Protein AF-0000000086675816 (afdb_homodimer)

Organism: NCBI:txid175570

Sequence (544 aa):
MRRILFYAVVVLLTAVFIVPLLWMVITSFKAYSSAQQSPPTWLPDPVSTYGYEQLFQPGSQNPVLRWFLNSMLAATLHAALVLVTASTAAYALARMRFRGRGMMFALIVATLFVPPATLIIPNFLVADTIGWLDTLTAVVVPGAASAFGVFFLRQFFLSLPRELEEAAVLDGANQWQIFLRVVLPLSKPALATLTVLSFLSNWNDFLWPVYVLFSADRLTLPAGLGLLQGAYIADYPVIMAGAVLASVPALLLFVLAQRYVIEGVSRSGLKGMRRILFYAVVVLLTAVFIVPLLWMVITSFKAYSSAQQSPPTWLPDPVSTYGYEQLFQPGSQNPVLRWFLNSMLAATLHAALVLVTASTAAYALARMRFRGRGMMFALIVATLFVPPATLIIPNFLVADTIGWLDTLTAVVVPGAASAFGVFFLRQFFLSLPRELEEAAVLDGANQWQIFLRVVLPLSKPALATLTVLSFLSNWNDFLWPVYVLFSADRLTLPAGLGLLQGAYIADYPVIMAGAVLASVPALLLFVLAQRYVIEGVSRSGLKG

Secondary structure (DSSP, 8-state):
-HHHHHHHHHHHHHHHHHHHHHHHHHHTTB-HHHHT-SSPPSS-SSB--HHHHHHT-TT-SS-HHHHHHHHHHHHHHHHHHHHHHHHHHHHHHHH---TTHHHHHHHHHHGGGS-GGGGHHHHHHHHHHTT-TTSTHHHHSGGGS-HHHHHHHHHHHHHS-HHHHHHHHHTT--HHHHIIIIIHHHTHHHHHHHHHHHHHHHHH--HHHHHH--SGGG--HHHHHHHHHTSSS--HHHHHHHHHHHHHHHHHHHHHHHHHHHHHHHHHHH--/-HHHHHHHHHHHHHHHHHHHHHHHHHHTTB-HHHHT-SSPPSS-SSB--HHHHHHT-TT-SS-HHHHHHHHHHHHHHHHHHHHHHHHHHHHHHHH---TTHHHHHHHHHHGGGS-GGGGHHHHHHHHHHTT-TTSTHHHHSGGGS-HHHHHHHHHHHHHS-HHHHHHHHHTT--HHHHIIIIIHHHTHHHHHHHHHHHHHHHHH--HHHHHH--SGGG--HHHHHHHHHTSSS--HHHHHHHHHHHHHHHHHHHHHHHHHHHHHHHHHHH--

Nearest PDB structures (foldseek):
  3puv-assembly1_G  TM=8.205E-01  e=2.053E-13  Escherichia coli K-12
  8ja7-assembly1_B  TM=7.996E-01  e=1.552E-13  Mycobacterium tuberculosis H37Rv
  2r6g-assembly1_G  TM=8.232E-01  e=1.325E-12  Escherichia coli K-12
  4jbw-assembly2_I  TM=8.807E-01  e=1.242E-11  Escherichia coli K-12
  7cad-assembly1_B  TM=8.138E-01  e=6.466E-12  Mycolicibacterium smegmatis MC2 155

pLDDT: mean 87.83, std 12.28, range [29.48, 97.94]

InterPro domains:
  IPR000515 ABC transporter type 1, transmembrane domain MetI-like [PF00528] (89-261)
  IPR000515 ABC transporter type 1, transmembrane domain MetI-like [PS50928] (68-257)
  IPR000515 ABC transporter type 1, transmembrane domain MetI-like [cd06261] (68-251)
  IPR035906 MetI-like superfamily [G3DSA:1.10.3720.10] (1-263)
  IPR035906 MetI-like superfamily [SSF161098] (2-272)

Radius of gyration: 24.57 Å; Cα contacts (8 Å, |Δi|>4): 725; chains: 2; bounding box: 67×64×58 Å

Structure (mmCIF, N/CA/C/O backbone):
data_AF-0000000086675816-model_v1
#
loop_
_entity.id
_entity.type
_entity.pdbx_description
1 polymer 'Sugar ABC transporter permease'
#
loop_
_atom_site.group_PDB
_atom_site.id
_atom_site.type_symbol
_atom_site.label_atom_id
_atom_site.label_alt_id
_atom_site.label_comp_id
_atom_site.label_asym_id
_atom_site.label_entity_id
_atom_site.label_seq_id
_atom_site.pdbx_PDB_ins_code
_atom_site.Cartn_x
_atom_site.Cartn_y
_atom_site.Cartn_z
_atom_site.occupancy
_atom_site.B_iso_or_equiv
_atom_site.auth_seq_id
_atom_site.auth_comp_id
_atom_site.auth_asym_id
_atom_site.auth_atom_id
_atom_site.pdbx_PDB_model_num
ATOM 1 N N . MET A 1 1 ? -34.656 14.594 -0.897 1 55.56 1 MET A N 1
ATOM 2 C CA . MET A 1 1 ? -34.188 13.719 -1.966 1 55.56 1 MET A CA 1
ATOM 3 C C . MET A 1 1 ? -32.656 13.766 -2.068 1 55.56 1 MET A C 1
ATOM 5 O O . MET A 1 1 ? -32 12.719 -2.084 1 55.56 1 MET A O 1
ATOM 9 N N . ARG A 1 2 ? -32.031 15 -1.908 1 73.25 2 ARG A N 1
ATOM 10 C CA . ARG A 1 2 ? -30.625 15.188 -2.215 1 73.25 2 ARG A CA 1
ATOM 11 C C . ARG A 1 2 ? -29.75 14.664 -1.084 1 73.25 2 ARG A C 1
ATOM 13 O O . ARG A 1 2 ? -28.688 14.062 -1.333 1 73.25 2 ARG A O 1
ATOM 20 N N . ARG A 1 3 ? -30.5 14.539 0.041 1 84.62 3 ARG A N 1
ATOM 21 C CA . ARG A 1 3 ? -29.766 14.023 1.188 1 84.62 3 ARG A CA 1
ATOM 22 C C . ARG A 1 3 ? -29.719 12.5 1.168 1 84.62 3 ARG A C 1
ATOM 24 O O . ARG A 1 3 ? -28.797 11.891 1.726 1 84.62 3 ARG A O 1
ATOM 31 N N . ILE A 1 4 ? -30.734 11.922 0.482 1 87.62 4 ILE A N 1
ATOM 32 C CA . ILE A 1 4 ? -30.875 10.469 0.427 1 87.62 4 ILE A CA 1
ATOM 33 C C . ILE A 1 4 ? -29.672 9.859 -0.288 1 87.62 4 ILE A C 1
ATOM 35 O O . ILE A 1 4 ? -29.234 8.766 0.054 1 87.62 4 ILE A O 1
ATOM 39 N N . LEU A 1 5 ? -29.156 10.586 -1.155 1 87.12 5 LEU A N 1
ATOM 40 C CA . LEU A 1 5 ? -28.016 10.086 -1.912 1 87.12 5 LEU A CA 1
ATOM 41 C C . LEU A 1 5 ? -26.797 9.938 -1.015 1 87.12 5 LEU A C 1
ATOM 43 O O . LEU A 1 5 ? -26.031 8.984 -1.152 1 87.12 5 LEU A O 1
ATOM 47 N N . PHE A 1 6 ? -26.688 10.812 -0.108 1 90 6 PHE A N 1
ATOM 48 C CA . PHE A 1 6 ? -25.562 10.75 0.817 1 90 6 PHE A CA 1
ATOM 49 C C . PHE A 1 6 ? -25.688 9.531 1.729 1 90 6 PHE A C 1
ATOM 51 O O . PHE A 1 6 ? -24.703 8.805 1.925 1 90 6 PHE A O 1
ATOM 58 N N . TYR A 1 7 ? -26.859 9.297 2.141 1 89.62 7 TYR A N 1
ATOM 59 C CA . TYR A 1 7 ? -27.078 8.156 3.016 1 89.62 7 TYR A CA 1
ATOM 60 C C . TYR A 1 7 ? -26.906 6.848 2.256 1 89.62 7 TYR A C 1
ATOM 62 O O . TYR A 1 7 ? -26.312 5.895 2.775 1 89.62 7 TYR A O 1
ATOM 70 N N . ALA A 1 8 ? -27.359 6.867 1.134 1 91.06 8 ALA A N 1
ATOM 71 C CA . ALA A 1 8 ? -27.25 5.668 0.305 1 91.06 8 ALA A CA 1
ATOM 72 C C . ALA A 1 8 ? -25.781 5.309 0.045 1 91.06 8 ALA A C 1
ATOM 74 O O . ALA A 1 8 ? -25.406 4.137 0.111 1 91.06 8 ALA A O 1
ATOM 75 N N . VAL A 1 9 ? -25 6.277 -0.167 1 90.12 9 VAL A N 1
ATOM 76 C CA . VAL A 1 9 ? -23.594 6.039 -0.471 1 90.12 9 VAL A CA 1
ATOM 77 C C . VAL A 1 9 ? -22.875 5.52 0.774 1 90.12 9 VAL A C 1
ATOM 79 O O . VAL A 1 9 ? -22.078 4.586 0.694 1 90.12 9 VAL A O 1
ATOM 82 N N . VAL A 1 10 ? -23.188 6.059 1.855 1 91.56 10 VAL A N 1
ATOM 83 C CA . VAL A 1 10 ? -22.562 5.641 3.098 1 91.56 10 VAL A CA 1
ATOM 84 C C . VAL A 1 10 ? -22.938 4.195 3.416 1 91.56 10 VAL A C 1
ATOM 86 O O . VAL A 1 10 ? -22.094 3.383 3.777 1 91.56 10 VAL A O 1
ATOM 89 N N . VAL A 1 11 ? -24.172 3.92 3.24 1 91.31 11 VAL A N 1
ATOM 90 C CA . VAL A 1 11 ? -24.672 2.576 3.527 1 91.31 11 VAL A CA 1
ATOM 91 C C . VAL A 1 11 ? -24.047 1.58 2.549 1 91.31 11 VAL A C 1
ATOM 93 O O . VAL A 1 11 ? -23.594 0.505 2.949 1 91.31 11 VAL A O 1
ATOM 96 N N . LEU A 1 12 ? -24.016 1.959 1.359 1 90.19 12 LEU A N 1
ATOM 97 C CA . LEU A 1 12 ? -23.453 1.093 0.331 1 90.19 12 LEU A CA 1
ATOM 98 C C . LEU A 1 12 ? -21.969 0.844 0.584 1 90.19 12 LEU A C 1
ATOM 100 O O . LEU A 1 12 ? -21.5 -0.295 0.505 1 90.19 12 LEU A O 1
ATOM 104 N N . LEU A 1 13 ? -21.312 1.848 0.913 1 88.94 13 LEU A N 1
ATOM 105 C CA . LEU A 1 13 ? -19.875 1.713 1.175 1 88.94 13 LEU A CA 1
ATOM 106 C C . LEU A 1 13 ? -19.641 0.855 2.412 1 88.94 13 LEU A C 1
ATOM 108 O O . LEU A 1 13 ? -18.75 -0.005 2.41 1 88.94 13 LEU A O 1
ATOM 112 N N . THR A 1 14 ? -20.406 1.101 3.375 1 88.69 14 THR A N 1
ATOM 113 C CA . THR A 1 14 ? -20.266 0.304 4.59 1 88.69 14 THR A CA 1
ATOM 114 C C . THR A 1 14 ? -20.531 -1.173 4.297 1 88.69 14 THR A C 1
ATOM 116 O O . THR A 1 14 ? -19.781 -2.039 4.766 1 88.69 14 THR A O 1
ATOM 119 N N . ALA A 1 15 ? -21.5 -1.402 3.488 1 88.19 15 ALA A N 1
A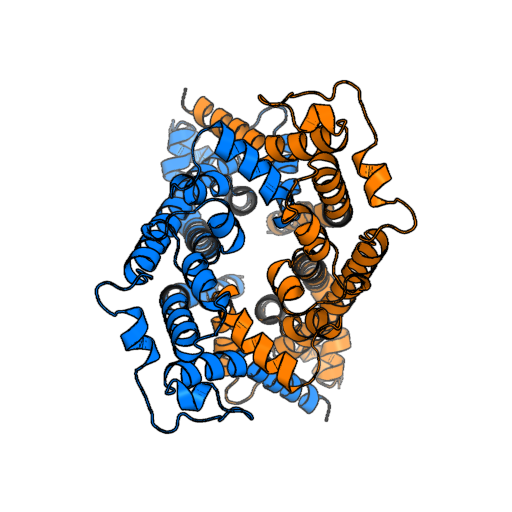TOM 120 C CA . ALA A 1 15 ? -21.828 -2.777 3.133 1 88.19 15 ALA A CA 1
ATOM 121 C C . ALA A 1 15 ? -20.719 -3.428 2.324 1 88.19 15 ALA A C 1
ATOM 123 O O . ALA A 1 15 ? -20.359 -4.586 2.561 1 88.19 15 ALA A O 1
ATOM 124 N N . VAL A 1 16 ? -20.156 -2.754 1.416 1 86.06 16 VAL A N 1
ATOM 125 C CA . VAL A 1 16 ? -19.109 -3.275 0.542 1 86.06 16 VAL A CA 1
ATOM 126 C C . VAL A 1 16 ? -17.906 -3.691 1.375 1 86.06 16 VAL A C 1
ATOM 128 O O . VAL A 1 16 ? -17.25 -4.684 1.064 1 86.06 16 VAL A O 1
ATOM 131 N N . PHE A 1 17 ? -17.656 -3.029 2.43 1 83.81 17 PHE A N 1
ATOM 132 C CA . PHE A 1 17 ? -16.5 -3.305 3.27 1 83.81 17 PHE A CA 1
ATOM 133 C C . PHE A 1 17 ? -16.812 -4.41 4.273 1 83.81 17 PHE A C 1
ATOM 135 O O . PHE A 1 17 ? -15.977 -5.289 4.512 1 83.81 17 PHE A O 1
ATOM 142 N N . ILE A 1 18 ? -18 -4.406 4.727 1 86.81 18 ILE A N 1
ATOM 143 C CA . ILE A 1 18 ? -18.328 -5.27 5.855 1 86.81 18 ILE A CA 1
ATOM 144 C C . ILE A 1 18 ? -18.75 -6.648 5.352 1 86.81 18 ILE A C 1
ATOM 146 O O . ILE A 1 18 ? -18.484 -7.66 6.004 1 86.81 18 ILE A O 1
ATOM 150 N N . VAL A 1 19 ? -19.281 -6.723 4.227 1 86.94 19 VAL A N 1
ATOM 151 C CA . VAL A 1 19 ? -19.859 -7.973 3.729 1 86.94 19 VAL A CA 1
ATOM 152 C C . VAL A 1 19 ? -18.75 -9.016 3.568 1 86.94 19 VAL A C 1
ATOM 154 O O . VAL A 1 19 ? -18.859 -10.133 4.066 1 86.94 19 VAL A O 1
ATOM 157 N N . PRO A 1 20 ? -17.641 -8.68 2.881 1 86.38 20 PRO A N 1
ATOM 158 C CA . PRO A 1 20 ? -16.594 -9.688 2.76 1 86.38 20 PRO A CA 1
ATOM 159 C C . PRO A 1 20 ? -16.016 -10.102 4.113 1 86.38 20 PRO A C 1
ATOM 161 O O . PRO A 1 20 ? -15.633 -11.258 4.297 1 86.38 20 PRO A O 1
ATOM 164 N N . LEU A 1 21 ? -15.977 -9.188 5.012 1 88.81 21 LEU A N 1
ATOM 165 C CA . LEU A 1 21 ? -15.469 -9.492 6.348 1 88.81 21 LEU A CA 1
ATOM 166 C C . LEU A 1 21 ? -16.406 -10.445 7.078 1 88.81 21 LEU A C 1
ATOM 168 O O . LEU A 1 21 ? -15.961 -11.391 7.734 1 88.81 21 LEU A O 1
ATOM 172 N N . LEU A 1 22 ? -17.656 -10.133 6.922 1 89.44 22 LEU A N 1
ATOM 173 C CA . LEU A 1 22 ? -18.641 -11.016 7.531 1 89.44 22 LEU A CA 1
ATOM 174 C C . LEU A 1 22 ? -18.594 -12.398 6.898 1 89.44 22 LEU A C 1
ATOM 176 O O . LEU A 1 22 ? -18.688 -13.406 7.602 1 89.44 22 LEU A O 1
ATOM 180 N N . TRP A 1 23 ? -18.438 -12.406 5.652 1 87.25 23 TRP A N 1
ATOM 181 C CA . TRP A 1 23 ? -18.328 -13.68 4.945 1 87.25 23 TRP A CA 1
ATOM 182 C C . TRP A 1 23 ? -17.109 -14.469 5.43 1 87.25 23 TRP A C 1
ATOM 184 O O . TRP A 1 23 ? -17.188 -15.688 5.598 1 87.25 23 TRP A O 1
ATOM 194 N N . MET A 1 24 ? -16.047 -13.773 5.559 1 90.44 24 MET A N 1
ATOM 195 C CA . MET A 1 24 ? -14.812 -14.375 6.047 1 90.44 24 MET A CA 1
ATOM 196 C C . MET A 1 24 ? -15.023 -15.016 7.414 1 90.44 24 MET A C 1
ATOM 198 O O . MET A 1 24 ? -14.703 -16.188 7.613 1 90.44 24 MET A O 1
ATOM 202 N N . VAL A 1 25 ? -15.68 -14.312 8.312 1 93 25 VAL A N 1
ATOM 203 C CA . VAL A 1 25 ? -15.883 -14.781 9.68 1 93 25 VAL A CA 1
ATOM 204 C C . VAL A 1 25 ? -16.891 -15.93 9.688 1 93 25 VAL A C 1
ATOM 206 O O . VAL A 1 25 ? -16.656 -16.969 10.305 1 93 25 VAL A O 1
ATOM 209 N N . ILE A 1 26 ? -17.938 -15.789 8.977 1 93.75 26 ILE A N 1
ATOM 210 C CA . ILE A 1 26 ? -19 -16.797 8.945 1 93.75 26 ILE A CA 1
ATOM 211 C C . ILE A 1 26 ? -18.469 -18.078 8.336 1 93.75 26 ILE A C 1
ATOM 213 O O . ILE A 1 26 ? -18.703 -19.172 8.875 1 93.75 26 ILE A O 1
ATOM 217 N N . THR A 1 27 ? -17.734 -17.984 7.27 1 92.06 27 THR A N 1
ATOM 218 C CA . THR A 1 27 ? -17.219 -19.172 6.586 1 92.06 27 THR A CA 1
ATOM 219 C C . THR A 1 27 ? -16.172 -19.875 7.445 1 92.06 27 THR A C 1
ATOM 221 O O . THR A 1 27 ? -16.016 -21.094 7.359 1 92.06 27 THR A O 1
ATOM 224 N N . SER A 1 28 ? -15.453 -19.125 8.266 1 94.06 28 SER A N 1
ATOM 225 C CA . SER A 1 28 ? -14.453 -19.719 9.141 1 94.06 28 SER A CA 1
ATOM 226 C C . SER A 1 28 ? -15.094 -20.656 10.164 1 94.06 28 SER A C 1
ATOM 228 O O . SER A 1 28 ? -14.406 -21.453 10.789 1 94.06 28 SER A O 1
ATOM 230 N N . PHE A 1 29 ? -16.469 -20.594 10.281 1 96.38 29 PHE A N 1
ATOM 231 C CA . PHE A 1 29 ? -17.172 -21.422 11.25 1 96.38 29 PHE A CA 1
ATOM 232 C C . PHE A 1 29 ? -18.062 -22.453 10.547 1 96.38 29 PHE A C 1
ATOM 234 O O . PHE A 1 29 ? -18.922 -23.062 11.18 1 96.38 29 PHE A O 1
ATOM 241 N N . LYS A 1 30 ? -17.828 -22.609 9.32 1 94.88 30 LYS A N 1
ATOM 242 C CA . LYS A 1 30 ? -18.562 -23.625 8.578 1 94.88 30 LYS A CA 1
ATOM 243 C C . LYS A 1 30 ? -17.812 -24.953 8.57 1 94.88 30 LYS A C 1
ATOM 245 O O . LYS A 1 30 ? -16.578 -24.969 8.664 1 94.88 30 LYS A O 1
ATOM 250 N N . ALA A 1 31 ? -18.609 -26.031 8.406 1 94.31 31 ALA A N 1
ATOM 251 C CA . ALA A 1 31 ? -18.016 -27.344 8.117 1 94.31 31 ALA A CA 1
ATOM 252 C C . ALA A 1 31 ? -17.531 -27.406 6.672 1 94.31 31 ALA A C 1
ATOM 254 O O . ALA A 1 31 ? -17.953 -26.609 5.828 1 94.31 31 ALA A O 1
ATOM 255 N N . TYR A 1 32 ? -16.609 -28.281 6.52 1 91.44 32 TYR A N 1
ATOM 256 C CA . TYR A 1 32 ? -16.016 -28.422 5.191 1 91.44 32 TYR A CA 1
ATOM 257 C C . TYR A 1 32 ? -17.094 -28.609 4.133 1 91.44 32 TYR A C 1
ATOM 259 O O . TYR A 1 32 ? -17.109 -27.906 3.125 1 91.44 32 TYR A O 1
ATOM 267 N N . SER A 1 33 ? -18.016 -29.516 4.348 1 89.69 33 SER A N 1
ATOM 268 C CA . SER A 1 33 ? -19.047 -29.859 3.377 1 89.69 33 SER A CA 1
ATOM 269 C C . SER A 1 33 ? -19.969 -28.672 3.113 1 89.69 33 SER A C 1
ATOM 271 O O . SER A 1 33 ? -20.328 -28.406 1.964 1 89.69 33 SER A O 1
ATOM 273 N N . SER A 1 34 ? -20.312 -27.938 4.188 1 90.06 34 SER A N 1
ATOM 274 C CA . SER A 1 34 ? -21.203 -26.797 4.07 1 90.06 34 SER A CA 1
ATOM 275 C C . SER A 1 34 ? -20.562 -25.672 3.277 1 90.06 34 SER A C 1
ATOM 277 O O . SER A 1 34 ? -21.234 -24.969 2.51 1 90.06 34 SER A O 1
ATOM 279 N N . ALA A 1 35 ? -19.312 -25.531 3.375 1 87.5 35 ALA A N 1
ATOM 280 C CA . ALA A 1 35 ? -18.578 -24.438 2.736 1 87.5 35 ALA A CA 1
ATOM 281 C C . ALA A 1 35 ? -18.391 -24.703 1.248 1 87.5 35 ALA A C 1
ATOM 283 O O . ALA A 1 35 ? -18.125 -23.781 0.473 1 87.5 35 ALA A O 1
ATOM 284 N N . GLN A 1 36 ? -18.531 -25.984 0.907 1 82.12 36 GLN A N 1
ATOM 285 C CA . GLN A 1 36 ? -18.312 -26.359 -0.484 1 82.12 36 GLN A CA 1
ATOM 286 C C . GLN A 1 36 ? -19.609 -26.391 -1.272 1 82.12 36 GLN A C 1
ATOM 288 O O . GLN A 1 36 ? -19.609 -26.656 -2.477 1 82.12 36 GLN A O 1
ATOM 293 N N . GLN A 1 37 ? -20.625 -26.094 -0.629 1 81.06 37 GLN A N 1
ATOM 294 C CA . GLN A 1 37 ? -21.938 -26.203 -1.273 1 81.06 37 GLN A CA 1
ATOM 295 C C . GLN A 1 37 ? -22.141 -25.094 -2.311 1 81.06 37 GLN A C 1
ATOM 297 O O . GLN A 1 37 ? -21.609 -24 -2.156 1 81.06 37 GLN A O 1
ATOM 302 N N . SER A 1 38 ? -22.797 -25.422 -3.438 1 76.62 38 SER A N 1
ATOM 303 C CA . SER A 1 38 ? -23.234 -24.469 -4.461 1 76.62 38 SER A CA 1
ATOM 304 C C . SER A 1 38 ? -24.734 -24.547 -4.672 1 76.62 38 SER A C 1
ATOM 306 O O . SER A 1 38 ? -25.281 -25.609 -5 1 76.62 38 SER A O 1
ATOM 308 N N . PRO A 1 39 ? -25.406 -23.484 -4.367 1 77.94 39 PRO A N 1
ATOM 309 C CA . PRO A 1 39 ? -24.922 -22.156 -4.012 1 77.94 39 PRO A CA 1
ATOM 310 C C . PRO A 1 39 ? -24.438 -22.062 -2.568 1 77.94 39 PRO A C 1
ATOM 312 O O . PRO A 1 39 ? -24.828 -22.891 -1.732 1 77.94 39 PRO A O 1
ATOM 315 N N . PRO A 1 40 ? -23.672 -21.031 -2.369 1 77.69 40 PRO A N 1
ATOM 316 C CA . PRO A 1 40 ? -23.141 -20.906 -1.011 1 77.69 40 PRO A CA 1
ATOM 317 C C . PRO A 1 40 ? -24.219 -20.594 0.022 1 77.69 40 PRO A C 1
ATOM 319 O O . PRO A 1 40 ? -25.203 -19.938 -0.294 1 77.69 40 PRO A O 1
ATOM 322 N N . THR A 1 41 ? -24.031 -21.172 1.22 1 81.88 41 THR A N 1
ATOM 323 C CA . THR A 1 41 ? -24.906 -20.875 2.338 1 81.88 41 THR A CA 1
ATOM 324 C C . THR A 1 41 ? -24.422 -19.641 3.098 1 81.88 41 THR A C 1
ATOM 326 O O . THR A 1 41 ? -23.219 -19.422 3.221 1 81.88 41 THR A O 1
ATOM 329 N N . TRP A 1 42 ? -25.328 -18.953 3.57 1 81.5 42 TRP A N 1
ATOM 330 C CA . TRP A 1 42 ? -25 -17.703 4.246 1 81.5 42 TRP A CA 1
ATOM 331 C C . TRP A 1 42 ? -24.594 -17.969 5.695 1 81.5 42 TRP A C 1
ATOM 333 O O . TRP A 1 42 ? -23.641 -17.375 6.191 1 81.5 42 TRP A O 1
ATOM 343 N N . LEU A 1 43 ? -25.281 -18.875 6.293 1 88.56 43 LEU A N 1
ATOM 344 C CA . LEU A 1 43 ? -25 -19.172 7.695 1 88.56 43 LEU A CA 1
ATOM 345 C C . LEU A 1 43 ? -24.422 -20.578 7.855 1 88.56 43 LEU A C 1
ATOM 347 O O . LEU A 1 43 ? -24.75 -21.469 7.07 1 88.56 43 LEU A O 1
ATOM 351 N N . PRO A 1 44 ? -23.547 -20.641 8.789 1 91.44 44 PRO A N 1
ATOM 352 C CA . PRO A 1 44 ? -23.031 -21.984 9.047 1 91.44 44 PRO A CA 1
ATOM 353 C C . PRO A 1 44 ? -24.094 -22.938 9.586 1 91.44 44 PRO A C 1
ATOM 355 O O . PRO A 1 44 ? -24.828 -22.594 10.516 1 91.44 44 PRO A O 1
ATOM 358 N N . ASP A 1 45 ? -24.25 -24 8.953 1 89.38 45 ASP A N 1
ATOM 359 C CA . ASP A 1 45 ? -25.125 -25.062 9.414 1 89.38 45 ASP A CA 1
ATOM 360 C C . ASP A 1 45 ? -24.531 -26.438 9.141 1 89.38 45 ASP A C 1
ATOM 362 O O . ASP A 1 45 ? -24.578 -26.922 8.008 1 89.38 45 ASP A O 1
ATOM 366 N N . PRO A 1 46 ? -24.062 -26.984 10.219 1 90.56 46 PRO A N 1
ATOM 367 C CA . PRO A 1 46 ? -23.891 -26.609 11.625 1 90.56 46 PRO A CA 1
ATOM 368 C C . PRO A 1 46 ? -22.703 -25.656 11.836 1 90.56 46 PRO A C 1
ATOM 370 O O . PRO A 1 46 ? -21.844 -25.531 10.953 1 90.56 46 PRO A O 1
ATOM 373 N N . VAL A 1 47 ? -22.797 -25.031 12.922 1 95.06 47 VAL A N 1
ATOM 374 C CA . VAL A 1 47 ? -21.609 -24.297 13.344 1 95.06 47 VAL A CA 1
ATOM 375 C C . VAL A 1 47 ? -20.469 -25.266 13.648 1 95.06 47 VAL A C 1
ATOM 377 O O . VAL A 1 47 ? -20.688 -26.297 14.289 1 95.06 47 VAL A O 1
ATOM 380 N N . SER A 1 48 ? -19.266 -25 13.062 1 95.81 48 SER A N 1
ATOM 381 C CA . SER A 1 48 ? -18.125 -25.891 13.211 1 95.81 48 SER A CA 1
ATOM 382 C C . SER A 1 48 ? -16.844 -25.125 13.469 1 95.81 48 SER A C 1
ATOM 384 O O . SER A 1 48 ? -16.719 -23.969 13.07 1 95.81 48 SER A O 1
ATOM 386 N N . THR A 1 49 ? -15.969 -25.766 14.203 1 94.94 49 THR A N 1
ATOM 387 C CA . THR A 1 49 ? -14.641 -25.203 14.414 1 94.94 49 THR A CA 1
ATOM 388 C C . THR A 1 49 ? -13.602 -25.938 13.562 1 94.94 49 THR A C 1
ATOM 390 O O . THR A 1 49 ? -12.406 -25.906 13.875 1 94.94 49 THR A O 1
ATOM 393 N N . TYR A 1 50 ? -14.062 -26.531 12.531 1 94.19 50 TYR A N 1
ATOM 394 C CA . TYR A 1 50 ? -13.242 -27.344 11.648 1 94.19 50 TYR A CA 1
ATOM 395 C C . TYR A 1 50 ? -12.031 -26.562 11.148 1 94.19 50 TYR A C 1
ATOM 397 O O . TYR A 1 50 ? -10.898 -27.047 11.227 1 94.19 50 TYR A O 1
ATOM 405 N N . GLY A 1 51 ? -12.281 -25.375 10.648 1 92.69 51 GLY A N 1
ATOM 406 C CA . GLY A 1 51 ? -11.203 -24.562 10.117 1 92.69 51 GLY A CA 1
ATOM 407 C C . GLY A 1 51 ? -10.102 -24.297 11.125 1 92.69 51 GLY A C 1
ATOM 408 O O . GLY A 1 51 ? -8.914 -24.406 10.805 1 92.69 51 GLY A O 1
ATOM 409 N N . TYR A 1 52 ? -10.484 -24.031 12.305 1 93.31 52 TYR A N 1
ATOM 410 C CA . TYR A 1 52 ? -9.531 -23.719 13.367 1 93.31 52 TYR A CA 1
ATOM 411 C C . TYR A 1 52 ? -8.82 -24.984 13.836 1 93.31 52 TYR A C 1
ATOM 413 O O . TYR A 1 52 ? -7.625 -24.953 14.156 1 93.31 52 TYR A O 1
ATOM 421 N N . GLU A 1 53 ? -9.508 -26.047 13.867 1 92.5 53 GLU A N 1
ATOM 422 C CA . GLU A 1 53 ? -8.906 -27.328 14.258 1 92.5 53 GLU A CA 1
ATOM 423 C C . GLU A 1 53 ? -7.844 -27.766 13.25 1 92.5 53 GLU A C 1
ATOM 425 O O . GLU A 1 53 ? -6.773 -28.234 13.641 1 92.5 53 GLU A O 1
ATOM 430 N N . GLN A 1 54 ? -8.148 -27.516 12.039 1 88.69 54 GLN A N 1
ATOM 431 C CA . GLN A 1 54 ? -7.203 -27.891 10.992 1 88.69 54 GLN A CA 1
ATOM 432 C C . GLN A 1 54 ? -5.969 -27 11.023 1 88.69 54 GLN A C 1
ATOM 434 O O . GLN A 1 54 ? -4.855 -27.453 10.766 1 88.69 54 GLN A O 1
ATOM 439 N N . LEU A 1 55 ? -6.137 -25.812 11.297 1 88.06 55 LEU A N 1
ATOM 440 C CA . LEU A 1 55 ? -5.039 -24.859 11.32 1 88.06 55 LEU A CA 1
ATOM 441 C C . LEU A 1 55 ? -4.066 -25.172 12.445 1 88.06 55 LEU A C 1
ATOM 443 O O . LEU A 1 55 ? -2.854 -25 12.289 1 88.06 55 LEU A O 1
ATOM 447 N N . PHE A 1 56 ? -4.598 -25.656 13.57 1 88.5 56 PHE A N 1
ATOM 448 C CA . PHE A 1 56 ? -3.758 -25.797 14.758 1 88.5 56 PHE A CA 1
ATOM 449 C C . PHE A 1 56 ? -3.451 -27.266 15.031 1 88.5 56 PHE A C 1
ATOM 451 O O . PHE A 1 56 ? -2.932 -27.609 16.094 1 88.5 56 PHE A O 1
ATOM 458 N N . GLN A 1 57 ? -3.83 -27.969 14.031 1 84.06 57 GLN A N 1
ATOM 459 C CA . GLN A 1 57 ? -3.564 -29.391 14.234 1 84.06 57 GLN A CA 1
ATOM 460 C C . GLN A 1 57 ? -2.07 -29.641 14.398 1 84.06 57 GLN A C 1
ATOM 462 O O . GLN A 1 57 ? -1.265 -29.203 13.578 1 84.06 57 GLN A O 1
ATOM 467 N N . PRO A 1 58 ? -1.775 -30.391 15.477 1 74.94 58 PRO A N 1
ATOM 468 C CA . PRO A 1 58 ? -0.366 -30.734 15.672 1 74.94 58 PRO A CA 1
ATOM 469 C C . PRO A 1 58 ? 0.2 -31.578 14.531 1 74.94 58 PRO A C 1
ATOM 471 O O . PRO A 1 58 ? -0.493 -32.438 13.992 1 74.94 58 PRO A O 1
ATOM 474 N N . GLY A 1 59 ? 1.366 -31.219 14.078 1 68.69 59 GLY A N 1
ATOM 475 C CA . GLY A 1 59 ? 2.016 -31.984 13.023 1 68.69 59 GLY A CA 1
ATOM 476 C C . GLY A 1 59 ? 1.559 -31.594 11.633 1 68.69 59 GLY A C 1
ATOM 477 O O . GLY A 1 59 ? 1.863 -32.281 10.656 1 68.69 59 GLY A O 1
ATOM 478 N N . SER A 1 60 ? 0.77 -30.578 11.641 1 71.62 60 SER A N 1
ATOM 479 C CA . SER A 1 60 ? 0.3 -30.141 10.328 1 71.62 60 SER A CA 1
ATOM 480 C C . SER A 1 60 ? 1.459 -29.656 9.461 1 71.62 60 SER A C 1
ATOM 482 O O . SER A 1 60 ? 2.49 -29.219 9.969 1 71.62 60 SER A O 1
ATOM 484 N N . GLN A 1 61 ? 1.322 -29.938 8.188 1 76 61 GLN A N 1
ATOM 485 C CA . GLN A 1 61 ? 2.287 -29.469 7.195 1 76 61 GLN A CA 1
ATOM 486 C C . GLN A 1 61 ? 2.24 -27.953 7.055 1 76 61 GLN A C 1
ATOM 488 O O . GLN A 1 61 ? 3.146 -27.344 6.48 1 76 61 GLN A O 1
ATOM 493 N N . ASN A 1 62 ? 1.286 -27.438 7.695 1 81.94 62 ASN A N 1
ATOM 494 C CA . ASN A 1 62 ? 1.122 -25.984 7.672 1 81.94 62 ASN A CA 1
ATOM 495 C C . ASN A 1 62 ? 1.24 -25.391 9.07 1 81.94 62 ASN A C 1
ATOM 497 O O . ASN A 1 62 ? 0.237 -25.234 9.773 1 81.94 62 ASN A O 1
ATOM 501 N N . PRO A 1 63 ? 2.504 -25.047 9.438 1 88.5 63 PRO A N 1
ATOM 502 C CA . PRO A 1 63 ? 2.691 -24.516 10.797 1 88.5 63 PRO A CA 1
ATOM 503 C C . PRO A 1 63 ? 2.232 -23.078 10.945 1 88.5 63 PRO A C 1
ATOM 505 O O . PRO A 1 63 ? 3.064 -22.172 11.023 1 88.5 63 PRO A O 1
ATOM 508 N N . VAL A 1 64 ? 1.029 -22.891 11.141 1 88.88 64 VAL A N 1
ATOM 509 C CA . VAL A 1 64 ? 0.396 -21.562 11.102 1 88.88 64 VAL A CA 1
ATOM 510 C C . VAL A 1 64 ? 0.9 -20.719 12.266 1 88.88 64 VAL A C 1
ATOM 512 O O . VAL A 1 64 ? 1.149 -19.531 12.109 1 88.88 64 VAL A O 1
ATOM 515 N N . LEU A 1 65 ? 1.056 -21.344 13.414 1 88.5 65 LEU A N 1
ATOM 516 C CA . LEU A 1 65 ? 1.555 -20.594 14.562 1 88.5 65 LEU A CA 1
ATOM 517 C C . LEU A 1 65 ? 2.975 -20.094 14.312 1 88.5 65 LEU A C 1
ATOM 519 O O . LEU A 1 65 ? 3.328 -18.984 14.711 1 88.5 65 LEU A O 1
ATOM 523 N N . ARG A 1 66 ? 3.746 -20.938 13.695 1 93 66 ARG A N 1
ATOM 524 C CA . ARG A 1 66 ? 5.094 -20.516 13.336 1 93 66 ARG A CA 1
ATOM 525 C C . ARG A 1 66 ? 5.059 -19.375 12.328 1 93 66 ARG A C 1
ATOM 527 O O . ARG A 1 66 ? 5.848 -18.438 12.422 1 93 66 ARG A O 1
ATOM 534 N N . TRP A 1 67 ? 4.191 -19.484 11.359 1 94.44 67 TRP A N 1
ATOM 535 C CA . TRP A 1 67 ? 4.027 -18.391 10.398 1 94.44 67 TRP A CA 1
ATOM 536 C C . TRP A 1 67 ? 3.656 -17.094 11.102 1 94.44 67 TRP A C 1
ATOM 538 O O . TRP A 1 67 ? 4.18 -16.031 10.758 1 94.44 67 TRP A O 1
ATOM 548 N N . PHE A 1 68 ? 2.791 -17.266 12.055 1 93.5 68 PHE A N 1
ATOM 549 C CA . PHE A 1 68 ? 2.357 -16.109 12.836 1 93.5 68 PHE A CA 1
ATOM 550 C C . PHE A 1 68 ? 3.533 -15.484 13.578 1 93.5 68 PHE A C 1
ATOM 552 O O . PHE A 1 68 ? 3.732 -14.273 13.523 1 93.5 68 PHE A O 1
ATOM 559 N N . LEU A 1 69 ? 4.312 -16.219 14.211 1 95.44 69 LEU A N 1
ATOM 560 C CA . LEU A 1 69 ? 5.461 -15.742 14.969 1 95.44 69 LEU A CA 1
ATOM 561 C C . LEU A 1 69 ? 6.512 -15.141 14.039 1 95.44 69 LEU A C 1
ATOM 563 O O . LEU A 1 69 ? 7.121 -14.117 14.367 1 95.44 69 LEU A O 1
ATOM 567 N N . ASN A 1 70 ? 6.719 -15.789 12.914 1 97.56 70 ASN A N 1
ATOM 568 C CA . ASN A 1 70 ? 7.629 -15.234 11.922 1 97.56 70 ASN A CA 1
ATOM 569 C C . ASN A 1 70 ? 7.184 -13.844 11.477 1 97.56 70 ASN A C 1
ATOM 571 O O . ASN A 1 70 ? 8.008 -12.93 11.367 1 97.56 70 ASN A O 1
ATOM 575 N N . SER A 1 71 ? 5.906 -13.734 11.234 1 97.06 71 SER A N 1
ATOM 576 C CA . SER A 1 71 ? 5.363 -12.453 10.812 1 97.06 71 SER A CA 1
ATOM 577 C C . SER A 1 71 ? 5.523 -11.398 11.898 1 97.06 71 SER A C 1
ATOM 579 O O . SER A 1 71 ? 5.906 -10.258 11.617 1 97.06 71 SER A O 1
ATOM 581 N N . MET A 1 72 ? 5.242 -11.781 13.117 1 96.56 72 MET A N 1
ATOM 582 C CA . MET A 1 72 ? 5.375 -10.852 14.234 1 96.56 72 MET A CA 1
ATOM 583 C C . MET A 1 72 ? 6.82 -10.391 14.391 1 96.56 72 MET A C 1
ATOM 585 O O . MET A 1 72 ? 7.082 -9.203 14.547 1 96.56 72 MET A O 1
ATOM 589 N N . LEU A 1 73 ? 7.676 -11.297 14.305 1 97.88 73 LEU A N 1
ATOM 590 C CA . LEU A 1 73 ? 9.094 -10.992 14.438 1 97.88 73 LEU A CA 1
ATOM 591 C C . LEU A 1 73 ? 9.578 -10.109 13.289 1 97.88 73 LEU A C 1
ATOM 593 O O . LEU A 1 73 ? 10.227 -9.094 13.523 1 97.88 73 LEU A O 1
ATOM 597 N N . ALA A 1 74 ? 9.219 -10.523 12.117 1 97.62 74 ALA A N 1
ATOM 598 C CA . ALA A 1 74 ? 9.648 -9.781 10.938 1 97.62 74 ALA A CA 1
ATOM 599 C C . ALA A 1 74 ? 9.094 -8.359 10.953 1 97.62 74 ALA A C 1
ATOM 601 O O . ALA A 1 74 ? 9.828 -7.395 10.719 1 97.62 74 ALA A O 1
ATOM 602 N N . ALA A 1 75 ? 7.848 -8.234 11.242 1 97.06 75 ALA A N 1
ATOM 603 C CA . ALA A 1 75 ? 7.207 -6.922 11.242 1 97.06 75 ALA A CA 1
ATOM 604 C C . ALA A 1 75 ? 7.805 -6.02 12.32 1 97.06 75 ALA A C 1
ATOM 606 O O . ALA A 1 75 ? 8.023 -4.832 12.086 1 97.06 75 ALA A O 1
ATOM 607 N N . THR A 1 76 ? 8.055 -6.555 13.492 1 97.06 76 THR A N 1
ATOM 608 C CA . THR A 1 76 ? 8.602 -5.781 14.602 1 97.06 76 THR A CA 1
ATOM 609 C C . THR A 1 76 ? 10.031 -5.34 14.297 1 97.06 76 THR A C 1
ATOM 611 O O . THR A 1 76 ? 10.367 -4.164 14.461 1 97.06 76 THR A O 1
ATOM 614 N N . LEU A 1 77 ? 10.82 -6.25 13.836 1 97.88 77 LEU A N 1
ATOM 615 C CA . LEU A 1 77 ? 12.203 -5.93 13.516 1 97.88 77 LEU A CA 1
ATOM 616 C C . LEU A 1 77 ? 12.281 -4.949 12.352 1 97.88 77 LEU A C 1
ATOM 618 O O . LEU A 1 77 ? 13.102 -4.035 12.359 1 97.88 77 LEU A O 1
ATOM 622 N N . HIS A 1 78 ? 11.422 -5.156 11.375 1 97.31 78 HIS A N 1
ATOM 623 C CA . HIS A 1 78 ? 11.359 -4.25 10.227 1 97.31 78 HIS A CA 1
ATOM 624 C C . HIS A 1 78 ? 10.992 -2.838 10.664 1 97.31 78 HIS A C 1
ATOM 626 O O . HIS A 1 78 ? 11.641 -1.87 10.266 1 97.31 78 HIS A O 1
ATOM 632 N N . ALA A 1 79 ? 9.977 -2.748 11.469 1 96.62 79 ALA A N 1
ATOM 633 C CA . ALA A 1 79 ? 9.555 -1.437 11.953 1 96.62 79 ALA A CA 1
ATOM 634 C C . ALA A 1 79 ? 10.68 -0.748 12.719 1 96.62 79 ALA A C 1
ATOM 636 O O . ALA A 1 79 ? 10.922 0.448 12.539 1 96.62 79 ALA A O 1
ATOM 637 N N . ALA A 1 80 ? 11.359 -1.443 13.547 1 97.56 80 ALA A N 1
ATOM 638 C CA . ALA A 1 80 ? 12.469 -0.893 14.32 1 97.56 80 ALA A CA 1
ATOM 639 C C . ALA A 1 80 ? 13.586 -0.402 13.398 1 97.56 80 ALA A C 1
ATOM 641 O O . ALA A 1 80 ? 14.125 0.689 13.594 1 97.56 80 ALA A O 1
ATOM 642 N N . LEU A 1 81 ? 13.867 -1.188 12.438 1 96.81 81 LEU A N 1
ATOM 643 C CA . LEU A 1 81 ? 14.938 -0.835 11.508 1 96.81 81 LEU A CA 1
ATOM 644 C C . LEU A 1 81 ? 14.555 0.386 10.68 1 96.81 81 LEU A C 1
ATOM 646 O O . LEU A 1 81 ? 15.391 1.252 10.422 1 96.81 81 LEU A O 1
ATOM 650 N N . VAL A 1 82 ? 13.328 0.417 10.258 1 96.75 82 VAL A N 1
ATOM 651 C CA . VAL A 1 82 ? 12.828 1.562 9.5 1 96.75 82 VAL A CA 1
ATOM 652 C C . VAL A 1 82 ? 12.969 2.832 10.336 1 96.75 82 VAL A C 1
ATOM 654 O O . VAL A 1 82 ? 13.383 3.877 9.828 1 96.75 82 VAL A O 1
ATOM 657 N N . LEU A 1 83 ? 12.602 2.77 11.602 1 97 83 LEU A N 1
ATOM 658 C CA . LEU A 1 83 ? 12.703 3.936 12.469 1 97 83 LEU A CA 1
ATOM 659 C C . LEU A 1 83 ? 14.141 4.441 12.539 1 97 83 LEU A C 1
ATOM 661 O O . LEU A 1 83 ? 14.383 5.648 12.477 1 97 83 LEU A O 1
ATOM 665 N N . VAL A 1 84 ? 15.031 3.568 12.641 1 95.81 84 VAL A N 1
ATOM 666 C CA . VAL A 1 84 ? 16.438 3.938 12.781 1 95.81 84 VAL A CA 1
ATOM 667 C C . VAL A 1 84 ? 16.938 4.535 11.477 1 95.81 84 VAL A C 1
ATOM 669 O O . VAL A 1 84 ? 17.5 5.633 11.469 1 95.81 84 VAL A O 1
ATOM 672 N N . THR A 1 85 ? 16.703 3.867 10.398 1 95 85 THR A N 1
ATOM 673 C CA . THR A 1 85 ? 17.25 4.309 9.117 1 95 85 THR A CA 1
ATOM 674 C C . THR A 1 85 ? 16.531 5.566 8.633 1 95 85 THR A C 1
ATOM 676 O O . THR A 1 85 ? 17.188 6.516 8.18 1 95 85 THR A O 1
ATOM 679 N N . ALA A 1 86 ? 15.234 5.559 8.758 1 96.44 86 ALA A N 1
ATOM 680 C CA . ALA A 1 86 ? 14.469 6.695 8.258 1 96.44 86 ALA A CA 1
ATOM 681 C C . ALA A 1 86 ? 14.742 7.945 9.094 1 96.44 86 ALA A C 1
ATOM 683 O O . ALA A 1 86 ? 14.891 9.039 8.547 1 96.44 86 ALA A O 1
ATOM 684 N N . SER A 1 87 ? 14.742 7.793 10.398 1 97.25 87 SER A N 1
ATOM 685 C CA . SER A 1 87 ? 14.953 8.969 11.234 1 97.25 87 SER A CA 1
ATOM 686 C C . SER A 1 87 ? 16.344 9.562 11.016 1 97.25 87 SER A C 1
ATOM 688 O O . SER A 1 87 ? 16.5 10.781 10.922 1 97.25 87 SER A O 1
ATOM 690 N N . THR A 1 88 ? 17.359 8.727 10.93 1 95.88 88 THR A N 1
ATOM 691 C CA . THR A 1 88 ? 18.719 9.211 10.727 1 95.88 88 THR A CA 1
ATOM 692 C C . THR A 1 88 ? 18.844 9.891 9.367 1 95.88 88 THR A C 1
ATOM 694 O O . THR A 1 88 ? 19.406 10.984 9.266 1 95.88 88 THR A O 1
ATOM 697 N N . ALA A 1 89 ? 18.328 9.258 8.352 1 95.81 89 ALA A N 1
ATOM 698 C CA . ALA A 1 89 ? 18.406 9.836 7.012 1 95.81 89 ALA A CA 1
ATOM 699 C C . ALA A 1 89 ? 17.578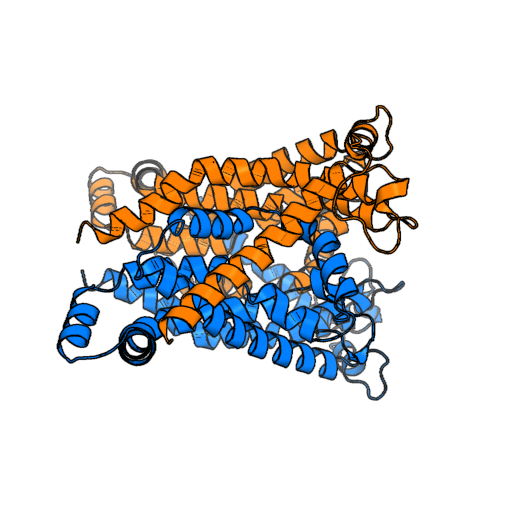 11.109 6.91 1 95.81 89 ALA A C 1
ATOM 701 O O . ALA A 1 89 ? 18.016 12.102 6.328 1 95.81 89 ALA A O 1
ATOM 702 N N . ALA A 1 90 ? 16.406 11.023 7.465 1 97.06 90 ALA A N 1
ATOM 703 C CA . ALA A 1 90 ? 15.5 12.172 7.422 1 97.06 90 ALA A CA 1
ATOM 704 C C . ALA A 1 90 ? 16.125 13.375 8.133 1 97.06 90 ALA A C 1
ATOM 706 O O . ALA A 1 90 ? 15.984 14.516 7.676 1 97.06 90 ALA A O 1
ATOM 707 N N . TYR A 1 91 ? 16.766 13.133 9.242 1 97 91 TYR A N 1
ATOM 708 C CA . TYR A 1 91 ? 17.406 14.211 9.969 1 97 91 TYR A CA 1
ATOM 709 C C . TYR A 1 91 ? 18.5 14.867 9.125 1 97 91 TYR A C 1
ATOM 711 O O . TYR A 1 91 ? 18.562 16.094 9.031 1 97 91 TYR A O 1
ATOM 719 N N . ALA A 1 92 ? 19.328 14.039 8.547 1 96.12 92 ALA A N 1
ATOM 720 C CA . ALA A 1 92 ? 20.391 14.555 7.688 1 96.12 92 ALA A CA 1
ATOM 721 C C . ALA A 1 92 ? 19.797 15.383 6.543 1 96.12 92 ALA A C 1
ATOM 723 O O . ALA A 1 92 ? 20.281 16.484 6.254 1 96.12 92 ALA A O 1
ATOM 724 N N . LEU A 1 93 ? 18.781 14.945 5.992 1 95.81 93 LEU A N 1
ATOM 725 C CA . LEU A 1 93 ? 18.203 15.562 4.805 1 95.81 93 LEU A CA 1
ATOM 726 C C . LEU A 1 93 ? 17.375 16.797 5.176 1 95.81 93 LEU A C 1
ATOM 728 O O . LEU A 1 93 ? 17.109 17.656 4.328 1 95.81 93 LEU A O 1
ATOM 732 N N . ALA A 1 94 ? 16.984 16.844 6.387 1 95.5 94 ALA A N 1
ATOM 733 C CA . ALA A 1 94 ? 16.172 17.953 6.84 1 95.5 94 ALA A CA 1
ATOM 734 C C . ALA A 1 94 ? 17.031 19.062 7.457 1 95.5 94 ALA A C 1
ATOM 736 O O . ALA A 1 94 ? 16.75 20.25 7.297 1 95.5 94 ALA A O 1
ATOM 737 N N . ARG A 1 95 ? 18.062 18.656 8.109 1 94.25 95 ARG A N 1
ATOM 738 C CA . ARG A 1 95 ? 18.688 19.625 9.016 1 94.25 95 ARG A CA 1
ATOM 739 C C . ARG A 1 95 ? 20.141 19.859 8.648 1 94.25 95 ARG A C 1
ATOM 741 O O . ARG A 1 95 ? 20.734 20.859 9.047 1 94.25 95 ARG A O 1
ATOM 748 N N . MET A 1 96 ? 20.734 19 7.969 1 92.31 96 MET A N 1
ATOM 749 C CA . MET A 1 96 ? 22.141 19.172 7.613 1 92.31 96 MET A CA 1
ATOM 750 C C . MET A 1 96 ? 22.281 19.766 6.211 1 92.31 96 MET A C 1
ATOM 752 O O . MET A 1 96 ? 21.359 19.656 5.398 1 92.31 96 MET A O 1
ATOM 756 N N . ARG A 1 97 ? 23.469 20.406 6.055 1 90.31 97 ARG A N 1
ATOM 757 C CA . ARG A 1 97 ? 23.734 21 4.746 1 90.31 97 ARG A CA 1
ATOM 758 C C . ARG A 1 97 ? 24.906 20.297 4.066 1 90.31 97 ARG A C 1
ATOM 760 O O . ARG A 1 97 ? 25.969 20.125 4.676 1 90.31 97 ARG A O 1
ATOM 767 N N . PHE A 1 98 ? 24.656 19.719 2.943 1 91.56 98 PHE A N 1
ATOM 768 C CA . PHE A 1 98 ? 25.719 19.109 2.162 1 91.56 98 PHE A CA 1
ATOM 769 C C . PHE A 1 98 ? 25.359 19.062 0.684 1 91.56 98 PHE A C 1
ATOM 771 O O . PHE A 1 98 ? 24.172 19.172 0.33 1 91.56 98 PHE A O 1
ATOM 778 N N . ARG A 1 99 ? 26.375 18.938 -0.127 1 90.38 99 ARG A N 1
ATOM 779 C CA . ARG A 1 99 ? 26.188 18.953 -1.574 1 90.38 99 ARG A CA 1
ATOM 780 C C . ARG A 1 99 ? 25.422 17.719 -2.039 1 90.38 99 ARG A C 1
ATOM 782 O O . ARG A 1 99 ? 25.719 16.609 -1.615 1 90.38 99 ARG A O 1
ATOM 789 N N . GLY A 1 100 ? 24.328 17.875 -2.875 1 91.75 100 GLY A N 1
ATOM 790 C CA . GLY A 1 100 ? 23.562 16.781 -3.443 1 91.75 100 GLY A CA 1
ATOM 791 C C . GLY A 1 100 ? 22.375 16.375 -2.592 1 91.75 100 GLY A C 1
ATOM 792 O O . GLY A 1 100 ? 21.688 15.414 -2.908 1 91.75 100 GLY A O 1
ATOM 793 N N . ARG A 1 101 ? 22.156 17.016 -1.51 1 92.56 101 ARG A N 1
ATOM 794 C CA . ARG A 1 101 ? 21.094 16.703 -0.565 1 92.56 101 ARG A CA 1
ATOM 795 C C . ARG A 1 101 ? 19.734 16.672 -1.267 1 92.56 101 ARG A C 1
ATOM 797 O O . ARG A 1 101 ? 18.969 15.719 -1.095 1 92.56 101 ARG A O 1
ATOM 804 N N . GLY A 1 102 ? 19.484 17.703 -2.059 1 91.38 102 GLY A N 1
ATOM 805 C CA . GLY A 1 102 ? 18.234 17.766 -2.785 1 91.38 102 GLY A CA 1
ATOM 806 C C . GLY A 1 102 ? 18.047 16.641 -3.775 1 91.38 102 GLY A C 1
ATOM 807 O O . GLY A 1 102 ? 16.969 16.047 -3.861 1 91.38 102 GLY A O 1
ATOM 808 N N . MET A 1 103 ? 19.094 16.328 -4.422 1 90.69 103 MET A N 1
ATOM 809 C CA . MET A 1 103 ? 19.047 15.25 -5.414 1 90.69 103 MET A CA 1
ATOM 810 C C . MET A 1 103 ? 18.859 13.898 -4.742 1 90.69 103 MET A C 1
ATOM 812 O O . MET A 1 103 ? 18.078 13.07 -5.223 1 90.69 103 MET A O 1
ATOM 816 N N . MET A 1 104 ? 19.562 13.695 -3.699 1 92.69 104 MET A N 1
ATOM 817 C CA . MET A 1 104 ? 19.422 12.43 -2.986 1 92.69 104 MET A CA 1
ATOM 818 C C . MET A 1 104 ? 18 12.258 -2.463 1 92.69 104 MET A C 1
ATOM 820 O O . MET A 1 104 ? 17.422 11.172 -2.568 1 92.69 104 MET A O 1
ATOM 824 N N . PHE A 1 105 ? 17.469 13.32 -1.954 1 92.12 105 PHE A N 1
ATOM 825 C CA . PHE A 1 105 ? 16.109 13.258 -1.463 1 92.12 105 PHE A CA 1
ATOM 826 C C . PHE A 1 105 ? 15.133 12.977 -2.602 1 92.12 105 PHE A C 1
ATOM 828 O O . PHE A 1 105 ? 14.25 12.125 -2.473 1 92.12 105 PHE A O 1
ATOM 835 N N . ALA A 1 106 ? 15.336 13.617 -3.711 1 87.62 106 ALA A N 1
ATOM 836 C CA . ALA A 1 106 ? 14.477 13.422 -4.871 1 87.62 106 ALA A CA 1
ATOM 837 C C . ALA A 1 106 ? 14.539 11.984 -5.379 1 87.62 106 ALA A C 1
ATOM 839 O O . ALA A 1 106 ? 13.523 11.406 -5.754 1 87.62 106 ALA A O 1
ATOM 840 N N . LEU A 1 107 ? 15.672 11.445 -5.363 1 88.31 107 LEU A N 1
ATOM 841 C CA . LEU A 1 107 ? 15.859 10.07 -5.824 1 88.31 107 LEU A CA 1
ATOM 842 C C . LEU A 1 107 ? 15.141 9.086 -4.906 1 88.31 107 LEU A C 1
ATOM 844 O O . LEU A 1 107 ? 14.484 8.156 -5.379 1 88.31 107 LEU A O 1
ATOM 848 N N . ILE A 1 108 ? 15.25 9.312 -3.666 1 89.69 108 ILE A N 1
ATOM 849 C CA . ILE A 1 108 ? 14.586 8.453 -2.693 1 89.69 108 ILE A CA 1
ATOM 850 C C . ILE A 1 108 ? 13.07 8.547 -2.865 1 89.69 108 ILE A C 1
ATOM 852 O O . ILE A 1 108 ? 12.391 7.52 -2.955 1 89.69 108 ILE A O 1
ATOM 856 N N . VAL A 1 109 ? 12.555 9.719 -3.035 1 87.88 109 VAL A N 1
ATOM 857 C CA . VAL A 1 109 ? 11.117 9.938 -3.125 1 87.88 109 VAL A CA 1
ATOM 858 C C . VAL A 1 109 ? 10.594 9.406 -4.453 1 87.88 109 VAL A C 1
ATOM 860 O O . VAL A 1 109 ? 9.484 8.875 -4.523 1 87.88 109 VAL A O 1
ATOM 863 N N . ALA A 1 110 ? 11.406 9.477 -5.48 1 86.5 110 ALA A N 1
ATOM 864 C CA . ALA A 1 110 ? 11.023 8.984 -6.801 1 86.5 110 ALA A CA 1
ATOM 865 C C . ALA A 1 110 ? 10.719 7.492 -6.766 1 86.5 110 ALA A C 1
ATOM 867 O O . ALA A 1 110 ? 9.852 7.012 -7.5 1 86.5 110 ALA A O 1
ATOM 868 N N . THR A 1 111 ? 11.375 6.781 -5.898 1 87.25 111 THR A N 1
ATOM 869 C CA . THR A 1 111 ? 11.195 5.332 -5.836 1 87.25 111 THR A CA 1
ATOM 870 C C . THR A 1 111 ? 9.805 4.984 -5.305 1 87.25 111 THR A C 1
ATOM 872 O O . THR A 1 111 ? 9.328 3.861 -5.48 1 87.25 111 THR A O 1
ATOM 875 N N . LEU A 1 112 ? 9.156 5.883 -4.605 1 86.44 112 LEU A N 1
ATOM 876 C CA . LEU A 1 112 ? 7.805 5.668 -4.105 1 86.44 112 LEU A CA 1
ATOM 877 C C . LEU A 1 112 ? 6.816 5.523 -5.258 1 86.44 112 LEU A C 1
ATOM 879 O O . LEU A 1 112 ? 5.711 5 -5.07 1 86.44 112 LEU A O 1
ATOM 883 N N . PHE A 1 113 ? 7.242 5.945 -6.438 1 84.88 113 PHE A N 1
ATOM 884 C CA . PHE A 1 113 ? 6.324 5.949 -7.57 1 84.88 113 PHE A CA 1
ATOM 885 C C . PHE A 1 113 ? 6.586 4.758 -8.484 1 84.88 113 PHE A C 1
ATOM 887 O O . PHE A 1 113 ? 5.828 4.508 -9.422 1 84.88 113 PHE A O 1
ATOM 894 N N . VAL A 1 114 ? 7.652 4.043 -8.203 1 86.88 114 VAL A N 1
ATOM 895 C CA . VAL A 1 114 ? 7.93 2.83 -8.961 1 86.88 114 VAL A CA 1
ATOM 896 C C . VAL A 1 114 ? 7 1.709 -8.508 1 86.88 114 VAL A C 1
ATOM 898 O O . VAL A 1 114 ? 6.883 1.443 -7.305 1 86.88 114 VAL A O 1
ATOM 901 N N . PRO A 1 115 ? 6.344 1.045 -9.43 1 89 115 PRO A N 1
ATOM 902 C CA . PRO A 1 115 ? 5.477 -0.062 -9.023 1 89 115 PRO A CA 1
ATOM 903 C C . PRO A 1 115 ? 6.227 -1.162 -8.281 1 89 115 PRO A C 1
ATOM 905 O O . PRO A 1 115 ? 7.227 -1.684 -8.781 1 89 115 PRO A O 1
ATOM 908 N N . PRO A 1 116 ? 5.762 -1.507 -7.18 1 88.12 116 PRO A N 1
ATOM 909 C CA . PRO A 1 116 ? 6.504 -2.467 -6.355 1 88.12 116 PRO A CA 1
ATOM 910 C C . PRO A 1 116 ? 6.684 -3.816 -7.047 1 88.12 116 PRO A C 1
ATOM 912 O O . PRO A 1 116 ? 7.73 -4.457 -6.895 1 88.12 116 PRO A O 1
ATOM 915 N N . ALA A 1 117 ? 5.742 -4.25 -7.773 1 87.62 117 ALA A N 1
ATOM 916 C CA . ALA A 1 117 ? 5.805 -5.559 -8.414 1 87.62 117 ALA A CA 1
ATOM 917 C C . ALA A 1 117 ? 6.969 -5.633 -9.398 1 87.62 117 ALA A C 1
ATOM 919 O O . ALA A 1 117 ? 7.527 -6.707 -9.625 1 87.62 117 ALA A O 1
ATOM 920 N N . THR A 1 118 ? 7.352 -4.508 -9.953 1 86.62 118 THR A N 1
ATOM 921 C CA . THR A 1 118 ? 8.414 -4.492 -10.945 1 86.62 118 THR A CA 1
ATOM 922 C C . THR A 1 118 ? 9.781 -4.66 -10.289 1 86.62 118 THR A C 1
ATOM 924 O O . THR A 1 118 ? 10.773 -4.949 -10.961 1 86.62 118 THR A O 1
ATOM 927 N N . LEU A 1 119 ? 9.781 -4.5 -9.008 1 88.5 119 LEU A N 1
ATOM 928 C CA . LEU A 1 119 ? 11.062 -4.543 -8.305 1 88.5 119 LEU A CA 1
ATOM 929 C C . LEU A 1 119 ? 11.305 -5.922 -7.703 1 88.5 119 LEU A C 1
ATOM 931 O O . LEU A 1 119 ? 12.367 -6.18 -7.133 1 88.5 119 LEU A O 1
ATOM 935 N N . ILE A 1 120 ? 10.367 -6.777 -7.898 1 87.94 120 ILE A N 1
ATOM 936 C CA . ILE A 1 120 ? 10.461 -8.102 -7.285 1 87.94 120 ILE A CA 1
ATOM 937 C C . ILE A 1 120 ? 11.672 -8.844 -7.852 1 87.94 120 ILE A C 1
ATOM 939 O O . ILE A 1 120 ? 12.523 -9.32 -7.098 1 87.94 120 ILE A O 1
ATOM 943 N N . ILE A 1 121 ? 11.781 -8.844 -9.125 1 85.88 121 ILE A N 1
ATOM 944 C CA . ILE A 1 121 ? 12.82 -9.656 -9.75 1 85.88 121 ILE A CA 1
ATOM 945 C C . ILE A 1 121 ? 14.188 -9.016 -9.508 1 85.88 121 ILE A C 1
ATOM 947 O O . ILE A 1 121 ? 15.125 -9.688 -9.07 1 85.88 121 ILE A O 1
ATOM 951 N N . PRO A 1 122 ? 14.297 -7.715 -9.734 1 85.38 122 PRO A N 1
ATOM 952 C CA . PRO A 1 122 ? 15.594 -7.117 -9.438 1 85.38 122 PRO A CA 1
ATOM 953 C C . PRO A 1 122 ? 16.016 -7.309 -7.98 1 85.38 122 PRO A C 1
ATOM 955 O O . PRO A 1 122 ? 17.188 -7.566 -7.695 1 85.38 122 PRO A O 1
ATOM 958 N N . ASN A 1 123 ? 15.141 -7.219 -7.074 1 87.75 123 ASN A N 1
ATOM 959 C CA . ASN A 1 123 ? 15.461 -7.402 -5.664 1 87.75 123 ASN A CA 1
ATOM 960 C C . ASN A 1 123 ? 15.773 -8.859 -5.348 1 87.75 123 ASN A C 1
ATOM 962 O O . ASN A 1 123 ? 16.609 -9.148 -4.484 1 87.75 123 ASN A O 1
ATOM 966 N N . PHE A 1 124 ? 15.07 -9.727 -6.008 1 87.56 124 PHE A N 1
ATOM 967 C CA . PHE A 1 124 ? 15.344 -11.156 -5.852 1 87.56 124 PHE A CA 1
ATOM 968 C C . PHE A 1 124 ? 16.781 -11.477 -6.242 1 87.56 124 PHE A C 1
ATOM 970 O O . PHE A 1 124 ? 17.469 -12.203 -5.527 1 87.56 124 PHE A O 1
ATOM 977 N N . LEU A 1 125 ? 17.156 -10.898 -7.383 1 81.56 125 LEU A N 1
ATOM 978 C CA . LEU A 1 125 ? 18.5 -11.156 -7.879 1 81.56 125 LEU A CA 1
ATOM 979 C C . LEU A 1 125 ? 19.547 -10.625 -6.91 1 81.56 125 LEU A C 1
ATOM 981 O O . LEU A 1 125 ? 20.578 -11.266 -6.68 1 81.56 125 LEU A O 1
ATOM 985 N N . VAL A 1 126 ? 19.266 -9.5 -6.32 1 83.56 126 VAL A N 1
ATOM 986 C CA . VAL A 1 126 ? 20.172 -8.938 -5.324 1 83.56 126 VAL A CA 1
ATOM 987 C C . VAL A 1 126 ? 20.203 -9.828 -4.09 1 83.56 126 VAL A C 1
ATOM 989 O O . VAL A 1 126 ? 21.281 -10.18 -3.594 1 83.56 126 VAL A O 1
ATOM 992 N N . ALA A 1 127 ? 19.078 -10.266 -3.59 1 88.31 127 ALA A N 1
ATOM 993 C CA . ALA A 1 127 ? 18.984 -11.125 -2.412 1 88.31 127 ALA A CA 1
ATOM 994 C C . ALA A 1 127 ? 19.672 -12.469 -2.656 1 88.31 127 ALA A C 1
ATOM 996 O O . ALA A 1 127 ? 20.297 -13.023 -1.751 1 88.31 127 ALA A O 1
ATOM 997 N N . ASP A 1 128 ? 19.469 -12.922 -3.854 1 86.81 128 ASP A N 1
ATOM 998 C CA . ASP A 1 128 ? 20.109 -14.172 -4.242 1 86.81 128 ASP A CA 1
ATOM 999 C C . ASP A 1 128 ? 21.625 -14.047 -4.215 1 86.81 128 ASP A C 1
ATOM 1001 O O . ASP A 1 128 ? 22.312 -14.906 -3.652 1 86.81 128 ASP A O 1
ATOM 1005 N N . THR A 1 129 ? 22.141 -12.961 -4.754 1 82.56 129 THR A N 1
ATOM 1006 C CA . THR A 1 129 ? 23.578 -12.742 -4.863 1 82.56 129 THR A CA 1
ATOM 1007 C C . THR A 1 129 ? 24.219 -12.648 -3.482 1 82.56 129 THR A C 1
ATOM 1009 O O . THR A 1 129 ? 25.328 -13.133 -3.275 1 82.56 129 THR A O 1
ATOM 1012 N N . ILE A 1 130 ? 23.484 -12.117 -2.488 1 87.69 130 ILE A N 1
ATOM 1013 C CA . ILE A 1 130 ? 24.109 -11.906 -1.184 1 87.69 130 ILE A CA 1
ATOM 1014 C C . ILE A 1 130 ? 23.719 -13.047 -0.245 1 87.69 130 ILE A C 1
ATOM 1016 O O . ILE A 1 130 ? 24.062 -13.031 0.939 1 87.69 130 ILE A O 1
ATOM 1020 N N . GLY A 1 131 ? 22.922 -14.031 -0.678 1 91.81 131 GLY A N 1
ATOM 1021 C CA . GLY A 1 131 ? 22.609 -15.242 0.057 1 91.81 131 GLY A CA 1
ATOM 1022 C C . GLY A 1 131 ? 21.531 -15.047 1.113 1 91.81 131 GLY A C 1
ATOM 1023 O O . GLY A 1 131 ? 21.594 -15.656 2.182 1 91.81 131 GLY A O 1
ATOM 1024 N N . TRP A 1 132 ? 20.609 -14.172 0.907 1 94.38 132 TRP A N 1
ATOM 1025 C CA . TRP A 1 132 ? 19.578 -13.875 1.903 1 94.38 132 TRP A CA 1
ATOM 1026 C C . TRP A 1 132 ? 18.297 -14.648 1.617 1 94.38 132 TRP A C 1
ATOM 1028 O O . TRP A 1 132 ? 17.359 -14.617 2.418 1 94.38 132 TRP A O 1
ATOM 1038 N N . LEU A 1 133 ? 18.234 -15.414 0.554 1 94.44 133 LEU A N 1
ATOM 1039 C CA . LEU A 1 133 ? 17.016 -16.125 0.203 1 94.44 133 LEU A CA 1
ATOM 1040 C C . LEU A 1 133 ? 16.656 -17.156 1.269 1 94.44 133 LEU A C 1
ATOM 1042 O O . LEU A 1 133 ? 17.547 -17.781 1.862 1 94.44 133 LEU A O 1
ATOM 1046 N N . ASP A 1 134 ? 15.352 -17.25 1.521 1 96.88 134 ASP A N 1
ATOM 1047 C CA . ASP A 1 134 ? 14.734 -18.203 2.434 1 96.88 134 ASP A CA 1
ATOM 1048 C C . ASP A 1 134 ? 15.102 -17.891 3.883 1 96.88 134 ASP A C 1
ATOM 1050 O O . ASP A 1 134 ? 15.312 -18.797 4.688 1 96.88 134 ASP A O 1
ATOM 1054 N N . THR A 1 135 ? 15.43 -16.641 4.121 1 96.44 135 THR A N 1
ATOM 1055 C CA . THR A 1 135 ? 15.617 -16.156 5.484 1 96.44 135 THR A CA 1
ATOM 1056 C C . THR A 1 135 ? 14.711 -14.961 5.773 1 96.44 135 THR A C 1
ATOM 1058 O O . THR A 1 135 ? 14.359 -14.219 4.863 1 96.44 135 THR A O 1
ATOM 1061 N N . LEU A 1 136 ? 14.414 -14.797 7.062 1 96.31 136 LEU A N 1
ATOM 1062 C CA . LEU A 1 136 ? 13.594 -13.656 7.457 1 96.31 136 LEU A CA 1
ATOM 1063 C C . LEU A 1 136 ? 14.328 -12.344 7.215 1 96.31 136 LEU A C 1
ATOM 1065 O O . LEU A 1 136 ? 13.703 -11.289 7.109 1 96.31 136 LEU A O 1
ATOM 1069 N N . THR A 1 137 ? 15.617 -12.406 7.086 1 96 137 THR A N 1
ATOM 1070 C CA . THR A 1 137 ? 16.422 -11.211 6.809 1 96 137 THR A CA 1
ATOM 1071 C C . THR A 1 137 ? 15.984 -10.57 5.496 1 96 137 THR A C 1
ATOM 1073 O O . THR A 1 137 ? 15.961 -9.336 5.375 1 96 137 THR A O 1
ATOM 1076 N N . ALA A 1 138 ? 15.594 -11.414 4.547 1 95.5 138 ALA A N 1
ATOM 1077 C CA . ALA A 1 138 ? 15.18 -10.922 3.234 1 95.5 138 ALA A CA 1
ATOM 1078 C C . ALA A 1 138 ? 13.875 -10.133 3.33 1 95.5 138 ALA A C 1
ATOM 1080 O O . ALA A 1 138 ? 13.594 -9.281 2.482 1 95.5 138 ALA A O 1
ATOM 1081 N N . VAL A 1 139 ? 13.117 -10.398 4.383 1 96 139 VAL A N 1
ATOM 1082 C CA . VAL A 1 139 ? 11.82 -9.758 4.547 1 96 139 VAL A CA 1
ATOM 1083 C C . VAL A 1 139 ? 11.953 -8.555 5.48 1 96 139 VAL A C 1
ATOM 1085 O O . VAL A 1 139 ? 11.219 -7.57 5.352 1 96 139 VAL A O 1
ATOM 1088 N N . VAL A 1 140 ? 12.953 -8.492 6.305 1 96.19 140 VAL A N 1
ATOM 1089 C CA . VAL A 1 140 ? 13.109 -7.488 7.352 1 96.19 140 VAL A CA 1
ATOM 1090 C C . VAL A 1 140 ? 13.93 -6.316 6.824 1 96.19 140 VAL A C 1
ATOM 1092 O O . VAL A 1 140 ? 13.547 -5.156 7.004 1 96.19 140 VAL A O 1
ATOM 1095 N N . VAL A 1 141 ? 14.93 -6.582 6.066 1 91 141 VAL A N 1
ATOM 1096 C CA . VAL A 1 141 ? 15.992 -5.598 5.914 1 91 141 VAL A CA 1
ATOM 1097 C C . VAL A 1 141 ? 15.75 -4.766 4.656 1 91 141 VAL A C 1
ATOM 1099 O O . VAL A 1 141 ? 15.82 -3.533 4.695 1 91 141 VAL A O 1
ATOM 1102 N N . PRO A 1 142 ? 15.445 -5.402 3.537 1 83.12 142 PRO A N 1
ATOM 1103 C CA . PRO A 1 142 ? 15.383 -4.59 2.322 1 83.12 142 PRO A CA 1
ATOM 1104 C C . PRO A 1 142 ? 14.328 -3.488 2.398 1 83.12 142 PRO A C 1
ATOM 1106 O O . PRO A 1 142 ? 14.586 -2.35 2 1 83.12 142 PRO A O 1
ATOM 1109 N N . GLY A 1 143 ? 13.258 -3.752 3.01 1 78.12 143 GLY A N 1
ATOM 1110 C CA . GLY A 1 143 ? 12.188 -2.773 3.131 1 78.12 143 GLY A CA 1
ATOM 1111 C C . GLY A 1 143 ? 12.469 -1.715 4.18 1 78.12 143 GLY A C 1
ATOM 1112 O O . GLY A 1 143 ? 11.727 -0.731 4.285 1 78.12 143 GLY A O 1
ATOM 1113 N N . ALA A 1 144 ? 13.602 -1.875 4.863 1 80.06 144 ALA A N 1
ATOM 1114 C CA . ALA A 1 144 ? 13.914 -0.933 5.938 1 80.06 144 ALA A CA 1
ATOM 1115 C C . ALA A 1 144 ? 14.438 0.384 5.375 1 80.06 144 ALA A C 1
ATOM 1117 O O . ALA A 1 144 ? 14.43 1.407 6.062 1 80.06 144 ALA A O 1
ATOM 1118 N N . ALA A 1 145 ? 14.945 0.256 4.223 1 76.62 145 ALA A N 1
ATOM 1119 C CA . ALA A 1 145 ? 15.172 1.494 3.48 1 76.62 145 ALA A CA 1
ATOM 1120 C C . ALA A 1 145 ? 13.859 2.064 2.953 1 76.62 145 ALA A C 1
ATOM 1122 O O . ALA A 1 145 ? 13.562 1.953 1.763 1 76.62 145 ALA A O 1
ATOM 1123 N N . SER A 1 146 ? 13.062 2.639 3.84 1 85.5 146 SER A N 1
ATOM 1124 C CA . SER A 1 146 ? 11.711 3.098 3.531 1 85.5 146 SER A CA 1
ATOM 1125 C C . SER A 1 146 ? 11.727 4.516 2.973 1 85.5 146 SER A C 1
ATOM 1127 O O . SER A 1 146 ? 11.922 5.48 3.715 1 85.5 146 SER A O 1
ATOM 1129 N N . ALA A 1 147 ? 11.508 4.555 1.676 1 90.69 147 ALA A N 1
ATOM 1130 C CA . ALA A 1 147 ? 11.422 5.875 1.059 1 90.69 147 ALA A CA 1
ATOM 1131 C C . ALA A 1 147 ? 10.312 6.707 1.692 1 90.69 147 ALA A C 1
ATOM 1133 O O . ALA A 1 147 ? 10.5 7.898 1.952 1 90.69 147 ALA A O 1
ATOM 1134 N N . PHE A 1 148 ? 9.25 6.09 1.997 1 91.94 148 PHE A N 1
ATOM 1135 C CA . PHE A 1 148 ? 8.156 6.801 2.652 1 91.94 148 PHE A CA 1
ATOM 1136 C C . PHE A 1 148 ? 8.57 7.258 4.047 1 91.94 148 PHE A C 1
ATOM 1138 O O . PHE A 1 148 ? 8.266 8.383 4.449 1 91.94 148 PHE A O 1
ATOM 1145 N N . GLY A 1 149 ? 9.211 6.367 4.781 1 95.12 149 GLY A N 1
ATOM 1146 C CA . GLY A 1 149 ? 9.656 6.738 6.117 1 95.12 149 GLY A CA 1
ATOM 1147 C C . GLY A 1 149 ? 10.555 7.961 6.125 1 95.12 149 GLY A C 1
ATOM 1148 O O . GLY A 1 149 ? 10.398 8.852 6.965 1 95.12 149 GLY A O 1
ATOM 1149 N N . VAL A 1 150 ? 11.469 7.984 5.191 1 95.69 150 VAL A N 1
ATOM 1150 C CA . VAL A 1 150 ? 12.383 9.117 5.086 1 95.69 150 VAL A CA 1
ATOM 1151 C C . VAL A 1 150 ? 11.602 10.383 4.742 1 95.69 150 VAL A C 1
ATOM 1153 O O . VAL A 1 150 ? 11.781 11.422 5.383 1 95.69 150 VAL A O 1
ATOM 1156 N N . PHE A 1 151 ? 10.805 10.25 3.781 1 93.38 151 PHE A N 1
ATOM 1157 C CA . PHE A 1 151 ? 9.984 11.391 3.369 1 93.38 151 PHE A CA 1
ATOM 1158 C C . PHE A 1 151 ? 9.125 11.883 4.523 1 93.38 151 PHE A C 1
ATOM 1160 O O . PHE A 1 151 ? 9.094 13.078 4.82 1 93.38 151 PHE A O 1
ATOM 1167 N N . PHE A 1 152 ? 8.43 11.008 5.141 1 93.5 152 PHE A N 1
ATOM 1168 C CA . PHE A 1 152 ? 7.488 11.305 6.211 1 93.5 152 PHE A CA 1
ATOM 1169 C C . PHE A 1 152 ? 8.195 12 7.371 1 93.5 152 PHE A C 1
ATOM 1171 O O . PHE A 1 152 ? 7.75 13.055 7.828 1 93.5 152 PHE A O 1
ATOM 1178 N N . LEU A 1 153 ? 9.344 11.484 7.832 1 96.62 153 LEU A N 1
ATOM 1179 C CA . LEU A 1 153 ? 10.039 12.055 8.977 1 96.62 153 LEU A CA 1
ATOM 1180 C C . LEU A 1 153 ? 10.75 13.352 8.586 1 96.62 153 LEU A C 1
ATOM 1182 O O . LEU A 1 153 ? 10.859 14.273 9.398 1 96.62 153 LEU A O 1
ATOM 1186 N N . ARG A 1 154 ? 11.273 13.375 7.383 1 96.38 154 ARG A N 1
ATOM 1187 C CA . ARG A 1 154 ? 11.891 14.625 6.945 1 96.38 154 ARG A CA 1
ATOM 1188 C C . ARG A 1 154 ? 10.898 15.773 7 1 96.38 154 ARG A C 1
ATOM 1190 O O . ARG A 1 154 ? 11.227 16.859 7.473 1 96.38 154 ARG A O 1
ATOM 1197 N N . GLN A 1 155 ? 9.727 15.5 6.477 1 92.06 155 GLN A N 1
ATOM 1198 C CA . GLN A 1 155 ? 8.688 16.531 6.504 1 92.06 155 GLN A CA 1
ATOM 1199 C C . GLN A 1 155 ? 8.352 16.938 7.934 1 92.06 155 GLN A C 1
ATOM 1201 O O . GLN A 1 155 ? 8.172 18.125 8.219 1 92.06 155 GLN A O 1
ATOM 1206 N N . PHE A 1 156 ? 8.281 16.016 8.812 1 93.81 156 PHE A N 1
ATOM 1207 C CA . PHE A 1 156 ? 8.008 16.328 10.211 1 93.81 156 PHE A CA 1
ATOM 1208 C C . PHE A 1 156 ? 9.148 17.125 10.828 1 93.81 156 PHE A C 1
ATOM 1210 O O . PHE A 1 156 ? 8.914 18.109 11.523 1 93.81 156 PHE A O 1
ATOM 1217 N N . PHE A 1 157 ? 10.391 16.75 10.586 1 97.12 157 PHE A N 1
ATOM 1218 C CA . PHE A 1 157 ? 11.547 17.422 11.148 1 97.12 157 PHE A CA 1
ATOM 1219 C C . PHE A 1 157 ? 11.617 18.875 10.672 1 97.12 157 PHE A C 1
ATOM 1221 O O . PHE A 1 157 ? 12.031 19.766 11.422 1 97.12 157 PHE A O 1
ATOM 1228 N N . LEU A 1 158 ? 11.219 19.062 9.453 1 94.81 158 LEU A N 1
ATOM 1229 C CA . LEU A 1 158 ? 11.219 20.406 8.898 1 94.81 158 LEU A CA 1
ATOM 1230 C C . LEU A 1 158 ? 10.188 21.281 9.602 1 94.81 158 LEU A C 1
ATOM 1232 O O . LEU A 1 158 ? 10.32 22.516 9.625 1 94.81 158 LEU A O 1
ATOM 1236 N N . SER A 1 159 ? 9.18 20.656 10.133 1 93.38 159 SER A N 1
ATOM 1237 C CA . SER A 1 159 ? 8.125 21.406 10.789 1 93.38 159 SER A CA 1
ATOM 1238 C C . SER A 1 159 ? 8.523 21.812 12.203 1 93.38 159 SER A C 1
ATOM 1240 O O . SER A 1 159 ? 7.891 22.672 12.82 1 93.38 159 SER A O 1
ATOM 1242 N N . LEU A 1 160 ? 9.547 21.234 12.727 1 94.06 160 LEU A N 1
ATOM 1243 C CA . LEU A 1 160 ? 10.031 21.578 14.055 1 94.06 160 LEU A CA 1
ATOM 1244 C C . LEU A 1 160 ? 10.766 22.906 14.039 1 94.06 160 LEU A C 1
ATOM 1246 O O . LEU A 1 160 ? 11.539 23.188 13.117 1 94.06 160 LEU A O 1
ATOM 1250 N N . PRO A 1 161 ? 10.523 23.719 15.07 1 95.31 161 PRO A N 1
ATOM 1251 C CA . PRO A 1 161 ? 11.25 25 15.133 1 95.31 161 PRO A CA 1
ATOM 1252 C C . PRO A 1 161 ? 12.766 24.812 15.211 1 95.31 161 PRO A C 1
ATOM 1254 O O . PRO A 1 161 ? 13.25 24.062 16.062 1 95.31 161 PRO A O 1
ATOM 1257 N N . ARG A 1 162 ? 13.438 25.547 14.445 1 93.25 162 ARG A N 1
ATOM 1258 C CA . ARG A 1 162 ? 14.898 25.453 14.391 1 93.25 162 ARG A CA 1
ATOM 1259 C C . ARG A 1 162 ? 15.531 26.016 15.656 1 93.25 162 ARG A C 1
ATOM 1261 O O . ARG A 1 162 ? 16.656 25.672 15.992 1 93.25 162 ARG A O 1
ATOM 1268 N N . GLU A 1 163 ? 14.766 26.828 16.25 1 94.69 163 GLU A N 1
ATOM 1269 C CA . GLU A 1 163 ? 15.258 27.516 17.438 1 94.69 163 GLU A CA 1
ATOM 1270 C C . GLU A 1 163 ? 15.641 26.531 18.531 1 94.69 163 GLU A C 1
ATOM 1272 O O . GLU A 1 163 ? 16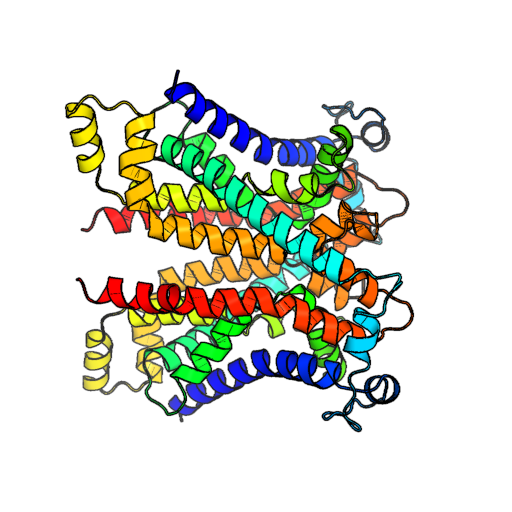.562 26.781 19.312 1 94.69 163 GLU A O 1
ATOM 1277 N N . LEU A 1 164 ? 15 25.469 18.547 1 93.62 164 LEU A N 1
ATOM 1278 C CA . LEU A 1 164 ? 15.273 24.453 19.562 1 93.62 164 LEU A CA 1
ATOM 1279 C C . LEU A 1 164 ? 16.656 23.844 19.344 1 93.62 164 LEU A C 1
ATOM 1281 O O . LEU A 1 164 ? 17.391 23.594 20.297 1 93.62 164 LEU A O 1
ATOM 1285 N N . GLU A 1 165 ? 16.984 23.625 18.172 1 93.12 165 GLU A N 1
ATOM 1286 C CA . GLU A 1 165 ? 18.297 23.062 17.844 1 93.12 165 GLU A CA 1
ATOM 1287 C C . GLU A 1 165 ? 19.406 24.109 18.047 1 93.12 165 GLU A C 1
ATOM 1289 O O . GLU A 1 165 ? 20.484 23.781 18.516 1 93.12 165 GLU A O 1
ATOM 1294 N N . GLU A 1 166 ? 19.109 25.297 17.703 1 93.88 166 GLU A N 1
ATOM 1295 C CA . GLU A 1 166 ? 20.078 26.391 17.875 1 93.88 166 GLU A CA 1
ATOM 1296 C C . GLU A 1 166 ? 20.422 26.594 19.344 1 93.88 166 GLU A C 1
ATOM 1298 O O . GLU A 1 166 ? 21.578 26.812 19.703 1 93.88 166 GLU A O 1
ATOM 1303 N N . ALA A 1 167 ? 19.438 26.516 20.125 1 95.81 167 ALA A N 1
ATOM 1304 C CA . ALA A 1 167 ? 19.656 26.625 21.562 1 95.81 167 ALA A CA 1
ATOM 1305 C C . ALA A 1 167 ? 20.562 25.516 22.078 1 95.81 167 ALA A C 1
ATOM 1307 O O . ALA A 1 167 ? 21.438 25.75 22.906 1 95.81 167 ALA A O 1
ATOM 1308 N N . ALA A 1 168 ? 20.359 24.359 21.594 1 94.62 168 ALA A N 1
ATOM 1309 C CA . ALA A 1 168 ? 21.188 23.219 22 1 94.62 168 ALA A CA 1
ATOM 1310 C C . ALA A 1 168 ? 22.625 23.406 21.547 1 94.62 168 ALA A C 1
ATOM 1312 O O . ALA A 1 168 ? 23.562 23.016 22.266 1 94.62 168 ALA A O 1
ATOM 1313 N N . VAL A 1 169 ? 22.797 23.922 20.359 1 93.12 169 VAL A N 1
ATOM 1314 C CA . VAL A 1 169 ? 24.141 24.203 19.859 1 93.12 169 VAL A CA 1
ATOM 1315 C C . VAL A 1 169 ? 24.844 25.203 20.766 1 93.12 169 VAL A C 1
ATOM 1317 O O . VAL A 1 169 ? 26.031 25.047 21.062 1 93.12 169 VAL A O 1
ATOM 1320 N N . LEU A 1 170 ? 24.078 26.141 21.125 1 95.25 170 LEU A N 1
ATOM 1321 C CA . LEU A 1 170 ? 24.625 27.141 22.016 1 95.25 170 LEU A CA 1
ATOM 1322 C C . LEU A 1 170 ? 25.047 26.516 23.344 1 95.25 170 LEU A C 1
ATOM 1324 O O . LEU A 1 170 ? 26.016 26.969 23.969 1 95.25 170 LEU A O 1
ATOM 1328 N N . ASP A 1 171 ? 24.406 25.516 23.766 1 95.69 171 ASP A N 1
ATOM 1329 C CA . ASP A 1 171 ? 24.719 24.797 25 1 95.69 171 ASP A CA 1
ATOM 1330 C C . ASP A 1 171 ? 25.859 23.797 24.766 1 95.69 171 ASP A C 1
ATOM 1332 O O . ASP A 1 171 ? 26.266 23.094 25.703 1 95.69 171 ASP A O 1
ATOM 1336 N N . GLY A 1 172 ? 26.359 23.719 23.547 1 94.31 172 GLY A N 1
ATOM 1337 C CA . GLY A 1 172 ? 27.547 22.922 23.25 1 94.31 172 GLY A CA 1
ATOM 1338 C C . GLY A 1 172 ? 27.219 21.547 22.734 1 94.31 172 GLY A C 1
ATOM 1339 O O . GLY A 1 172 ? 28.094 20.688 22.625 1 94.31 172 GLY A O 1
ATOM 1340 N N . ALA A 1 173 ? 26 21.281 22.453 1 93.81 173 ALA A N 1
ATOM 1341 C CA . ALA A 1 173 ? 25.594 19.969 21.953 1 93.81 173 ALA A CA 1
ATOM 1342 C C . ALA A 1 173 ? 26.062 19.75 20.516 1 93.81 173 ALA A C 1
ATOM 1344 O O . ALA A 1 173 ? 26.062 20.688 19.719 1 93.81 173 ALA A O 1
ATOM 1345 N N . ASN A 1 174 ? 26.469 18.5 20.234 1 92.19 174 ASN A N 1
ATOM 1346 C CA . ASN A 1 174 ? 26.797 18.172 18.859 1 92.19 174 ASN A CA 1
ATOM 1347 C C . ASN A 1 174 ? 25.578 17.641 18.109 1 92.19 174 ASN A C 1
ATOM 1349 O O . ASN A 1 174 ? 24.5 17.5 18.688 1 92.19 174 ASN A O 1
ATOM 1353 N N . GLN A 1 175 ? 25.766 17.344 16.875 1 91.5 175 GLN A N 1
ATOM 1354 C CA . GLN A 1 175 ? 24.656 16.984 15.992 1 91.5 175 GLN A CA 1
ATOM 1355 C C . GLN A 1 175 ? 23.969 15.703 16.469 1 91.5 175 GLN A C 1
ATOM 1357 O O . GLN A 1 175 ? 22.734 15.602 16.422 1 91.5 175 GLN A O 1
ATOM 1362 N N . TRP A 1 176 ? 24.719 14.758 16.828 1 93.06 176 TRP A N 1
ATOM 1363 C CA . TRP A 1 176 ? 24.188 13.484 17.297 1 93.06 176 TRP A CA 1
ATOM 1364 C C . TRP A 1 176 ? 23.391 13.664 18.578 1 93.06 176 TRP A C 1
ATOM 1366 O O . TRP A 1 176 ? 22.328 13.062 18.75 1 93.06 176 TRP A O 1
ATOM 1376 N N . GLN A 1 177 ? 23.906 14.492 19.484 1 94.06 177 GLN A N 1
ATOM 1377 C CA . GLN A 1 177 ? 23.203 14.797 20.734 1 94.06 177 GLN A CA 1
ATOM 1378 C C . GLN A 1 177 ? 21.891 15.516 20.469 1 94.06 177 GLN A C 1
ATOM 1380 O O . GLN A 1 177 ? 20.875 15.219 21.109 1 94.06 177 GLN A O 1
ATOM 1385 N N . ILE A 1 178 ? 21.969 16.438 19.547 1 95.5 178 ILE A N 1
ATOM 1386 C CA . ILE A 1 178 ? 20.766 17.172 19.188 1 95.5 178 ILE A CA 1
ATOM 1387 C C . ILE A 1 178 ? 19.734 16.219 18.594 1 95.5 178 ILE A C 1
ATOM 1389 O O . ILE A 1 178 ? 18.562 16.25 18.969 1 95.5 178 ILE A O 1
ATOM 1393 N N . PHE A 1 179 ? 20.203 15.328 17.75 1 96.69 179 PHE A N 1
ATOM 1394 C CA . PHE A 1 179 ? 19.328 14.328 17.125 1 96.69 179 PHE A CA 1
ATOM 1395 C C . PHE A 1 179 ? 18.672 13.445 18.172 1 96.69 179 PHE A C 1
ATOM 1397 O O . PHE A 1 179 ? 17.453 13.305 18.203 1 96.69 179 PHE A O 1
ATOM 1404 N N . LEU A 1 180 ? 19.406 12.922 19.078 1 96.12 180 LEU A N 1
ATOM 1405 C CA . LEU A 1 180 ? 18.938 11.906 20.016 1 96.12 180 LEU A CA 1
ATOM 1406 C C . LEU A 1 180 ? 18.172 12.539 21.156 1 96.12 180 LEU A C 1
ATOM 1408 O O . LEU A 1 180 ? 17.219 11.961 21.672 1 96.12 180 LEU A O 1
ATOM 1412 N N . ARG A 1 181 ? 18.5 13.797 21.547 1 96.5 181 ARG A N 1
ATOM 1413 C CA . ARG A 1 181 ? 17.984 14.344 22.797 1 96.5 181 ARG A CA 1
ATOM 1414 C C . ARG A 1 181 ? 16.984 15.453 22.547 1 96.5 181 ARG A C 1
ATOM 1416 O O . ARG A 1 181 ? 16.234 15.844 23.453 1 96.5 181 ARG A O 1
ATOM 1423 N N . VAL A 1 182 ? 16.953 16.031 21.375 1 96.69 182 VAL A N 1
ATOM 1424 C CA . VAL A 1 182 ? 16.047 17.141 21.094 1 96.69 182 VAL A CA 1
ATOM 1425 C C . VAL A 1 182 ? 15.047 16.719 20.016 1 96.69 182 VAL A C 1
ATOM 1427 O O . VAL A 1 182 ? 13.844 16.625 20.281 1 96.69 182 VAL A O 1
ATOM 1430 N N . VAL A 1 183 ? 15.539 16.312 18.906 1 97.06 183 VAL A N 1
ATOM 1431 C CA . VAL A 1 183 ? 14.695 16.109 17.734 1 97.06 183 VAL A CA 1
ATOM 1432 C C . VAL A 1 183 ? 13.852 14.844 17.922 1 97.06 183 VAL A C 1
ATOM 1434 O O . VAL A 1 183 ? 12.633 14.883 17.766 1 97.06 183 VAL A O 1
ATOM 1437 N N . LEU A 1 184 ? 14.453 13.734 18.281 1 97.44 184 LEU A N 1
ATOM 1438 C CA . LEU A 1 184 ? 13.742 12.469 18.391 1 97.44 184 LEU A CA 1
ATOM 1439 C C . LEU A 1 184 ? 12.672 12.539 19.469 1 97.44 184 LEU A C 1
ATOM 1441 O O . LEU A 1 184 ? 11.523 12.125 19.25 1 97.44 184 LEU A O 1
ATOM 1445 N N . PRO A 1 185 ? 13 13.07 20.641 1 96.94 185 PRO A N 1
ATOM 1446 C CA . PRO A 1 185 ? 11.961 13.156 21.672 1 96.94 185 PRO A CA 1
ATOM 1447 C C . PRO A 1 185 ? 10.781 14.031 21.25 1 96.94 185 PRO A C 1
ATOM 1449 O O . PRO A 1 185 ? 9.641 13.742 21.609 1 96.94 185 PRO A O 1
ATOM 1452 N N . LEU A 1 186 ? 11.039 15.078 20.5 1 96 186 LEU A N 1
ATOM 1453 C CA . LEU A 1 186 ? 9.984 15.961 20.031 1 96 186 LEU A CA 1
ATOM 1454 C C . LEU A 1 186 ? 9.188 15.305 18.906 1 96 186 LEU A C 1
ATOM 1456 O O . LEU A 1 186 ? 8.102 15.773 18.562 1 96 186 LEU A O 1
ATOM 1460 N N . SER A 1 187 ? 9.664 14.188 18.422 1 96.56 187 SER A N 1
ATOM 1461 C CA . SER A 1 187 ? 9.062 13.562 17.25 1 96.56 187 SER A CA 1
ATOM 1462 C C . SER A 1 187 ? 8.336 12.273 17.609 1 96.56 187 SER A C 1
ATOM 1464 O O . SER A 1 187 ? 8.062 11.438 16.75 1 96.56 187 SER A O 1
ATOM 1466 N N . LYS A 1 188 ? 8.047 12.062 18.828 1 95.44 188 LYS A N 1
ATOM 1467 C CA . LYS A 1 188 ? 7.449 10.828 19.328 1 95.44 188 LYS A CA 1
ATOM 1468 C C . LYS A 1 188 ? 6.148 10.516 18.594 1 95.44 188 LYS A C 1
ATOM 1470 O O . LYS A 1 188 ? 5.914 9.383 18.188 1 95.44 188 LYS A O 1
ATOM 1475 N N . PRO A 1 189 ? 5.305 11.492 18.312 1 91.38 189 PRO A N 1
ATOM 1476 C CA . PRO A 1 189 ? 4.07 11.18 17.594 1 91.38 189 PRO A CA 1
ATOM 1477 C C . PRO A 1 189 ? 4.328 10.688 16.172 1 91.38 189 PRO A C 1
ATOM 1479 O O . PRO A 1 189 ? 3.699 9.727 15.719 1 91.38 189 PRO A O 1
ATOM 1482 N N . ALA A 1 190 ? 5.207 11.383 15.531 1 93.5 190 ALA A N 1
ATOM 1483 C CA . ALA A 1 190 ? 5.547 10.984 14.172 1 93.5 190 ALA A CA 1
ATOM 1484 C C . ALA A 1 190 ? 6.215 9.609 14.156 1 93.5 190 ALA A C 1
ATOM 1486 O O . ALA A 1 190 ? 5.949 8.797 13.266 1 93.5 190 ALA A O 1
ATOM 1487 N N . LEU A 1 191 ? 7.043 9.375 15.164 1 96.06 191 LEU A N 1
ATOM 1488 C CA . LEU A 1 191 ? 7.715 8.086 15.266 1 96.06 191 LEU A CA 1
ATOM 1489 C C . LEU A 1 191 ? 6.707 6.973 15.539 1 96.06 191 LEU A C 1
ATOM 1491 O O . LEU A 1 191 ? 6.824 5.875 14.992 1 96.06 191 LEU A O 1
ATOM 1495 N N . ALA A 1 192 ? 5.762 7.23 16.375 1 92.31 192 ALA A N 1
ATOM 1496 C CA . ALA A 1 192 ? 4.715 6.254 16.656 1 92.31 192 ALA A CA 1
ATOM 1497 C C . ALA A 1 192 ? 3.914 5.922 15.406 1 92.31 192 ALA A C 1
ATOM 1499 O O . ALA A 1 192 ? 3.641 4.75 15.125 1 92.31 192 ALA A O 1
ATOM 1500 N N . THR A 1 193 ? 3.596 6.957 14.656 1 90.31 193 THR A N 1
ATOM 1501 C CA . THR A 1 193 ? 2.854 6.77 13.414 1 90.31 193 THR A CA 1
ATOM 1502 C C . THR A 1 193 ? 3.65 5.914 12.43 1 90.31 193 THR A C 1
ATOM 1504 O O . THR A 1 193 ? 3.123 4.957 11.867 1 90.31 193 THR A O 1
ATOM 1507 N N . LEU A 1 194 ? 4.898 6.234 12.305 1 94 194 LEU A N 1
ATOM 1508 C CA . LEU A 1 194 ? 5.738 5.488 11.375 1 94 194 LEU A CA 1
ATOM 1509 C C . LEU A 1 194 ? 5.906 4.043 11.836 1 94 194 LEU A C 1
ATOM 1511 O O . LEU A 1 194 ? 5.98 3.129 11.008 1 94 194 LEU A O 1
ATOM 1515 N N . THR A 1 195 ? 5.992 3.904 13.148 1 94.25 195 THR A N 1
ATOM 1516 C CA . THR A 1 195 ? 6.109 2.553 13.688 1 94.25 195 THR A CA 1
ATOM 1517 C C . THR A 1 195 ? 4.914 1.699 13.266 1 94.25 195 THR A C 1
ATOM 1519 O O . THR A 1 195 ? 5.082 0.58 12.781 1 94.25 195 THR A O 1
ATOM 1522 N N . VAL A 1 196 ? 3.756 2.201 13.383 1 91.06 196 VAL A N 1
ATOM 1523 C CA . VAL A 1 196 ? 2.533 1.474 13.062 1 91.06 196 VAL A CA 1
ATOM 1524 C C . VAL A 1 196 ? 2.473 1.195 11.562 1 91.06 196 VAL A C 1
ATOM 1526 O O . VAL A 1 196 ? 2.199 0.069 11.148 1 91.06 196 VAL A O 1
ATOM 1529 N N . LEU A 1 197 ? 2.748 2.225 10.812 1 91.25 197 LEU A N 1
ATOM 1530 C CA . LEU A 1 197 ? 2.674 2.088 9.359 1 91.25 197 LEU A CA 1
ATOM 1531 C C . LEU A 1 197 ? 3.703 1.081 8.859 1 91.25 197 LEU A C 1
ATOM 1533 O O . LEU A 1 197 ? 3.41 0.28 7.969 1 91.25 197 LEU A O 1
ATOM 1537 N N . SER A 1 198 ? 4.883 1.134 9.43 1 95.06 198 SER A N 1
ATOM 1538 C CA . SER A 1 198 ? 5.941 0.218 9.023 1 95.06 198 SER A CA 1
ATOM 1539 C C . SER A 1 198 ? 5.625 -1.214 9.438 1 95.06 198 SER A C 1
ATOM 1541 O O . SER A 1 198 ? 5.879 -2.156 8.688 1 95.06 198 SER A O 1
ATOM 1543 N N . PHE A 1 199 ? 5.129 -1.346 10.641 1 94.69 199 PHE A N 1
ATOM 1544 C CA . PHE A 1 199 ? 4.715 -2.664 11.102 1 94.69 199 PHE A CA 1
ATOM 1545 C C . PHE A 1 199 ? 3.652 -3.252 10.18 1 94.69 199 PHE A C 1
ATOM 1547 O O . PHE A 1 199 ? 3.783 -4.387 9.719 1 94.69 199 PHE A O 1
ATOM 1554 N N . LEU A 1 200 ? 2.678 -2.514 9.898 1 93.31 200 LEU A N 1
ATOM 1555 C CA . LEU A 1 200 ? 1.562 -2.99 9.094 1 93.31 200 LEU A CA 1
ATOM 1556 C C . LEU A 1 200 ? 2.016 -3.316 7.676 1 93.31 200 LEU A C 1
ATOM 1558 O O . LEU A 1 200 ? 1.543 -4.285 7.074 1 93.31 200 LEU A O 1
ATOM 1562 N N . SER A 1 201 ? 2.834 -2.463 7.156 1 93.5 201 SER A N 1
ATOM 1563 C CA . SER A 1 201 ? 3.322 -2.691 5.801 1 93.5 201 SER A CA 1
ATOM 1564 C C . SER A 1 201 ? 4.027 -4.039 5.684 1 93.5 201 SER A C 1
ATOM 1566 O O . SER A 1 201 ? 3.785 -4.793 4.742 1 93.5 201 SER A O 1
ATOM 1568 N N . ASN A 1 202 ? 4.836 -4.355 6.637 1 95.94 202 ASN A N 1
ATOM 1569 C CA . ASN A 1 202 ? 5.531 -5.641 6.641 1 95.94 202 ASN A CA 1
ATOM 1570 C C . ASN A 1 202 ? 4.578 -6.793 6.949 1 95.94 202 ASN A C 1
ATOM 1572 O O . ASN A 1 202 ? 4.637 -7.84 6.305 1 95.94 202 ASN A O 1
ATOM 1576 N N . TRP A 1 203 ? 3.734 -6.574 7.855 1 95.31 203 TRP A N 1
ATOM 1577 C CA . TRP A 1 203 ? 2.756 -7.582 8.25 1 95.31 203 TRP A CA 1
ATOM 1578 C C . TRP A 1 203 ? 1.886 -7.992 7.066 1 95.31 203 TRP A C 1
ATOM 1580 O O . TRP A 1 203 ? 1.564 -9.172 6.902 1 95.31 203 TRP A O 1
ATOM 1590 N N . ASN A 1 204 ? 1.611 -7.059 6.227 1 93.56 204 ASN A N 1
ATOM 1591 C CA . ASN A 1 204 ? 0.659 -7.258 5.137 1 93.56 204 ASN A CA 1
ATOM 1592 C C . ASN A 1 204 ? 1.351 -7.746 3.869 1 93.56 204 ASN A C 1
ATOM 1594 O O . ASN A 1 204 ? 0.687 -8.133 2.904 1 93.56 204 ASN A O 1
ATOM 1598 N N . ASP A 1 205 ? 2.6 -7.699 3.9 1 93.75 205 ASP A N 1
ATOM 1599 C CA . ASP A 1 205 ? 3.326 -8.039 2.68 1 93.75 205 ASP A CA 1
ATOM 1600 C C . ASP A 1 205 ? 3.109 -9.5 2.303 1 93.75 205 ASP A C 1
ATOM 1602 O O . ASP A 1 205 ? 3.357 -10.398 3.109 1 93.75 205 ASP A O 1
ATOM 1606 N N . PHE A 1 206 ? 2.682 -9.711 1.144 1 92.81 206 PHE A N 1
ATOM 1607 C CA . PHE A 1 206 ? 2.377 -11.047 0.652 1 92.81 206 PHE A CA 1
ATOM 1608 C C . PHE A 1 206 ? 3.326 -11.445 -0.473 1 92.81 206 PHE A C 1
ATOM 1610 O O . PHE A 1 206 ? 3.932 -12.516 -0.435 1 92.81 206 PHE A O 1
ATOM 1617 N N . LEU A 1 207 ? 3.557 -10.578 -1.36 1 90.25 207 LEU A N 1
ATOM 1618 C CA . LEU A 1 207 ? 4.215 -10.914 -2.621 1 90.25 207 LEU A CA 1
ATOM 1619 C C . LEU A 1 207 ? 5.699 -11.172 -2.406 1 90.25 207 LEU A C 1
ATOM 1621 O O . LEU A 1 207 ? 6.215 -12.227 -2.803 1 90.25 207 LEU A O 1
ATOM 1625 N N . TRP A 1 208 ? 6.316 -10.328 -1.746 1 92.75 208 TRP A N 1
ATOM 1626 C CA . TRP A 1 208 ? 7.762 -10.453 -1.583 1 92.75 208 TRP A CA 1
ATOM 1627 C C . TRP A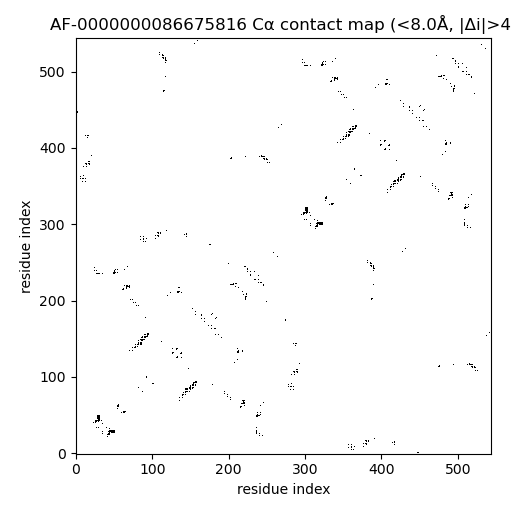 1 208 ? 8.117 -11.711 -0.805 1 92.75 208 TRP A C 1
ATOM 1629 O O . TRP A 1 208 ? 8.953 -12.508 -1.244 1 92.75 208 TRP A O 1
ATOM 1639 N N . PRO A 1 209 ? 7.457 -11.969 0.295 1 95.12 209 PRO A N 1
ATOM 1640 C CA . PRO A 1 209 ? 7.781 -13.195 1.034 1 95.12 209 PRO A CA 1
ATOM 1641 C C . PRO A 1 209 ? 7.562 -14.461 0.208 1 95.12 209 PRO A C 1
ATOM 1643 O O . PRO A 1 209 ? 8.336 -15.414 0.32 1 95.12 209 PRO A O 1
ATOM 1646 N N . VAL A 1 210 ? 6.609 -14.492 -0.605 1 91.31 210 VAL A N 1
ATOM 1647 C CA . VAL A 1 210 ? 6.332 -15.664 -1.426 1 91.31 210 VAL A CA 1
ATOM 1648 C C . VAL A 1 210 ? 7.496 -15.914 -2.383 1 91.31 210 VAL A C 1
ATOM 1650 O O . VAL A 1 210 ? 7.816 -17.062 -2.693 1 91.31 210 VAL A O 1
ATOM 1653 N N . TYR A 1 211 ? 8.156 -14.891 -2.793 1 90.31 211 TYR A N 1
ATOM 1654 C CA . TYR A 1 211 ? 9.219 -15.023 -3.781 1 90.31 211 TYR A CA 1
ATOM 1655 C C . TYR A 1 211 ? 10.555 -15.336 -3.111 1 90.31 211 TYR A C 1
ATOM 1657 O O . TYR A 1 211 ? 11.469 -15.852 -3.75 1 90.31 211 TYR A O 1
ATOM 1665 N N . VAL A 1 212 ? 10.633 -15.07 -1.799 1 95 212 VAL A N 1
ATOM 1666 C CA . VAL A 1 212 ? 11.984 -15.133 -1.258 1 95 212 VAL A CA 1
ATOM 1667 C C . VAL A 1 212 ? 12.047 -16.156 -0.129 1 95 212 VAL A C 1
ATOM 1669 O O . VAL A 1 212 ? 13.125 -16.547 0.313 1 95 212 VAL A O 1
ATOM 1672 N N . LEU A 1 213 ? 10.883 -16.594 0.357 1 95.69 213 LEU A N 1
ATOM 1673 C CA . LEU A 1 213 ? 10.82 -17.641 1.376 1 95.69 213 LEU A CA 1
ATOM 1674 C C . LEU A 1 213 ? 10.289 -18.953 0.787 1 95.69 213 LEU A C 1
ATOM 1676 O O . LEU A 1 213 ? 9.188 -18.984 0.23 1 95.69 213 LEU A O 1
ATOM 1680 N N . PHE A 1 214 ? 11.008 -20.062 0.998 1 91.94 214 PHE A N 1
ATOM 1681 C CA . PHE A 1 214 ? 10.664 -21.297 0.299 1 91.94 214 PHE A CA 1
ATOM 1682 C C . PHE A 1 214 ? 10.336 -22.406 1.289 1 91.94 214 PHE A C 1
ATOM 1684 O O . PHE A 1 214 ? 9.531 -23.297 0.995 1 91.94 214 PHE A O 1
ATOM 1691 N N . SER A 1 215 ? 10.984 -22.359 2.424 1 93.56 215 SER A N 1
ATOM 1692 C CA . SER A 1 215 ? 10.75 -23.406 3.426 1 93.56 215 SER A CA 1
ATOM 1693 C C . SER A 1 215 ? 9.453 -23.141 4.188 1 93.56 215 SER A C 1
ATOM 1695 O O . SER A 1 215 ? 9.188 -22.016 4.617 1 93.56 215 SER A O 1
ATOM 1697 N N . ALA A 1 216 ? 8.758 -24.141 4.402 1 88.94 216 ALA A N 1
ATOM 1698 C CA . ALA A 1 216 ? 7.434 -24.047 5.012 1 88.94 216 ALA A CA 1
ATOM 1699 C C . ALA A 1 216 ? 7.508 -23.391 6.391 1 88.94 216 ALA A C 1
ATOM 1701 O O . ALA A 1 216 ? 6.629 -22.609 6.766 1 88.94 216 ALA A O 1
ATOM 1702 N N . ASP A 1 217 ? 8.523 -23.688 7.059 1 92.12 217 ASP A N 1
ATOM 1703 C CA . ASP A 1 217 ? 8.602 -23.203 8.438 1 92.12 217 ASP A CA 1
ATOM 1704 C C . ASP A 1 217 ? 9.156 -21.781 8.492 1 92.12 217 ASP A C 1
ATOM 1706 O O . ASP A 1 217 ? 9.172 -21.156 9.555 1 92.12 217 ASP A O 1
ATOM 1710 N N . ARG A 1 218 ? 9.539 -21.219 7.348 1 95.5 218 ARG A N 1
ATOM 1711 C CA . ARG A 1 218 ? 10.141 -19.891 7.34 1 95.5 218 ARG A CA 1
ATOM 1712 C C . ARG A 1 218 ? 9.188 -18.859 6.746 1 95.5 218 ARG A C 1
ATOM 1714 O O . ARG A 1 218 ? 9.477 -17.656 6.75 1 95.5 218 ARG A O 1
ATOM 1721 N N . LEU A 1 219 ? 8.055 -19.328 6.406 1 95.44 219 LEU A N 1
ATOM 1722 C CA . LEU A 1 219 ? 7.09 -18.438 5.773 1 95.44 219 LEU A CA 1
ATOM 1723 C C . LEU A 1 219 ? 6.492 -17.469 6.797 1 95.44 219 LEU A C 1
ATOM 1725 O O . LEU A 1 219 ? 6.457 -17.781 7.992 1 95.44 219 LEU A O 1
ATOM 1729 N N . THR A 1 220 ? 6.133 -16.297 6.289 1 96.31 220 THR A N 1
ATOM 1730 C CA . THR A 1 220 ? 5.273 -15.406 7.055 1 96.31 220 THR A CA 1
ATOM 1731 C C . THR A 1 220 ? 3.812 -15.836 6.949 1 96.31 220 THR A C 1
ATOM 1733 O O . THR A 1 220 ? 3.473 -16.703 6.137 1 96.31 220 THR A O 1
ATOM 1736 N N . LEU A 1 221 ? 3.029 -15.297 7.766 1 92.94 221 LEU A N 1
ATOM 1737 C CA . LEU A 1 221 ? 1.64 -15.727 7.859 1 92.94 221 LEU A CA 1
ATOM 1738 C C . LEU A 1 221 ? 0.909 -15.492 6.539 1 92.94 221 LEU A C 1
ATOM 1740 O O . LEU A 1 221 ? 0.318 -16.422 5.984 1 92.94 221 LEU A O 1
ATOM 1744 N N . PRO A 1 222 ? 0.987 -14.289 5.93 1 91.31 222 PRO A N 1
ATOM 1745 C CA . PRO A 1 222 ? 0.278 -14.109 4.66 1 91.31 222 PRO A CA 1
ATOM 1746 C C . PRO A 1 222 ? 0.789 -15.031 3.561 1 91.31 222 PRO A C 1
ATOM 1748 O O . PRO A 1 222 ? -0.007 -15.609 2.814 1 91.31 222 PRO A O 1
ATOM 1751 N N . ALA A 1 223 ? 2.061 -15.227 3.516 1 92.06 223 ALA A N 1
ATOM 1752 C CA . ALA A 1 223 ? 2.633 -16.125 2.51 1 92.06 223 ALA A CA 1
ATOM 1753 C C . ALA A 1 223 ? 2.205 -17.562 2.748 1 92.06 223 ALA A C 1
ATOM 1755 O O . ALA A 1 223 ? 1.901 -18.297 1.801 1 92.06 223 ALA A O 1
ATOM 1756 N N . GLY A 1 224 ? 2.23 -17.938 3.934 1 90.38 224 GLY A N 1
ATOM 1757 C CA . GLY A 1 224 ? 1.785 -19.281 4.27 1 90.38 224 GLY A CA 1
ATOM 1758 C C . GLY A 1 224 ? 0.327 -19.531 3.932 1 90.38 224 GLY A C 1
ATOM 1759 O O . GLY A 1 224 ? -0.022 -20.594 3.408 1 90.38 224 GLY A O 1
ATOM 1760 N N . LEU A 1 225 ? -0.462 -18.562 4.23 1 86.94 225 LEU A N 1
ATOM 1761 C CA . LEU A 1 225 ? -1.882 -18.672 3.918 1 86.94 225 LEU A CA 1
ATOM 1762 C C . LEU A 1 225 ? -2.1 -18.75 2.41 1 86.94 225 LEU A C 1
ATOM 1764 O O . LEU A 1 225 ? -3.076 -19.359 1.95 1 86.94 225 LEU A O 1
ATOM 1768 N N . GLY A 1 226 ? -1.234 -18.141 1.661 1 85.12 226 GLY A N 1
ATOM 1769 C CA . GLY A 1 226 ? -1.281 -18.25 0.211 1 85.12 226 GLY A CA 1
ATOM 1770 C C . GLY A 1 226 ? -1.144 -19.672 -0.288 1 85.12 226 GLY A C 1
ATOM 1771 O O . GLY A 1 226 ? -1.763 -20.047 -1.285 1 85.12 226 GLY A O 1
ATOM 1772 N N . LEU A 1 227 ? -0.402 -20.438 0.385 1 80.69 227 LEU A N 1
ATOM 1773 C CA . LEU A 1 227 ? -0.245 -21.844 0.034 1 80.69 227 LEU A CA 1
ATOM 1774 C C . LEU A 1 227 ? -1.558 -22.594 0.21 1 80.69 227 LEU A C 1
ATOM 1776 O O . LEU A 1 227 ? -1.87 -23.5 -0.571 1 80.69 227 LEU A O 1
ATOM 1780 N N . LEU A 1 228 ? -2.268 -22.172 1.18 1 79.06 228 LEU A N 1
ATOM 1781 C CA . LEU A 1 228 ? -3.547 -22.828 1.439 1 79.06 228 LEU A CA 1
ATOM 1782 C C . LEU A 1 228 ? -4.551 -22.516 0.334 1 79.06 228 LEU A C 1
ATOM 1784 O O . LEU A 1 228 ? -5.359 -23.375 -0.035 1 79.06 228 LEU A O 1
ATOM 1788 N N . GLN A 1 229 ? -4.465 -21.359 -0.274 1 72.69 229 GLN A N 1
ATOM 1789 C CA . GLN A 1 229 ? -5.379 -20.891 -1.311 1 72.69 229 GLN A CA 1
ATOM 1790 C C . GLN A 1 229 ? -5.078 -21.562 -2.65 1 72.69 229 GLN A C 1
ATOM 1792 O O . GLN A 1 229 ? -5.973 -21.734 -3.48 1 72.69 229 GLN A O 1
ATOM 1797 N N . GLY A 1 230 ? -3.832 -21.859 -2.918 1 63.12 230 GLY A N 1
ATOM 1798 C CA . GLY A 1 230 ? -3.396 -22.422 -4.191 1 63.12 230 GLY A CA 1
ATOM 1799 C C . GLY A 1 230 ? -3.578 -23.922 -4.277 1 63.12 230 GLY A C 1
ATOM 1800 O O . GLY A 1 230 ? -3.354 -24.516 -5.332 1 63.12 230 GLY A O 1
ATOM 1801 N N . ALA A 1 231 ? -4.062 -24.453 -3.254 1 62.38 231 ALA A N 1
ATOM 1802 C CA . ALA A 1 231 ? -4.27 -25.891 -3.246 1 62.38 231 ALA A CA 1
ATOM 1803 C C . ALA A 1 231 ? -5.344 -26.297 -4.25 1 62.38 231 ALA A C 1
ATOM 1805 O O . ALA A 1 231 ? -6.207 -25.5 -4.605 1 62.38 231 ALA A O 1
ATOM 1806 N N . TYR A 1 232 ? -5.137 -27.453 -4.773 1 60.34 232 TYR A N 1
ATOM 1807 C CA . TYR A 1 232 ? -6.035 -28.016 -5.777 1 60.34 232 TYR A CA 1
ATOM 1808 C C . TYR A 1 232 ? -7.484 -27.938 -5.312 1 60.34 232 TYR A C 1
ATOM 1810 O O . TYR A 1 232 ? -8.367 -27.547 -6.078 1 60.34 232 TYR A O 1
ATOM 1818 N N . ILE A 1 233 ? -7.637 -28.297 -4.066 1 70.38 233 ILE A N 1
ATOM 1819 C CA . ILE A 1 233 ? -8.969 -28.156 -3.486 1 70.38 233 ILE A CA 1
ATOM 1820 C C . ILE A 1 233 ? -8.93 -27.125 -2.363 1 70.38 233 ILE A C 1
ATOM 1822 O O . ILE A 1 233 ? -8.227 -27.297 -1.363 1 70.38 233 ILE A O 1
ATOM 1826 N N . ALA A 1 234 ? -9.68 -26.125 -2.672 1 78.69 234 ALA A N 1
ATOM 1827 C CA . ALA A 1 234 ? -9.672 -25.047 -1.688 1 78.69 234 ALA A CA 1
ATOM 1828 C C . ALA A 1 234 ? -10.5 -25.422 -0.459 1 78.69 234 ALA A C 1
ATOM 1830 O O . ALA A 1 234 ? -11.656 -25.828 -0.581 1 78.69 234 ALA A O 1
ATOM 1831 N N . ASP A 1 235 ? -9.844 -25.453 0.656 1 87.69 235 ASP A N 1
ATOM 1832 C CA . ASP A 1 235 ? -10.516 -25.625 1.942 1 87.69 235 ASP A CA 1
ATOM 1833 C C . ASP A 1 235 ? -10.922 -24.266 2.527 1 87.69 235 ASP A C 1
ATOM 1835 O O . ASP A 1 235 ? -10.188 -23.688 3.332 1 87.69 235 ASP A O 1
ATOM 1839 N N . TYR A 1 236 ? -12.125 -23.859 2.227 1 88.81 236 TYR A N 1
ATOM 1840 C CA . TYR A 1 236 ? -12.555 -22.5 2.5 1 88.81 236 TYR A CA 1
ATOM 1841 C C . TYR A 1 236 ? -12.594 -22.219 3.998 1 88.81 236 TYR A C 1
ATOM 1843 O O . TYR A 1 236 ? -12.125 -21.172 4.457 1 88.81 236 TYR A O 1
ATOM 1851 N N . PRO A 1 237 ? -13.07 -23.109 4.762 1 92.19 237 PRO A N 1
ATOM 1852 C CA . PRO A 1 237 ? -13.078 -22.844 6.199 1 92.19 237 PRO A CA 1
ATOM 1853 C C . PRO A 1 237 ? -11.68 -22.625 6.77 1 92.19 237 PRO A C 1
ATOM 1855 O O . PRO A 1 237 ? -11.484 -21.75 7.617 1 92.19 237 PRO A O 1
ATOM 1858 N N . VAL A 1 238 ? -10.75 -23.391 6.258 1 89.81 238 VAL A N 1
ATOM 1859 C CA . VAL A 1 238 ? -9.375 -23.281 6.742 1 89.81 238 VAL A CA 1
ATOM 1860 C C . VAL A 1 238 ? -8.773 -21.953 6.277 1 89.81 238 VAL A C 1
ATOM 1862 O O . VAL A 1 238 ? -8.148 -21.25 7.066 1 89.81 238 VAL A O 1
ATOM 1865 N N . ILE A 1 239 ? -9.016 -21.625 5.098 1 88.94 239 ILE A N 1
ATOM 1866 C CA . ILE A 1 239 ? -8.492 -20.406 4.52 1 88.94 239 ILE A CA 1
ATOM 1867 C C . ILE A 1 239 ? -9.07 -19.188 5.25 1 88.94 239 ILE A C 1
ATOM 1869 O O . ILE A 1 239 ? -8.344 -18.281 5.641 1 88.94 239 ILE A O 1
ATOM 1873 N N . MET A 1 240 ? -10.383 -19.25 5.52 1 91.5 240 MET A N 1
ATOM 1874 C CA . MET A 1 240 ? -11.055 -18.125 6.164 1 91.5 240 MET A CA 1
ATOM 1875 C C . MET A 1 240 ? -10.672 -18.031 7.637 1 91.5 240 MET A C 1
ATOM 1877 O O . MET A 1 240 ? -10.562 -16.922 8.188 1 91.5 240 MET A O 1
ATOM 1881 N N . ALA A 1 241 ? -10.469 -19.141 8.219 1 92.69 241 ALA A N 1
ATOM 1882 C CA . ALA A 1 241 ? -9.977 -19.141 9.594 1 92.69 241 ALA A CA 1
ATOM 1883 C C . ALA A 1 241 ? -8.594 -18.5 9.68 1 92.69 241 ALA A C 1
ATOM 1885 O O . ALA A 1 241 ? -8.328 -17.703 10.594 1 92.69 241 ALA A O 1
ATOM 1886 N N . GLY A 1 242 ? -7.766 -18.891 8.742 1 90.75 242 GLY A N 1
ATOM 1887 C CA . GLY A 1 242 ? -6.457 -18.266 8.672 1 90.75 242 GLY A CA 1
ATOM 1888 C C . GLY A 1 242 ? -6.531 -16.766 8.453 1 90.75 242 GLY A C 1
ATOM 1889 O O . GLY A 1 242 ? -5.766 -16 9.055 1 90.75 242 GLY A O 1
ATOM 1890 N N . ALA A 1 243 ? -7.41 -16.359 7.645 1 91.31 243 ALA A N 1
ATOM 1891 C CA . ALA A 1 243 ? -7.598 -14.938 7.355 1 91.31 243 ALA A CA 1
ATOM 1892 C C . ALA A 1 243 ? -8.062 -14.188 8.602 1 91.31 243 ALA A C 1
ATOM 1894 O O . ALA A 1 243 ? -7.609 -13.062 8.852 1 91.31 243 ALA A O 1
ATOM 1895 N N . VAL A 1 244 ? -8.93 -14.758 9.336 1 92.69 244 VAL A N 1
ATOM 1896 C CA . VAL A 1 244 ? -9.391 -14.156 10.586 1 92.69 244 VAL A CA 1
ATOM 1897 C C . VAL A 1 244 ? -8.211 -13.992 11.547 1 92.69 244 VAL A C 1
ATOM 1899 O O . VAL A 1 244 ? -8.016 -12.914 12.109 1 92.69 244 VAL A O 1
ATOM 1902 N N . LEU A 1 245 ? -7.449 -15 11.625 1 91.44 245 LEU A N 1
ATOM 1903 C CA . LEU A 1 245 ? -6.289 -14.961 12.5 1 91.44 245 LEU A CA 1
ATOM 1904 C C . LEU A 1 245 ? -5.32 -13.867 12.078 1 91.44 245 LEU A C 1
ATOM 1906 O O . LEU A 1 245 ? -4.789 -13.133 12.914 1 91.44 245 LEU A O 1
ATOM 1910 N N . ALA A 1 246 ? -5.105 -13.781 10.812 1 92.06 246 ALA A N 1
ATOM 1911 C CA . ALA A 1 246 ? -4.176 -12.789 10.266 1 92.06 246 ALA A CA 1
ATOM 1912 C C . ALA A 1 246 ? -4.672 -11.375 10.516 1 92.06 246 ALA A C 1
ATOM 1914 O O . ALA A 1 246 ? -3.877 -10.43 10.547 1 92.06 246 ALA A O 1
ATOM 1915 N N . SER A 1 247 ? -5.922 -11.195 10.695 1 92.38 247 SER A N 1
ATOM 1916 C CA . SER A 1 247 ? -6.508 -9.867 10.859 1 92.38 247 SER A CA 1
ATOM 1917 C C . SER A 1 247 ? -6.43 -9.398 12.305 1 92.38 247 SER A C 1
ATOM 1919 O O . SER A 1 247 ? -6.539 -8.203 12.586 1 92.38 247 SER A O 1
ATOM 1921 N N . VAL A 1 248 ? -6.191 -10.227 13.219 1 90 248 VAL A N 1
ATOM 1922 C CA . VAL A 1 248 ? -6.285 -9.945 14.648 1 90 248 VAL A CA 1
ATOM 1923 C C . VAL A 1 248 ? -5.215 -8.93 15.047 1 90 248 VAL A C 1
ATOM 1925 O O . VAL A 1 248 ? -5.523 -7.883 15.625 1 90 248 VAL A O 1
ATOM 1928 N N . PRO A 1 249 ? -3.936 -9.141 14.688 1 89.75 249 PRO A N 1
ATOM 1929 C CA . PRO A 1 249 ? -2.924 -8.164 15.117 1 89.75 249 PRO A CA 1
ATOM 1930 C C . PRO A 1 249 ? -3.166 -6.773 14.547 1 89.75 249 PRO A C 1
ATOM 1932 O O . PRO A 1 249 ? -2.986 -5.773 15.25 1 89.75 249 PRO A O 1
ATOM 1935 N N . ALA A 1 250 ? -3.58 -6.785 13.336 1 88.19 250 ALA A N 1
ATOM 1936 C CA . ALA A 1 250 ? -3.82 -5.504 12.68 1 88.19 250 ALA A CA 1
ATOM 1937 C C . ALA A 1 250 ? -5.012 -4.785 13.305 1 88.19 250 ALA A C 1
ATOM 1939 O O . ALA A 1 250 ? -4.977 -3.568 13.508 1 88.19 250 ALA A O 1
ATOM 1940 N N . LEU A 1 251 ? -6.031 -5.492 13.656 1 87.62 251 LEU A N 1
ATOM 1941 C CA . LEU A 1 251 ? -7.203 -4.891 14.281 1 87.62 251 LEU A CA 1
ATOM 1942 C C . LEU A 1 251 ? -6.895 -4.445 15.711 1 87.62 251 LEU A C 1
ATOM 1944 O O . LEU A 1 251 ? -7.418 -3.43 16.172 1 87.62 251 LEU A O 1
ATOM 1948 N N . LEU A 1 252 ? -6.051 -5.199 16.359 1 88.56 252 LEU A N 1
ATOM 1949 C CA . LEU A 1 252 ? -5.609 -4.789 17.688 1 88.56 252 LEU A CA 1
ATOM 1950 C C . LEU A 1 252 ? -4.824 -3.484 17.625 1 88.56 252 LEU A C 1
ATOM 1952 O O . LEU A 1 252 ? -5.012 -2.6 18.453 1 88.56 252 LEU A O 1
ATOM 1956 N N . LEU A 1 253 ? -4.016 -3.42 16.656 1 86.94 253 LEU A N 1
ATOM 1957 C CA . LEU A 1 253 ? -3.266 -2.182 16.453 1 86.94 253 LEU A CA 1
ATOM 1958 C C . LEU A 1 253 ? -4.207 -1.018 16.172 1 86.94 253 LEU A C 1
ATOM 1960 O O . LEU A 1 253 ? -3.979 0.102 16.625 1 86.94 253 LEU A O 1
ATOM 1964 N N . PHE A 1 254 ? -5.207 -1.304 15.445 1 83.88 254 PHE A N 1
ATOM 1965 C CA . PHE A 1 254 ? -6.211 -0.284 15.164 1 83.88 254 PHE A CA 1
ATOM 1966 C C . PHE A 1 254 ? -6.848 0.221 16.453 1 83.88 254 PHE A C 1
ATOM 1968 O O . PHE A 1 254 ? -6.969 1.431 16.656 1 83.88 254 PHE A O 1
ATOM 1975 N N . VAL A 1 255 ? -7.219 -0.643 17.266 1 84.12 255 VAL A N 1
ATOM 1976 C CA . VAL A 1 255 ? -7.875 -0.288 18.516 1 84.12 255 VAL A CA 1
ATOM 1977 C C . VAL A 1 255 ? -6.922 0.528 19.375 1 84.12 255 VAL A C 1
ATOM 1979 O O . VAL A 1 255 ? -7.332 1.502 20.016 1 84.12 255 VAL A O 1
ATOM 1982 N N . LEU A 1 256 ? -5.695 0.235 19.312 1 81.88 256 LEU A N 1
ATOM 1983 C CA . LEU A 1 256 ? -4.695 0.926 20.109 1 81.88 256 LEU A CA 1
ATOM 1984 C C . LEU A 1 256 ? -4.371 2.293 19.516 1 81.88 256 LEU A C 1
ATOM 1986 O O . LEU A 1 256 ? -4.133 3.254 20.25 1 81.88 256 LEU A O 1
ATOM 1990 N N . ALA A 1 257 ? -4.391 2.359 18.25 1 76.19 257 ALA A N 1
ATOM 1991 C CA . ALA A 1 257 ? -3.916 3.559 17.562 1 76.19 257 ALA A CA 1
ATOM 1992 C C . ALA A 1 257 ? -5.055 4.555 17.344 1 76.19 257 ALA A C 1
ATOM 1994 O O . ALA A 1 257 ? -4.812 5.746 17.141 1 76.19 257 ALA A O 1
ATOM 1995 N N . GLN A 1 258 ? -6.277 4.016 17.219 1 73.94 258 GLN A N 1
ATOM 1996 C CA . GLN A 1 258 ? -7.402 4.859 16.812 1 73.94 258 GLN A CA 1
ATOM 1997 C C . GLN A 1 258 ? -7.551 6.055 17.75 1 73.94 258 GLN A C 1
ATOM 1999 O O . GLN A 1 258 ? -8.055 7.105 17.359 1 73.94 258 GLN A O 1
ATOM 2004 N N . ARG A 1 259 ? -7.125 5.91 18.984 1 67.12 259 ARG A N 1
ATOM 2005 C CA . ARG A 1 259 ? -7.199 7.074 19.875 1 67.12 259 ARG A CA 1
ATOM 2006 C C . ARG A 1 259 ? -6.27 8.18 19.391 1 67.12 259 ARG A C 1
ATOM 2008 O O . ARG A 1 259 ? -6.57 9.367 19.547 1 67.12 259 ARG A O 1
ATOM 2015 N N . TYR A 1 260 ? -5.188 7.684 18.859 1 59.34 260 TYR A N 1
ATOM 2016 C CA . TYR A 1 260 ? -4.223 8.656 18.344 1 59.34 260 TYR A CA 1
ATOM 2017 C C . TYR A 1 260 ? -4.605 9.117 16.953 1 59.34 260 TYR A C 1
ATOM 2019 O O . TYR A 1 260 ? -4.355 10.273 16.578 1 59.34 260 TYR A O 1
ATOM 2027 N N . VAL A 1 261 ? -5.082 8.203 16.203 1 54.88 261 VAL A N 1
ATOM 2028 C CA . VAL A 1 261 ? -5.465 8.508 14.82 1 54.88 261 VAL A CA 1
ATOM 2029 C C . VAL A 1 261 ? -6.703 9.398 14.812 1 54.88 261 VAL A C 1
ATOM 2031 O O . VAL A 1 261 ? -6.77 10.375 14.062 1 54.88 261 VAL A O 1
ATOM 2034 N N . ILE A 1 262 ? -7.668 9.008 15.641 1 52.84 262 ILE A N 1
ATOM 2035 C CA . ILE A 1 262 ? -8.914 9.758 15.688 1 52.84 262 ILE A CA 1
ATOM 2036 C C . ILE A 1 262 ? -8.727 11.008 16.531 1 52.84 262 ILE A C 1
ATOM 2038 O O . ILE A 1 262 ? -9.242 12.078 16.203 1 52.84 262 ILE A O 1
ATOM 2042 N N . GLU A 1 263 ? -7.953 11 17.531 1 49.34 263 GLU A N 1
ATOM 2043 C CA . GLU A 1 263 ? -7.793 12.18 18.375 1 49.34 263 GLU A CA 1
ATOM 2044 C C . GLU A 1 263 ? -6.777 13.148 17.781 1 49.34 263 GLU A C 1
ATOM 2046 O O . GLU A 1 263 ? -6.863 14.359 18 1 49.34 263 GLU A O 1
ATOM 2051 N N . GLY A 1 264 ? -5.789 12.664 17.109 1 44.06 264 GLY A N 1
ATOM 2052 C CA . GLY A 1 264 ? -4.797 13.586 16.578 1 44.06 264 GLY A CA 1
ATOM 2053 C C . GLY A 1 264 ? -5.375 14.578 15.578 1 44.06 264 GLY A C 1
ATOM 2054 O O . GLY A 1 264 ? -4.941 15.727 15.516 1 44.06 264 GLY A O 1
ATOM 2055 N N . VAL A 1 265 ? -6.324 14.109 14.812 1 42.38 265 VAL A N 1
ATOM 2056 C CA . VAL A 1 265 ? -7 15.055 13.922 1 42.38 265 VAL A CA 1
ATOM 2057 C C . VAL A 1 265 ? -7.824 16.031 14.742 1 42.38 265 VAL A C 1
ATOM 2059 O O . VAL A 1 265 ? -7.906 17.219 14.406 1 42.38 265 VAL A O 1
ATOM 2062 N N . SER A 1 266 ? -8.43 15.578 15.758 1 41.28 266 SER A N 1
ATOM 2063 C CA . SER A 1 266 ? -9.273 16.469 16.547 1 41.28 266 SER A CA 1
ATOM 2064 C C . SER A 1 266 ? -8.445 17.547 17.234 1 41.28 266 SER A C 1
ATOM 2066 O O . SER A 1 266 ? -8.898 18.688 17.375 1 41.28 266 SER A O 1
ATOM 2068 N N . ARG A 1 267 ? -7.297 17.297 17.688 1 41.22 267 ARG A N 1
ATOM 2069 C CA . ARG A 1 267 ? -6.531 18.281 18.469 1 41.22 267 ARG A CA 1
ATOM 2070 C C . ARG A 1 267 ? -5.871 19.297 17.547 1 41.22 267 ARG A C 1
ATOM 2072 O O . ARG A 1 267 ? -5.598 20.422 17.953 1 41.22 267 ARG A O 1
ATOM 2079 N N . SER A 1 268 ? -5.469 18.938 16.391 1 38.12 268 SER A N 1
ATOM 2080 C CA . SER A 1 268 ? -4.859 19.953 15.547 1 38.12 268 SER A CA 1
ATOM 2081 C C . SER A 1 268 ? -5.887 21 15.109 1 38.12 268 SER A C 1
ATOM 2083 O O . SER A 1 268 ? -5.531 22.141 14.805 1 38.12 268 SER A O 1
ATOM 2085 N N . GLY A 1 269 ? -7.113 20.75 15.023 1 36.06 269 GLY A N 1
ATOM 2086 C CA . GLY A 1 269 ? -8.141 21.734 14.75 1 36.06 269 GLY A CA 1
ATOM 2087 C C . GLY A 1 269 ? -8.383 22.672 15.914 1 36.06 269 GLY A C 1
ATOM 2088 O O . GLY A 1 269 ? -8.992 23.734 15.742 1 36.06 269 GLY A O 1
ATOM 2089 N N . LEU A 1 270 ? -8.469 22.156 17.094 1 32.94 270 LEU A N 1
ATOM 2090 C CA . LEU A 1 270 ? -8.922 23.062 18.156 1 32.94 270 LEU A CA 1
ATOM 2091 C C . LEU A 1 270 ? -7.816 24.047 18.547 1 32.94 270 LEU A C 1
ATOM 2093 O O . LEU A 1 270 ? -8.086 25.047 19.203 1 32.94 270 LEU A O 1
ATOM 2097 N N . LYS A 1 271 ? -6.516 23.797 18.469 1 36.16 271 LYS A N 1
ATOM 2098 C CA . LYS A 1 271 ? -5.652 24.797 19.062 1 36.16 271 LYS A CA 1
ATOM 2099 C C . LYS A 1 271 ? -5.375 25.938 18.094 1 36.16 271 LYS A C 1
ATOM 2101 O O . LYS A 1 271 ? -4.5 26.781 18.328 1 36.16 271 LYS A O 1
ATOM 2106 N N . GLY A 1 272 ? -6.027 26.031 16.906 1 29.59 272 GLY A N 1
ATOM 2107 C CA . GLY A 1 272 ? -5.973 27.359 16.344 1 29.59 272 GLY A CA 1
ATOM 2108 C C . GLY A 1 272 ? -7.066 28.281 16.859 1 29.59 272 GLY A C 1
ATOM 2109 O O . GLY A 1 272 ? -8.078 27.812 17.391 1 29.59 272 GLY A O 1
ATOM 2110 N N . MET B 1 1 ? 33.031 12.75 13.477 1 55.28 1 MET B N 1
ATOM 2111 C CA . MET B 1 1 ? 32.719 11.328 13.492 1 55.28 1 MET B CA 1
ATOM 2112 C C . MET B 1 1 ? 31.203 11.094 13.516 1 55.28 1 MET B C 1
ATOM 2114 O O . MET B 1 1 ? 30.672 10.328 12.711 1 55.28 1 MET B O 1
ATOM 2118 N N . ARG B 1 2 ? 30.422 11.938 14.305 1 73.19 2 ARG B N 1
ATOM 2119 C CA . ARG B 1 2 ? 29.016 11.656 14.578 1 73.19 2 ARG B CA 1
ATOM 2120 C C . ARG B 1 2 ? 28.141 12.062 13.398 1 73.19 2 ARG B C 1
ATOM 2122 O O . ARG B 1 2 ? 27.188 11.367 13.055 1 73.19 2 ARG B O 1
ATOM 2129 N N . ARG B 1 3 ? 28.844 12.938 12.602 1 84.56 3 ARG B N 1
ATOM 2130 C CA . ARG B 1 3 ? 28.094 13.383 11.43 1 84.56 3 ARG B CA 1
ATOM 2131 C C . ARG B 1 3 ? 28.219 12.375 10.289 1 84.56 3 ARG B C 1
ATOM 2133 O O . ARG B 1 3 ? 27.359 12.297 9.422 1 84.56 3 ARG B O 1
ATOM 2140 N N . ILE B 1 4 ? 29.344 11.594 10.336 1 87.62 4 ILE B N 1
ATOM 2141 C CA . ILE B 1 4 ? 29.641 10.633 9.281 1 87.62 4 ILE B CA 1
ATOM 2142 C C . ILE B 1 4 ? 28.547 9.562 9.227 1 87.62 4 ILE B C 1
ATOM 2144 O O . ILE B 1 4 ? 28.219 9.07 8.148 1 87.62 4 ILE B O 1
ATOM 2148 N N . LEU B 1 5 ? 28 9.32 10.32 1 87.38 5 LEU B N 1
ATOM 2149 C CA . LEU B 1 5 ? 26.969 8.297 10.375 1 87.38 5 LEU B CA 1
ATOM 2150 C C . LEU B 1 5 ? 25.719 8.734 9.609 1 87.38 5 LEU B C 1
ATOM 2152 O O . LEU B 1 5 ? 25.078 7.926 8.93 1 87.38 5 LEU B O 1
ATOM 2156 N N . PHE B 1 6 ? 25.469 9.977 9.664 1 90.12 6 PHE B N 1
ATOM 2157 C CA . PHE B 1 6 ? 24.312 10.508 8.953 1 90.12 6 PHE B CA 1
ATOM 2158 C C . PHE B 1 6 ? 24.516 10.422 7.445 1 90.12 6 PHE B C 1
ATOM 2160 O O . PHE B 1 6 ? 23.625 9.992 6.715 1 90.12 6 PHE B O 1
ATOM 2167 N N . TYR B 1 7 ? 25.688 10.727 7.062 1 89.75 7 TYR B N 1
ATOM 2168 C CA . TYR B 1 7 ? 26 10.672 5.637 1 89.75 7 TYR B CA 1
ATOM 2169 C C . TYR B 1 7 ? 26.016 9.234 5.137 1 89.75 7 TYR B C 1
ATOM 2171 O O . TYR B 1 7 ? 25.516 8.938 4.047 1 89.75 7 TYR B O 1
ATOM 2179 N N . ALA B 1 8 ? 26.516 8.445 5.914 1 91.19 8 ALA B N 1
ATOM 2180 C CA . ALA B 1 8 ? 26.594 7.031 5.547 1 91.19 8 ALA B CA 1
ATOM 2181 C C . ALA B 1 8 ? 25.203 6.434 5.363 1 91.19 8 ALA B C 1
ATOM 2183 O O . ALA B 1 8 ? 24.969 5.684 4.414 1 91.19 8 ALA B O 1
ATOM 2184 N N . VAL B 1 9 ? 24.328 6.809 6.191 1 90.25 9 VAL B N 1
ATOM 2185 C CA . VAL B 1 9 ? 22.969 6.266 6.133 1 90.25 9 VAL B CA 1
ATOM 2186 C C . VAL B 1 9 ? 22.25 6.789 4.891 1 90.25 9 VAL B C 1
ATOM 2188 O O . VAL B 1 9 ? 21.578 6.031 4.191 1 90.25 9 VAL B O 1
ATOM 2191 N N . VAL B 1 10 ? 22.453 7.992 4.605 1 91.62 10 VAL B N 1
ATOM 2192 C CA . VAL B 1 10 ? 21.812 8.586 3.441 1 91.62 10 VAL B CA 1
ATOM 2193 C C . VAL B 1 10 ? 22.344 7.941 2.164 1 91.62 10 VAL B C 1
ATOM 2195 O O . VAL B 1 10 ? 21.578 7.594 1.267 1 91.62 10 VAL B O 1
ATOM 2198 N N . VAL B 1 11 ? 23.609 7.77 2.139 1 91.31 11 VAL B N 1
ATOM 2199 C CA . VAL B 1 11 ? 24.234 7.176 0.962 1 91.31 11 VAL B CA 1
ATOM 2200 C C . VAL B 1 11 ? 23.797 5.723 0.815 1 91.31 11 VAL B C 1
ATOM 2202 O O . VAL B 1 11 ? 23.453 5.281 -0.283 1 91.31 11 VAL B O 1
ATOM 2205 N N . LEU B 1 12 ? 23.766 5.062 1.886 1 90.25 12 LEU B N 1
ATOM 2206 C CA . LEU B 1 12 ? 23.359 3.662 1.87 1 90.25 12 LEU B CA 1
ATOM 2207 C C . LEU B 1 12 ? 21.906 3.521 1.441 1 90.25 12 LEU B C 1
ATOM 2209 O O . LEU B 1 12 ? 21.578 2.674 0.607 1 90.25 12 LEU B O 1
ATOM 2213 N N . LEU B 1 13 ? 21.125 4.348 1.947 1 88.94 13 LEU B N 1
ATOM 2214 C CA . LEU B 1 13 ? 19.703 4.293 1.601 1 88.94 13 LEU B CA 1
ATOM 2215 C C . LEU B 1 13 ? 19.484 4.645 0.132 1 88.94 13 LEU B C 1
ATOM 2217 O O . LEU B 1 13 ? 18.703 3.986 -0.561 1 88.94 13 LEU B O 1
ATOM 2221 N N . THR B 1 14 ? 20.188 5.617 -0.275 1 88.69 14 THR B N 1
ATOM 2222 C CA . THR B 1 14 ? 20.078 6 -1.678 1 88.69 14 THR B CA 1
ATOM 2223 C C . THR B 1 14 ? 20.516 4.855 -2.588 1 88.69 14 THR B C 1
ATOM 2225 O O . THR B 1 14 ? 19.844 4.559 -3.584 1 88.69 14 THR B O 1
ATOM 2228 N N . ALA B 1 15 ? 21.547 4.207 -2.178 1 88.25 15 ALA B N 1
ATOM 2229 C CA . ALA B 1 15 ? 22.062 3.092 -2.967 1 88.25 15 ALA B CA 1
ATOM 2230 C C . ALA B 1 15 ? 21.078 1.931 -2.988 1 88.25 15 ALA B C 1
ATOM 2232 O O . ALA B 1 15 ? 20.859 1.319 -4.035 1 88.25 15 ALA B O 1
ATOM 2233 N N . VAL B 1 16 ? 20.484 1.617 -1.915 1 86.12 16 VAL B N 1
ATOM 2234 C CA . VAL B 1 16 ? 19.562 0.5 -1.793 1 86.12 16 VAL B CA 1
ATOM 2235 C C . VAL B 1 16 ? 18.375 0.717 -2.721 1 86.12 16 VAL B C 1
ATOM 2237 O O . VAL B 1 16 ? 17.844 -0.236 -3.305 1 86.12 16 VAL B O 1
ATOM 2240 N N . PHE B 1 17 ? 17.984 1.913 -2.932 1 83.94 17 PHE B N 1
ATOM 2241 C CA . PHE B 1 17 ? 16.828 2.23 -3.752 1 83.94 17 PHE B CA 1
ATOM 2242 C C . PHE B 1 17 ? 17.203 2.314 -5.227 1 83.94 17 PHE B C 1
ATOM 2244 O O . PHE B 1 17 ? 16.469 1.838 -6.09 1 83.94 17 PHE B O 1
ATOM 2251 N N . ILE B 1 18 ? 18.375 2.799 -5.445 1 86.75 18 ILE B N 1
ATOM 2252 C CA . ILE B 1 18 ? 18.734 3.133 -6.82 1 86.75 18 ILE B CA 1
ATOM 2253 C C . ILE B 1 18 ? 19.344 1.908 -7.504 1 86.75 18 ILE B C 1
ATOM 2255 O O . ILE B 1 18 ? 19.172 1.718 -8.711 1 86.75 18 ILE B O 1
ATOM 2259 N N . VAL B 1 19 ? 19.938 1.065 -6.797 1 87.19 19 VAL B N 1
ATOM 2260 C CA . VAL B 1 19 ? 20.672 -0.053 -7.383 1 87.19 19 VAL B CA 1
ATOM 2261 C C . VAL B 1 19 ? 19.703 -0.973 -8.125 1 87.19 19 VAL B C 1
ATOM 2263 O O . VAL B 1 19 ? 19.922 -1.309 -9.289 1 87.19 19 VAL B O 1
ATOM 2266 N N . PRO B 1 20 ? 18.609 -1.399 -7.477 1 86.5 20 PRO B N 1
ATOM 2267 C CA . PRO B 1 20 ? 17.672 -2.258 -8.219 1 86.5 20 PRO B CA 1
ATOM 2268 C C . PRO B 1 20 ? 17.094 -1.568 -9.445 1 86.5 20 PRO B C 1
ATOM 2270 O O . PRO B 1 20 ? 16.844 -2.223 -10.461 1 86.5 20 PRO B O 1
ATOM 2273 N N . LEU B 1 21 ? 16.891 -0.298 -9.352 1 88.81 21 LEU B N 1
ATOM 2274 C CA . LEU B 1 21 ? 16.359 0.457 -10.484 1 88.81 21 LEU B CA 1
ATOM 2275 C C . LEU B 1 21 ? 17.375 0.499 -11.625 1 88.81 21 LEU B C 1
ATOM 2277 O O . LEU B 1 21 ? 17 0.333 -12.789 1 88.81 21 LEU B O 1
ATOM 2281 N N . LEU B 1 22 ? 18.578 0.726 -11.219 1 89.56 22 LEU B N 1
ATOM 2282 C CA . LEU B 1 22 ? 19.641 0.73 -12.227 1 89.56 22 LEU B CA 1
ATOM 2283 C C . LEU B 1 22 ? 19.781 -0.648 -12.859 1 89.56 22 LEU B C 1
ATOM 2285 O O . LEU B 1 22 ? 19.953 -0.761 -14.078 1 89.56 22 LEU B O 1
ATOM 2289 N N . TRP B 1 23 ? 19.688 -1.618 -12.062 1 87.5 23 TRP B N 1
ATOM 2290 C CA . TRP B 1 23 ? 19.75 -2.984 -12.57 1 87.5 23 TRP B CA 1
ATOM 2291 C C . TRP B 1 23 ? 18.625 -3.266 -13.547 1 87.5 23 TRP B C 1
ATOM 2293 O O . TRP B 1 23 ? 18.828 -3.914 -14.578 1 87.5 23 TRP B O 1
ATOM 2303 N N . MET B 1 24 ? 17.469 -2.832 -13.156 1 90.5 24 MET B N 1
ATOM 2304 C CA . MET B 1 24 ? 16.297 -2.99 -14 1 90.5 24 MET B CA 1
ATOM 2305 C C . MET B 1 24 ? 16.516 -2.346 -15.367 1 90.5 24 MET B C 1
ATOM 2307 O O . MET B 1 24 ? 16.312 -2.99 -16.406 1 90.5 24 MET B O 1
ATOM 2311 N N . VAL B 1 25 ? 17.031 -1.135 -15.391 1 93.12 25 VAL B N 1
ATOM 2312 C CA . VAL B 1 25 ? 17.219 -0.384 -16.625 1 93.12 25 VAL B CA 1
ATOM 2313 C C . VAL B 1 25 ? 18.359 -1.008 -17.453 1 93.12 25 VAL B C 1
ATOM 2315 O O . VAL B 1 25 ? 18.203 -1.236 -18.656 1 93.12 25 VAL B O 1
ATOM 2318 N N . ILE B 1 26 ? 19.422 -1.335 -16.812 1 93.81 26 ILE B N 1
ATOM 2319 C CA . ILE B 1 26 ? 20.578 -1.88 -17.484 1 93.81 26 ILE B CA 1
ATOM 2320 C C . ILE B 1 26 ? 20.234 -3.238 -18.094 1 93.81 26 ILE B C 1
ATOM 2322 O O . ILE B 1 26 ? 20.562 -3.51 -19.25 1 93.81 26 ILE B O 1
ATOM 2326 N N . THR B 1 27 ? 19.562 -4.074 -17.359 1 92.25 27 THR B N 1
ATOM 2327 C CA . THR B 1 27 ? 19.219 -5.41 -17.844 1 92.25 27 THR B CA 1
ATOM 2328 C C . THR B 1 27 ? 18.203 -5.336 -18.984 1 92.25 27 THR B C 1
ATOM 2330 O O . THR B 1 27 ? 18.203 -6.203 -19.859 1 92.25 27 THR B O 1
ATOM 2333 N N . SER B 1 28 ? 17.375 -4.305 -19 1 94.06 28 SER B N 1
ATOM 2334 C CA . SER B 1 28 ? 16.406 -4.148 -20.078 1 94.06 28 SER B CA 1
ATOM 2335 C C . SER B 1 28 ? 17.094 -3.902 -21.422 1 94.06 28 SER B C 1
ATOM 2337 O O . SER B 1 28 ? 16.484 -4.023 -22.469 1 94.06 28 SER B O 1
ATOM 2339 N N . PHE B 1 29 ? 18.438 -3.613 -21.375 1 96.44 29 PHE B N 1
ATOM 2340 C CA . PHE B 1 29 ? 19.188 -3.338 -22.594 1 96.44 29 PHE B CA 1
ATOM 2341 C C . PHE B 1 29 ? 20.219 -4.426 -22.859 1 96.44 29 PHE B C 1
ATOM 2343 O O . PHE B 1 29 ? 21.109 -4.25 -23.688 1 96.44 29 PHE B O 1
ATOM 2350 N N . LYS B 1 30 ? 20.078 -5.484 -22.203 1 94.94 30 LYS B N 1
ATOM 2351 C CA . LYS B 1 30 ? 20.969 -6.617 -22.438 1 94.94 30 LYS B CA 1
ATOM 2352 C C . LYS B 1 30 ? 20.375 -7.566 -23.484 1 94.94 30 LYS B C 1
ATOM 2354 O O . LYS B 1 30 ? 19.156 -7.641 -23.625 1 94.94 30 LYS B O 1
ATOM 2359 N N . ALA B 1 31 ? 21.312 -8.297 -24.141 1 94.38 31 ALA B N 1
ATOM 2360 C CA . ALA B 1 31 ? 20.891 -9.43 -24.969 1 94.38 31 ALA B CA 1
ATOM 2361 C C . ALA B 1 31 ? 20.469 -10.617 -24.109 1 94.38 31 ALA B C 1
ATOM 2363 O O . ALA B 1 31 ? 20.859 -10.703 -22.938 1 94.38 31 ALA B O 1
ATOM 2364 N N . TYR B 1 32 ? 19.656 -11.406 -24.719 1 91.5 32 TYR B N 1
ATOM 2365 C CA . TYR B 1 32 ? 19.156 -12.562 -23.984 1 91.5 32 TYR B CA 1
ATOM 2366 C C . TYR B 1 32 ? 20.297 -13.367 -23.375 1 91.5 32 TYR B C 1
ATOM 2368 O O . TYR B 1 32 ? 20.281 -13.664 -22.188 1 91.5 32 TYR B O 1
ATOM 2376 N N . SER B 1 33 ? 21.312 -13.68 -24.141 1 89.81 33 SER B N 1
ATOM 2377 C CA . SER B 1 33 ? 22.422 -14.523 -23.719 1 89.81 33 SER B CA 1
ATOM 2378 C C . SER B 1 33 ? 23.219 -13.859 -22.609 1 89.81 33 SER B C 1
ATOM 2380 O O . SER B 1 33 ? 23.594 -14.508 -21.625 1 89.81 33 SER B O 1
ATOM 2382 N N . SER B 1 34 ? 23.406 -12.531 -22.734 1 90.19 34 SER B N 1
ATOM 2383 C CA . SER B 1 34 ? 24.172 -11.781 -21.75 1 90.19 34 SER B CA 1
ATOM 2384 C C . SER B 1 34 ? 23.438 -11.727 -20.406 1 90.19 34 SER B C 1
ATOM 2386 O O . SER B 1 34 ? 24.078 -11.781 -19.344 1 90.19 34 SER B O 1
ATOM 2388 N N . ALA B 1 35 ? 22.188 -11.711 -20.453 1 87.75 35 ALA B N 1
ATOM 2389 C CA . ALA B 1 35 ? 21.375 -11.562 -19.25 1 87.75 35 ALA B CA 1
ATOM 2390 C C . ALA B 1 35 ? 21.281 -12.883 -18.484 1 87.75 35 ALA B C 1
ATOM 2392 O O . ALA B 1 35 ? 20.953 -12.898 -17.297 1 87.75 35 ALA B O 1
ATOM 2393 N N . GLN B 1 36 ? 21.594 -13.953 -19.219 1 82.31 36 GLN B N 1
ATOM 2394 C CA . GLN B 1 36 ? 21.484 -15.266 -18.594 1 82.31 36 GLN B CA 1
ATOM 2395 C C . GLN B 1 36 ? 22.812 -15.734 -18.031 1 82.31 36 GLN B C 1
ATOM 2397 O O . GLN B 1 36 ? 22.906 -16.812 -17.438 1 82.31 36 GLN B O 1
ATOM 2402 N N . GLN B 1 37 ? 23.766 -14.938 -18.172 1 81.19 37 GLN B N 1
ATOM 2403 C CA . GLN B 1 37 ? 25.109 -15.352 -17.75 1 81.19 37 GLN B CA 1
ATOM 2404 C C . GLN B 1 37 ? 25.219 -15.398 -16.234 1 81.19 37 GLN B C 1
ATOM 2406 O O . GLN B 1 37 ? 24.562 -14.633 -15.531 1 81.19 37 GLN B O 1
ATOM 2411 N N . SER B 1 38 ? 25.984 -16.391 -15.688 1 76.75 38 SER B N 1
ATOM 2412 C CA . SER B 1 38 ? 26.344 -16.5 -14.281 1 76.75 38 SER B CA 1
ATOM 2413 C C . SER B 1 38 ? 27.859 -16.531 -14.109 1 76.75 38 SER B C 1
ATOM 2415 O O . SER B 1 38 ? 28.531 -17.406 -14.664 1 76.75 38 SER B O 1
ATOM 2417 N N . PRO B 1 39 ? 28.375 -15.531 -13.492 1 78 39 PRO B N 1
ATOM 2418 C CA . PRO B 1 39 ? 27.719 -14.461 -12.742 1 78 39 PRO B CA 1
ATOM 2419 C C . PRO B 1 39 ? 27.156 -13.359 -13.641 1 78 39 PRO B C 1
ATOM 2421 O O . PRO B 1 39 ? 27.594 -13.219 -14.789 1 78 39 PRO B O 1
ATOM 2424 N N . PRO B 1 40 ? 26.25 -12.648 -13.039 1 77.81 40 PRO B N 1
ATOM 2425 C CA . PRO B 1 40 ? 25.641 -11.594 -13.859 1 77.81 40 PRO B CA 1
ATOM 2426 C C . PRO B 1 40 ? 26.625 -10.492 -14.242 1 77.81 40 PRO B C 1
ATOM 2428 O O . PRO B 1 40 ? 27.547 -10.18 -13.477 1 77.81 40 PRO B O 1
ATOM 2431 N N . THR B 1 41 ? 26.453 -9.992 -15.469 1 81.88 41 THR B N 1
ATOM 2432 C CA . THR B 1 41 ? 27.234 -8.852 -15.922 1 81.88 41 THR B CA 1
ATOM 2433 C C . THR B 1 41 ? 26.562 -7.539 -15.523 1 81.88 41 THR B C 1
ATOM 2435 O O . THR B 1 41 ? 25.328 -7.445 -15.5 1 81.88 41 THR B O 1
ATOM 2438 N N . TRP B 1 42 ? 27.359 -6.637 -15.266 1 81.25 42 TRP B N 1
ATOM 2439 C CA . TRP B 1 42 ? 26.844 -5.359 -14.789 1 81.25 42 TRP B CA 1
ATOM 2440 C C . TRP B 1 42 ? 26.406 -4.477 -15.953 1 81.25 42 TRP B C 1
ATOM 2442 O O . TRP B 1 42 ? 25.344 -3.842 -15.906 1 81.25 42 TRP B O 1
ATOM 2452 N N . LEU B 1 43 ? 27.188 -4.527 -16.984 1 88.38 43 LEU B N 1
ATOM 2453 C CA . LEU B 1 43 ? 26.875 -3.686 -18.141 1 88.38 43 LEU B CA 1
ATOM 2454 C C . LEU B 1 43 ? 26.469 -4.535 -19.328 1 88.38 43 LEU B C 1
ATOM 2456 O O . LEU B 1 43 ? 26.922 -5.668 -19.484 1 88.38 43 LEU B O 1
ATOM 2460 N N . PRO B 1 44 ? 25.547 -3.973 -20.047 1 91.44 44 PRO B N 1
ATOM 2461 C CA . PRO B 1 44 ? 25.172 -4.703 -21.266 1 91.44 44 PRO B CA 1
ATOM 2462 C C . PRO B 1 44 ? 26.312 -4.789 -22.266 1 91.44 44 PRO B C 1
ATOM 2464 O O . PRO B 1 44 ? 26.953 -3.775 -22.578 1 91.44 44 PRO B O 1
ATOM 2467 N N . ASP B 1 45 ? 26.625 -5.926 -22.656 1 89.5 45 ASP B N 1
ATOM 2468 C CA . ASP B 1 45 ? 27.594 -6.16 -23.719 1 89.5 45 ASP B CA 1
ATOM 2469 C C . ASP B 1 45 ? 27.172 -7.32 -24.609 1 89.5 45 ASP B C 1
ATOM 2471 O O . ASP B 1 45 ? 27.328 -8.484 -24.234 1 89.5 45 ASP B O 1
ATOM 2475 N N . PRO B 1 46 ? 26.719 -6.914 -25.75 1 90.62 46 PRO B N 1
ATOM 2476 C CA . PRO B 1 46 ? 26.438 -5.625 -26.375 1 90.62 46 PRO B CA 1
ATOM 2477 C C . PRO B 1 46 ? 25.141 -4.988 -25.859 1 90.62 46 PRO B C 1
ATOM 2479 O O . PRO B 1 46 ? 24.328 -5.668 -25.234 1 90.62 46 PRO B O 1
ATOM 2482 N N . VAL B 1 47 ? 25.094 -3.752 -26.109 1 95.06 47 VAL B N 1
ATOM 2483 C CA . VAL B 1 47 ? 23.812 -3.096 -25.891 1 95.06 47 VAL B CA 1
ATOM 2484 C C . VAL B 1 47 ? 22.781 -3.625 -26.891 1 95.06 47 VAL B C 1
ATOM 2486 O O . VAL B 1 47 ? 23.078 -3.781 -28.062 1 95.06 47 VAL B O 1
ATOM 2489 N N . SER B 1 48 ? 21.594 -4.039 -26.359 1 95.88 48 SER B N 1
ATOM 2490 C CA . SER B 1 48 ? 20.562 -4.645 -27.188 1 95.88 48 SER B CA 1
ATOM 2491 C C . SER B 1 48 ? 19.188 -4.09 -26.844 1 95.88 48 SER B C 1
ATOM 2493 O O . SER B 1 48 ? 18.938 -3.648 -25.719 1 95.88 48 SER B O 1
ATOM 2495 N N . THR B 1 49 ? 18.359 -4.051 -27.875 1 95 49 THR B N 1
ATOM 2496 C CA . THR B 1 49 ? 16.953 -3.676 -27.672 1 95 49 THR B CA 1
ATOM 2497 C C . THR B 1 49 ? 16.062 -4.906 -27.719 1 95 49 THR B C 1
ATOM 2499 O O . THR B 1 49 ? 14.859 -4.793 -27.969 1 95 49 THR B O 1
ATOM 2502 N N . TYR B 1 50 ? 16.641 -6.023 -27.469 1 94.19 50 TYR B N 1
ATOM 2503 C CA . TYR B 1 50 ? 15.961 -7.312 -27.547 1 94.19 50 TYR B CA 1
ATOM 2504 C C . TYR B 1 50 ? 14.688 -7.32 -26.703 1 94.19 50 TYR B C 1
ATOM 2506 O O . TYR B 1 50 ? 13.617 -7.699 -27.188 1 94.19 50 TYR B O 1
ATOM 2514 N N . GLY B 1 51 ? 14.828 -6.91 -25.453 1 92.69 51 GLY B N 1
ATOM 2515 C CA . GLY B 1 51 ? 13.688 -6.906 -24.547 1 92.69 51 GLY B CA 1
ATOM 2516 C C . GLY B 1 51 ? 12.516 -6.098 -25.062 1 92.69 51 GLY B C 1
ATOM 2517 O O . GLY B 1 51 ? 11.367 -6.551 -25.016 1 92.69 51 GLY B O 1
ATOM 2518 N N . TYR B 1 52 ? 12.805 -4.988 -25.625 1 93.31 52 TYR B N 1
ATOM 2519 C CA . TYR B 1 52 ? 11.766 -4.098 -26.141 1 93.31 52 TYR B CA 1
ATOM 2520 C C . TYR B 1 52 ? 11.18 -4.637 -27.438 1 93.31 52 TYR B C 1
ATOM 2522 O O . TYR B 1 52 ? 9.977 -4.516 -27.688 1 93.31 52 TYR B O 1
ATOM 2530 N N . GLU B 1 53 ? 11.984 -5.219 -28.219 1 92.44 53 GLU B N 1
ATOM 2531 C CA . GLU B 1 53 ? 11.516 -5.816 -29.469 1 92.44 53 GLU B CA 1
ATOM 2532 C C . GLU B 1 53 ? 10.57 -6.98 -29.203 1 92.44 53 GLU B C 1
ATOM 2534 O O . GLU B 1 53 ? 9.547 -7.121 -29.875 1 92.44 53 GLU B O 1
ATOM 2539 N N . GLN B 1 54 ? 10.906 -7.711 -28.219 1 88.56 54 GLN B N 1
ATOM 2540 C CA . GLN B 1 54 ? 10.062 -8.852 -27.875 1 88.56 54 GLN B CA 1
ATOM 2541 C C . GLN B 1 54 ? 8.734 -8.391 -27.281 1 88.56 54 GLN B C 1
ATOM 2543 O O . GLN B 1 54 ? 7.695 -9.016 -27.516 1 88.56 54 GLN B O 1
ATOM 2548 N N . LEU B 1 55 ? 8.75 -7.418 -26.547 1 87.94 55 LEU B N 1
ATOM 2549 C CA . LEU B 1 55 ? 7.551 -6.906 -25.906 1 87.94 55 LEU B CA 1
ATOM 2550 C C . LEU B 1 55 ? 6.562 -6.367 -26.922 1 87.94 55 LEU B C 1
ATOM 2552 O O . LEU B 1 55 ? 5.352 -6.523 -26.766 1 87.94 55 LEU B O 1
ATOM 2556 N N . PHE B 1 56 ? 7.094 -5.766 -28 1 88.38 56 PHE B N 1
ATOM 2557 C CA . PHE B 1 56 ? 6.219 -5.062 -28.922 1 88.38 56 PHE B CA 1
ATOM 2558 C C . PHE B 1 56 ? 6.07 -5.84 -30.219 1 88.38 56 PHE B C 1
ATOM 2560 O O . PHE B 1 56 ? 5.535 -5.32 -31.203 1 88.38 56 PHE B O 1
ATOM 2567 N N . GLN B 1 57 ? 6.59 -6.992 -30.094 1 83.81 57 GLN B N 1
ATOM 2568 C CA . GLN B 1 57 ? 6.488 -7.785 -31.312 1 83.81 57 GLN B CA 1
ATOM 2569 C C . GLN B 1 57 ? 5.027 -8.016 -31.688 1 83.81 57 GLN B C 1
ATOM 2571 O O . GLN B 1 57 ? 4.223 -8.438 -30.859 1 83.81 57 GLN B O 1
ATOM 2576 N N . PRO B 1 58 ? 4.773 -7.711 -32.969 1 74.56 58 PRO B N 1
ATOM 2577 C CA . PRO B 1 58 ? 3.408 -7.957 -33.469 1 74.56 58 PRO B CA 1
ATOM 2578 C C . PRO B 1 58 ? 3.012 -9.43 -33.375 1 74.56 58 PRO B C 1
ATOM 2580 O O . PRO B 1 58 ? 3.832 -10.312 -33.625 1 74.56 58 PRO B O 1
ATOM 2583 N N . GLY B 1 59 ? 1.855 -9.68 -32.844 1 68.06 59 GLY B N 1
ATOM 2584 C CA . GLY B 1 59 ? 1.363 -11.047 -32.781 1 68.06 59 GLY B CA 1
ATOM 2585 C C . GLY B 1 59 ? 1.827 -11.781 -31.547 1 68.06 59 GLY B C 1
ATOM 2586 O O . GLY B 1 59 ? 1.648 -12.992 -31.422 1 68.06 59 GLY B O 1
ATOM 2587 N N . SER B 1 60 ? 2.484 -11.023 -30.75 1 71.25 60 SER B N 1
ATOM 2588 C CA . SER B 1 60 ? 2.945 -11.656 -29.516 1 71.25 60 SER B CA 1
ATOM 2589 C C . SER B 1 60 ? 1.772 -12.117 -28.656 1 71.25 60 SER B C 1
ATOM 2591 O O . SER B 1 60 ? 0.681 -11.555 -28.734 1 71.25 60 SER B O 1
ATOM 2593 N N . GLN B 1 61 ? 1.979 -13.25 -28.016 1 75.75 61 GLN B N 1
ATOM 2594 C CA . GLN B 1 61 ? 1.002 -13.781 -27.078 1 75.75 61 GLN B CA 1
ATOM 2595 C C . GLN B 1 61 ? 0.886 -12.891 -25.844 1 75.75 61 GLN B C 1
ATOM 2597 O O . GLN B 1 61 ? -0.06 -13.023 -25.062 1 75.75 61 GLN B O 1
ATOM 2602 N N . ASN B 1 62 ? 1.743 -11.977 -25.828 1 81.44 62 ASN B N 1
ATOM 2603 C CA . ASN B 1 62 ? 1.743 -11.031 -24.703 1 81.44 62 ASN B CA 1
ATOM 2604 C C . ASN B 1 62 ? 1.484 -9.602 -25.188 1 81.44 62 ASN B C 1
ATOM 2606 O O . ASN B 1 62 ? 2.424 -8.859 -25.469 1 81.44 62 ASN B O 1
ATOM 2610 N N . PRO B 1 63 ? 0.167 -9.25 -25.219 1 88.5 63 PRO B N 1
ATOM 2611 C CA . PRO B 1 63 ? -0.149 -7.914 -25.734 1 88.5 63 PRO B CA 1
ATOM 2612 C C . PRO B 1 63 ? 0.127 -6.812 -24.703 1 88.5 63 PRO B C 1
ATOM 2614 O O . PRO B 1 63 ? -0.807 -6.266 -24.109 1 88.5 63 PRO B O 1
ATOM 2617 N N . VAL B 1 64 ? 1.291 -6.406 -24.641 1 88.69 64 VAL B N 1
ATOM 2618 C CA . VAL B 1 64 ? 1.769 -5.512 -23.578 1 88.69 64 VAL B CA 1
ATOM 2619 C C . VAL B 1 64 ? 1.105 -4.145 -23.734 1 88.69 64 VAL B C 1
ATOM 2621 O O . VAL B 1 64 ? 0.729 -3.52 -22.734 1 88.69 64 VAL B O 1
ATOM 2624 N N . LEU B 1 65 ? 0.956 -3.697 -24.953 1 88.62 65 LEU B N 1
ATOM 2625 C CA . LEU B 1 65 ? 0.31 -2.406 -25.172 1 88.62 65 LEU B CA 1
ATOM 2626 C C . LEU B 1 65 ? -1.142 -2.443 -24.703 1 88.62 65 LEU B C 1
ATOM 2628 O O . LEU B 1 65 ? -1.644 -1.468 -24.141 1 88.62 65 LEU B O 1
ATOM 2632 N N . ARG B 1 66 ? -1.773 -3.545 -24.969 1 92.94 66 ARG B N 1
ATOM 2633 C CA . ARG B 1 66 ? -3.141 -3.703 -24.484 1 92.94 66 ARG B CA 1
ATOM 2634 C C . ARG B 1 66 ? -3.18 -3.725 -22.969 1 92.94 66 ARG B C 1
ATOM 2636 O O . ARG B 1 66 ? -4.074 -3.137 -22.359 1 92.94 66 ARG B O 1
ATOM 2643 N N . TRP B 1 67 ? -2.254 -4.422 -22.359 1 94.31 67 TRP B N 1
ATOM 2644 C CA . TRP B 1 67 ? -2.16 -4.434 -20.906 1 94.31 67 TRP B CA 1
ATOM 2645 C C . TRP B 1 67 ? -1.982 -3.02 -20.359 1 94.31 67 TRP B C 1
ATOM 2647 O O . TRP B 1 67 ? -2.605 -2.648 -19.359 1 94.31 67 TRP B O 1
ATOM 2657 N N . PHE B 1 68 ? -1.155 -2.305 -21.078 1 93.44 68 PHE B N 1
ATOM 2658 C CA . PHE B 1 68 ? -0.903 -0.922 -20.703 1 93.44 68 PHE B CA 1
ATOM 2659 C C . PHE B 1 68 ? -2.182 -0.097 -20.766 1 93.44 68 PHE B C 1
ATOM 2661 O O . PHE B 1 68 ? -2.516 0.624 -19.828 1 93.44 68 PHE B O 1
ATOM 2668 N N . LEU B 1 69 ? -2.908 -0.19 -21.766 1 95.44 69 LEU B N 1
ATOM 2669 C CA . LEU B 1 69 ? -4.145 0.56 -21.953 1 95.44 69 LEU B CA 1
ATOM 2670 C C . LEU B 1 69 ? -5.207 0.124 -20.953 1 95.44 69 LEU B C 1
ATOM 2672 O O . LEU B 1 69 ? -5.945 0.957 -20.422 1 95.44 69 LEU B O 1
ATOM 2676 N N . ASN B 1 70 ? -5.27 -1.169 -20.719 1 97.56 70 ASN B N 1
ATOM 2677 C CA . ASN B 1 70 ? -6.18 -1.668 -19.688 1 97.56 70 ASN B CA 1
ATOM 2678 C C . ASN B 1 70 ? -5.879 -1.058 -18.328 1 97.56 70 ASN B C 1
ATOM 2680 O O . ASN B 1 70 ? -6.793 -0.646 -17.609 1 97.56 70 ASN B O 1
ATOM 2684 N N . SER B 1 71 ? -4.613 -1.023 -18.031 1 97.06 71 SER B N 1
ATOM 2685 C CA . SER B 1 71 ? -4.199 -0.451 -16.75 1 97.06 71 SER B CA 1
ATOM 2686 C C . SER B 1 71 ? -4.539 1.033 -16.672 1 97.06 71 SER B C 1
ATOM 2688 O O . SER B 1 71 ? -5.035 1.511 -15.648 1 97.06 71 SER B O 1
ATOM 2690 N N . MET B 1 72 ? -4.281 1.737 -17.75 1 96.5 72 MET B N 1
ATOM 2691 C CA . MET B 1 72 ? -4.578 3.166 -17.781 1 96.5 72 MET B CA 1
ATOM 2692 C C . MET B 1 72 ? -6.074 3.416 -17.609 1 96.5 72 MET B C 1
ATOM 2694 O O . MET B 1 72 ? -6.48 4.273 -16.828 1 96.5 72 MET B O 1
ATOM 2698 N N . LEU B 1 73 ? -6.812 2.666 -18.281 1 97.88 73 LEU B N 1
ATOM 2699 C CA . LEU B 1 73 ? -8.266 2.797 -18.219 1 97.88 73 LEU B CA 1
ATOM 2700 C C . LEU B 1 73 ? -8.781 2.443 -16.828 1 97.88 73 LEU B C 1
ATOM 2702 O O . LEU B 1 73 ? -9.555 3.199 -16.234 1 97.88 73 LEU B O 1
ATOM 2706 N N . ALA B 1 74 ? -8.32 1.329 -16.359 1 97.62 74 ALA B N 1
ATOM 2707 C CA . ALA B 1 74 ? -8.773 0.868 -15.039 1 97.62 74 ALA B CA 1
ATOM 2708 C C . ALA B 1 74 ? -8.391 1.861 -13.945 1 97.62 74 ALA B C 1
ATOM 2710 O O . ALA B 1 74 ? -9.219 2.219 -13.109 1 97.62 74 ALA B O 1
ATOM 2711 N N . ALA B 1 75 ? -7.18 2.297 -13.977 1 97.06 75 ALA B N 1
ATOM 2712 C CA . ALA B 1 75 ? -6.695 3.213 -12.953 1 97.06 75 ALA B CA 1
ATOM 2713 C C . ALA B 1 75 ? -7.445 4.539 -13 1 97.06 75 ALA B C 1
ATOM 2715 O O . ALA B 1 75 ? -7.793 5.105 -11.961 1 97.06 75 ALA B O 1
ATOM 2716 N N . THR B 1 76 ? -7.688 5.059 -14.188 1 97.06 76 THR B N 1
ATOM 2717 C CA . THR B 1 76 ? -8.383 6.328 -14.352 1 97.06 76 THR B CA 1
ATOM 2718 C C . THR B 1 76 ? -9.828 6.219 -13.898 1 97.06 76 THR B C 1
ATOM 2720 O O . THR B 1 76 ? -10.312 7.062 -13.141 1 97.06 76 THR B O 1
ATOM 2723 N N . LEU B 1 77 ? -10.492 5.199 -14.328 1 97.94 77 LEU B N 1
ATOM 2724 C CA . LEU B 1 77 ? -11.883 5.004 -13.953 1 97.94 77 LEU B CA 1
ATOM 2725 C C . LEU B 1 77 ? -12.016 4.746 -12.453 1 97.94 77 LEU B C 1
ATOM 2727 O O . LEU B 1 77 ? -12.938 5.242 -11.812 1 97.94 77 LEU B O 1
ATOM 2731 N N . HIS B 1 78 ? -11.086 3.969 -11.93 1 97.38 78 HIS B N 1
ATOM 2732 C CA . HIS B 1 78 ? -11.078 3.697 -10.5 1 97.38 78 HIS B CA 1
ATOM 2733 C C . HIS B 1 78 ? -10.898 4.98 -9.695 1 97.38 78 HIS B C 1
ATOM 2735 O O . HIS B 1 78 ? -11.633 5.23 -8.742 1 97.38 78 HIS B O 1
ATOM 2741 N N . ALA B 1 79 ? -9.938 5.754 -10.094 1 96.69 79 ALA B N 1
ATOM 2742 C CA . ALA B 1 79 ? -9.695 7.012 -9.398 1 96.69 79 ALA B CA 1
ATOM 2743 C C . ALA B 1 79 ? -10.938 7.906 -9.438 1 96.69 79 ALA B C 1
ATOM 2745 O O . ALA B 1 79 ? -11.305 8.516 -8.43 1 96.69 79 ALA B O 1
ATOM 2746 N N . ALA B 1 80 ? -11.57 8.008 -10.539 1 97.56 80 ALA B N 1
ATOM 2747 C CA . ALA B 1 80 ? -12.781 8.812 -10.68 1 97.56 80 ALA B CA 1
ATOM 2748 C C . ALA B 1 80 ? -13.891 8.305 -9.773 1 97.56 80 ALA B C 1
ATOM 2750 O O . ALA B 1 80 ? -14.562 9.094 -9.102 1 97.56 80 ALA B O 1
ATOM 2751 N N . LEU B 1 81 ? -14.023 7.051 -9.758 1 96.75 81 LEU B N 1
ATOM 2752 C CA . LEU B 1 81 ? -15.07 6.449 -8.938 1 96.75 81 LEU B CA 1
ATOM 2753 C C . LEU B 1 81 ? -14.789 6.66 -7.457 1 96.75 81 LEU B C 1
ATOM 2755 O O . LEU B 1 81 ? -15.703 6.926 -6.676 1 96.75 81 LEU B O 1
ATOM 2759 N N . VAL B 1 82 ? -13.555 6.496 -7.09 1 96.81 82 VAL B N 1
ATOM 2760 C CA . VAL B 1 82 ? -13.164 6.723 -5.703 1 96.81 82 VAL B CA 1
ATOM 2761 C C . VAL B 1 82 ? -13.484 8.156 -5.297 1 96.81 82 VAL B C 1
ATOM 2763 O O . VAL B 1 82 ? -13.992 8.398 -4.203 1 96.81 82 VAL B O 1
ATOM 2766 N N . LEU B 1 83 ? -13.172 9.109 -6.152 1 97 83 LEU B N 1
ATOM 2767 C CA . LEU B 1 83 ? -13.453 10.508 -5.844 1 97 83 LEU B CA 1
ATOM 2768 C C . LEU B 1 83 ? -14.945 10.719 -5.586 1 97 83 LEU B C 1
ATOM 2770 O O . LEU B 1 83 ? -15.32 11.422 -4.641 1 97 83 LEU B O 1
ATOM 2774 N N . VAL B 1 84 ? -15.727 10.133 -6.359 1 95.69 84 VAL B N 1
ATOM 2775 C CA . VAL B 1 84 ? -17.172 10.312 -6.246 1 95.69 84 VAL B CA 1
ATOM 2776 C C . VAL B 1 84 ? -17.672 9.648 -4.965 1 95.69 84 VAL B C 1
ATOM 2778 O O . VAL B 1 84 ? -18.359 10.289 -4.156 1 95.69 84 VAL B O 1
ATOM 2781 N N . THR B 1 85 ? -17.297 8.438 -4.75 1 94.94 85 THR B N 1
ATOM 2782 C CA . THR B 1 85 ? -17.828 7.691 -3.609 1 94.94 85 THR B CA 1
ATOM 2783 C C . THR B 1 85 ? -17.234 8.219 -2.303 1 94.94 85 THR B C 1
ATOM 2785 O O . THR B 1 85 ? -17.969 8.422 -1.328 1 94.94 85 THR B O 1
ATOM 2788 N N . ALA B 1 86 ? -15.953 8.461 -2.32 1 96.44 86 ALA B N 1
ATOM 2789 C CA . ALA B 1 86 ? -15.297 8.914 -1.097 1 96.44 86 ALA B CA 1
ATOM 2790 C C . ALA B 1 86 ? -15.758 10.312 -0.71 1 96.44 86 ALA B C 1
ATOM 2792 O O . ALA B 1 86 ? -16 10.594 0.465 1 96.44 86 ALA B O 1
ATOM 2793 N N . SER B 1 87 ? -15.82 11.203 -1.688 1 97.25 87 SER B N 1
ATOM 2794 C CA . SER B 1 87 ? -16.219 12.57 -1.358 1 97.25 87 SER B CA 1
ATOM 2795 C C . SER B 1 87 ? -17.641 12.617 -0.837 1 97.25 87 SER B C 1
ATOM 2797 O O . SER B 1 87 ? -17.938 13.312 0.139 1 97.25 87 SER B O 1
ATOM 2799 N N . THR B 1 88 ? -18.547 11.891 -1.46 1 95.88 88 THR B N 1
ATOM 2800 C CA . THR B 1 88 ? -19.938 11.883 -1.032 1 95.88 88 THR B CA 1
ATOM 2801 C C . THR B 1 88 ? -20.078 11.281 0.363 1 95.88 88 THR B C 1
ATOM 2803 O O . THR B 1 88 ? -20.75 11.852 1.229 1 95.88 88 THR B O 1
ATOM 2806 N N . ALA B 1 89 ? -19.438 10.18 0.573 1 95.69 89 ALA B N 1
ATOM 2807 C CA . ALA B 1 89 ? -19.5 9.531 1.878 1 95.69 89 ALA B CA 1
ATOM 2808 C C . ALA B 1 89 ? -18.812 10.367 2.949 1 95.69 89 ALA B C 1
ATOM 2810 O O . ALA B 1 89 ? -19.344 10.523 4.055 1 95.69 89 ALA B O 1
ATOM 2811 N N . ALA B 1 90 ? -17.672 10.867 2.588 1 97 90 ALA B N 1
ATOM 2812 C CA . ALA B 1 90 ? -16.922 11.688 3.535 1 97 90 ALA B CA 1
ATOM 2813 C C . ALA B 1 90 ? -17.703 12.922 3.945 1 97 90 ALA B C 1
ATOM 2815 O O . ALA B 1 90 ? -17.672 13.328 5.109 1 97 90 ALA B O 1
ATOM 2816 N N . TYR B 1 91 ? -18.375 13.531 3.006 1 96.94 91 TYR B N 1
ATOM 2817 C CA . TYR B 1 91 ? -19.172 14.711 3.312 1 96.94 91 TYR B CA 1
ATOM 2818 C C . TYR B 1 91 ? -20.281 14.367 4.297 1 96.94 91 TYR B C 1
ATOM 2820 O O . TYR B 1 91 ? -20.484 15.078 5.285 1 96.94 91 TYR B O 1
ATOM 2828 N N . ALA B 1 92 ? -20.969 13.305 4.004 1 96.12 92 ALA B N 1
ATOM 2829 C CA . ALA B 1 92 ? -22.047 12.867 4.898 1 96.12 92 ALA B CA 1
ATOM 2830 C C . ALA B 1 92 ? -21.5 12.602 6.301 1 96.12 92 ALA B C 1
ATOM 2832 O O . ALA B 1 92 ? -22.094 13.039 7.293 1 96.12 92 ALA B O 1
ATOM 2833 N N . LEU B 1 93 ? -20.406 12.016 6.391 1 95.75 93 LEU B N 1
ATOM 2834 C CA . LEU B 1 93 ? -19.844 11.586 7.668 1 95.75 93 LEU B CA 1
ATOM 2835 C C . LEU B 1 93 ? -19.188 12.758 8.398 1 95.75 93 LEU B C 1
ATOM 2837 O O . LEU B 1 93 ? -18.984 12.703 9.609 1 95.75 93 LEU B O 1
ATOM 2841 N N . ALA B 1 94 ? -18.875 13.742 7.656 1 95.5 94 ALA B N 1
ATOM 2842 C CA . ALA B 1 94 ? -18.219 14.906 8.25 1 95.5 94 ALA B CA 1
ATOM 2843 C C . ALA B 1 94 ? -19.234 15.977 8.633 1 95.5 94 ALA B C 1
ATOM 2845 O O . ALA B 1 94 ? -19.078 16.656 9.648 1 95.5 94 ALA B O 1
ATOM 2846 N N . ARG B 1 95 ? -20.25 16.094 7.848 1 94.25 95 ARG B N 1
ATOM 2847 C CA . ARG B 1 95 ? -21.016 17.328 7.953 1 94.25 95 ARG B CA 1
ATOM 2848 C C . ARG B 1 95 ? -22.469 17.047 8.297 1 94.25 95 ARG B C 1
ATOM 2850 O O . ARG B 1 95 ? -23.203 17.922 8.766 1 94.25 95 ARG B O 1
ATOM 2857 N N . MET B 1 96 ? -22.922 15.906 8.062 1 92.38 96 MET B N 1
ATOM 2858 C CA . MET B 1 96 ? -24.328 15.586 8.352 1 92.38 96 MET B CA 1
ATOM 2859 C C . MET B 1 96 ? -24.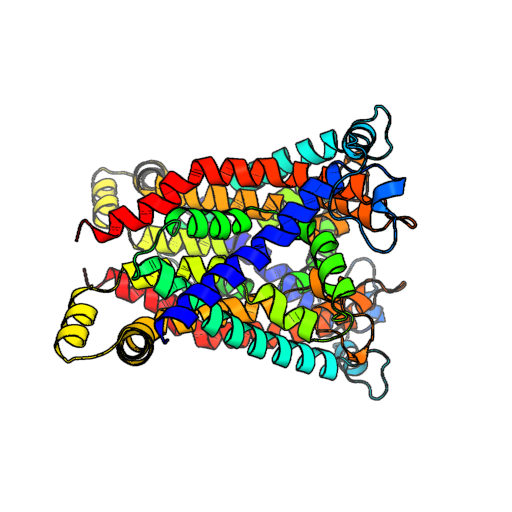453 14.883 9.703 1 92.38 96 MET B C 1
ATOM 2861 O O . MET B 1 96 ? -23.484 14.305 10.203 1 92.38 96 MET B O 1
ATOM 2865 N N . ARG B 1 97 ? -25.688 15.047 10.234 1 90.31 97 ARG B N 1
ATOM 2866 C CA . ARG B 1 97 ? -25.953 14.406 11.516 1 90.31 97 ARG B CA 1
ATOM 2867 C C . ARG B 1 97 ? -27.016 13.312 11.375 1 90.31 97 ARG B C 1
ATOM 2869 O O . ARG B 1 97 ? -28.062 13.531 10.789 1 90.31 97 ARG B O 1
ATOM 2876 N N . PHE B 1 98 ? -26.625 12.117 11.695 1 91.56 98 PHE B N 1
ATOM 2877 C CA . PHE B 1 98 ? -27.578 11.008 11.688 1 91.56 98 PHE B CA 1
ATOM 2878 C C . PHE B 1 98 ? -27.125 9.898 12.633 1 91.56 98 PHE B C 1
ATOM 2880 O O . PHE B 1 98 ? -25.953 9.852 13.016 1 91.56 98 PHE B O 1
ATOM 2887 N N . ARG B 1 99 ? -28.078 9.086 13.016 1 90.5 99 ARG B N 1
ATOM 2888 C CA . ARG B 1 99 ? -27.812 8.023 13.984 1 90.5 99 ARG B CA 1
ATOM 2889 C C . ARG B 1 99 ? -26.891 6.969 13.391 1 90.5 99 ARG B C 1
ATOM 2891 O O . ARG B 1 99 ? -27.078 6.535 12.25 1 90.5 99 ARG B O 1
ATOM 2898 N N . GLY B 1 100 ? -25.781 6.566 14.109 1 91.75 100 GLY B N 1
ATOM 2899 C CA . GLY B 1 100 ? -24.875 5.52 13.695 1 91.75 100 GLY B CA 1
ATOM 2900 C C . GLY B 1 100 ? -23.688 6.043 12.898 1 91.75 100 GLY B C 1
ATOM 2901 O O . GLY B 1 100 ? -22.875 5.262 12.406 1 91.75 100 GLY B O 1
ATOM 2902 N N . ARG B 1 101 ? -23.609 7.285 12.688 1 92.62 101 ARG B N 1
ATOM 2903 C CA . ARG B 1 101 ? -22.562 7.926 11.891 1 92.62 101 ARG B CA 1
ATOM 2904 C C . ARG B 1 101 ? -21.172 7.531 12.391 1 92.62 101 ARG B C 1
ATOM 2906 O O . ARG B 1 101 ? -20.312 7.137 11.602 1 92.62 101 ARG B O 1
ATOM 2913 N N . GLY B 1 102 ? -21.016 7.637 13.695 1 91.56 102 GLY B N 1
ATOM 2914 C CA . GLY B 1 102 ? -19.734 7.281 14.289 1 91.56 102 GLY B CA 1
ATOM 2915 C C . GLY B 1 102 ? -19.359 5.824 14.094 1 91.56 102 GLY B C 1
ATOM 2916 O O . GLY B 1 102 ? -18.219 5.504 13.758 1 91.56 102 GLY B O 1
ATOM 2917 N N . MET B 1 103 ? -20.328 5.008 14.227 1 90.88 103 MET B N 1
ATOM 2918 C CA . MET B 1 103 ? -20.109 3.572 14.07 1 90.88 103 MET B CA 1
ATOM 2919 C C . MET B 1 103 ? -19.797 3.229 12.617 1 90.88 103 MET B C 1
ATOM 2921 O O . MET B 1 103 ? -18.906 2.418 12.352 1 90.88 103 MET B O 1
ATOM 2925 N N . MET B 1 104 ? -20.531 3.803 11.75 1 92.69 104 MET B N 1
ATOM 2926 C CA . MET B 1 104 ? -20.281 3.539 10.336 1 92.69 104 MET B CA 1
ATOM 2927 C C . MET B 1 104 ? -18.875 3.988 9.938 1 92.69 104 MET B C 1
ATOM 2929 O O . MET B 1 104 ? -18.188 3.277 9.211 1 92.69 104 MET B O 1
ATOM 2933 N N . PHE B 1 105 ? -18.516 5.113 10.43 1 92.25 105 PHE B N 1
ATOM 2934 C CA . PHE B 1 105 ? -17.172 5.605 10.133 1 92.25 105 PHE B CA 1
ATOM 2935 C C . PHE B 1 105 ? -16.109 4.676 10.711 1 92.25 105 PHE B C 1
ATOM 2937 O O . PHE B 1 105 ? -15.141 4.328 10.031 1 92.25 105 PHE B O 1
ATOM 2944 N N . ALA B 1 106 ? -16.328 4.227 11.906 1 87.75 106 ALA B N 1
ATOM 2945 C CA . ALA B 1 106 ? -15.391 3.326 12.562 1 87.75 106 ALA B CA 1
ATOM 2946 C C . ALA B 1 106 ? -15.266 2.01 11.805 1 87.75 106 ALA B C 1
ATOM 2948 O O . ALA B 1 106 ? -14.172 1.47 11.656 1 87.75 106 ALA B O 1
ATOM 2949 N N . LEU B 1 107 ? -16.328 1.537 11.328 1 88.5 107 LEU B N 1
ATOM 2950 C CA . LEU B 1 107 ? -16.328 0.284 10.578 1 88.5 107 LEU B CA 1
ATOM 2951 C C . LEU B 1 107 ? -15.555 0.428 9.273 1 88.5 107 LEU B C 1
ATOM 2953 O O . LEU B 1 107 ? -14.773 -0.454 8.906 1 88.5 107 LEU B O 1
ATOM 2957 N N . ILE B 1 108 ? -15.75 1.505 8.633 1 89.75 108 ILE B N 1
ATOM 2958 C CA . ILE B 1 108 ? -15.055 1.762 7.379 1 89.75 108 ILE B CA 1
ATOM 2959 C C . ILE B 1 108 ? -13.547 1.865 7.641 1 89.75 108 ILE B C 1
ATOM 2961 O O . ILE B 1 108 ? -12.75 1.215 6.961 1 89.75 108 ILE B O 1
ATOM 2965 N N . VAL B 1 109 ? -13.164 2.553 8.664 1 88.12 109 VAL B N 1
ATOM 2966 C CA . VAL B 1 109 ? -11.758 2.791 8.969 1 88.12 109 VAL B CA 1
ATOM 2967 C C . VAL B 1 109 ? -11.109 1.499 9.453 1 88.12 109 VAL B C 1
ATOM 2969 O O . VAL B 1 109 ? -9.938 1.234 9.156 1 88.12 109 VAL B O 1
ATOM 2972 N N . ALA B 1 110 ? -11.867 0.683 10.133 1 86.75 110 ALA B N 1
ATOM 2973 C CA . ALA B 1 110 ? -11.367 -0.589 10.641 1 86.75 110 ALA B CA 1
ATOM 2974 C C . ALA B 1 110 ? -10.891 -1.489 9.508 1 86.75 110 ALA B C 1
ATOM 2976 O O . ALA B 1 110 ? -9.938 -2.256 9.664 1 86.75 110 ALA B O 1
ATOM 2977 N N . THR B 1 111 ? -11.508 -1.372 8.375 1 87.5 111 THR B N 1
ATOM 2978 C CA . THR B 1 111 ? -11.164 -2.234 7.246 1 87.5 111 THR B CA 1
ATOM 2979 C C . THR B 1 111 ? -9.773 -1.9 6.711 1 87.5 111 THR B C 1
ATOM 2981 O O . THR B 1 111 ? -9.164 -2.705 6.004 1 87.5 111 THR B O 1
ATOM 2984 N N . LEU B 1 112 ? -9.273 -0.713 6.969 1 86.75 112 LEU B N 1
ATOM 2985 C CA . LEU B 1 112 ? -7.934 -0.316 6.551 1 86.75 112 LEU B CA 1
ATOM 2986 C C . LEU B 1 112 ? -6.875 -1.167 7.246 1 86.75 112 LEU B C 1
ATOM 2988 O O . LEU B 1 112 ? -5.734 -1.237 6.789 1 86.75 112 LEU B O 1
ATOM 2992 N N . PHE B 1 113 ? -7.293 -1.84 8.32 1 85.38 113 PHE B N 1
ATOM 2993 C CA . PHE B 1 113 ? -6.32 -2.59 9.109 1 85.38 113 PHE B CA 1
ATOM 2994 C C . PHE B 1 113 ? -6.395 -4.078 8.789 1 85.38 113 PHE B C 1
ATOM 2996 O O . PHE B 1 113 ? -5.562 -4.859 9.25 1 85.38 113 PHE B O 1
ATOM 3003 N N . VAL B 1 114 ? -7.383 -4.445 8.008 1 87.19 114 VAL B N 1
ATOM 3004 C CA . VAL B 1 114 ? -7.473 -5.832 7.566 1 87.19 114 VAL B CA 1
ATOM 3005 C C . VAL B 1 114 ? -6.445 -6.094 6.465 1 87.19 114 VAL B C 1
ATOM 3007 O O . VAL B 1 114 ? -6.363 -5.344 5.492 1 87.19 114 VAL B O 1
ATOM 3010 N N . PRO B 1 115 ? -5.66 -7.141 6.602 1 89.12 115 PRO B N 1
ATOM 3011 C CA . PRO B 1 115 ? -4.691 -7.445 5.547 1 89.12 115 PRO B CA 1
ATOM 3012 C C . PRO B 1 115 ? -5.352 -7.68 4.188 1 89.12 115 PRO B C 1
ATOM 3014 O O . PRO B 1 115 ? -6.25 -8.516 4.074 1 89.12 115 PRO B O 1
ATOM 3017 N N . PRO B 1 116 ? -4.914 -7.02 3.24 1 88.38 116 PRO B N 1
ATOM 3018 C CA . PRO B 1 116 ? -5.582 -7.105 1.938 1 88.38 116 PRO B CA 1
ATOM 3019 C C . PRO B 1 116 ? -5.566 -8.523 1.361 1 88.38 116 PRO B C 1
ATOM 3021 O O . PRO B 1 116 ? -6.535 -8.945 0.725 1 88.38 116 PRO B O 1
ATOM 3024 N N . ALA B 1 117 ? -4.527 -9.234 1.562 1 87.75 117 ALA B N 1
ATOM 3025 C CA . ALA B 1 117 ? -4.402 -10.57 0.989 1 87.75 117 ALA B CA 1
ATOM 3026 C C . ALA B 1 117 ? -5.492 -11.5 1.514 1 87.75 117 ALA B C 1
ATOM 3028 O O . ALA B 1 117 ? -5.914 -12.43 0.822 1 87.75 117 ALA B O 1
ATOM 3029 N N . THR B 1 118 ? -5.98 -11.234 2.705 1 86.69 118 THR B N 1
ATOM 3030 C CA . THR B 1 118 ? -6.984 -12.102 3.312 1 86.69 118 THR B CA 1
ATOM 3031 C C . THR B 1 118 ? -8.352 -11.875 2.682 1 86.69 118 THR B C 1
ATOM 3033 O O . THR B 1 118 ? -9.266 -12.688 2.848 1 86.69 118 THR B O 1
ATOM 3036 N N . LEU B 1 119 ? -8.445 -10.797 1.966 1 88.5 119 LEU B N 1
ATOM 3037 C CA . LEU B 1 119 ? -9.75 -10.445 1.405 1 88.5 119 LEU B CA 1
ATOM 3038 C C . LEU B 1 119 ? -9.859 -10.914 -0.044 1 88.5 119 LEU B C 1
ATOM 3040 O O . LEU B 1 119 ? -10.914 -10.773 -0.665 1 88.5 119 LEU B O 1
ATOM 3044 N N . ILE B 1 120 ? -8.82 -11.5 -0.506 1 88 120 ILE B N 1
ATOM 3045 C CA . ILE B 1 120 ? -8.797 -11.906 -1.91 1 88 120 ILE B CA 1
ATOM 3046 C C . ILE B 1 120 ? -9.875 -12.953 -2.168 1 88 120 ILE B C 1
ATOM 3048 O O . ILE B 1 120 ? -10.711 -12.789 -3.061 1 88 120 ILE B O 1
ATOM 3052 N N . ILE B 1 121 ? -9.922 -13.93 -1.347 1 85.88 121 ILE B N 1
ATOM 3053 C CA . ILE B 1 121 ? -10.828 -15.039 -1.602 1 85.88 121 ILE B CA 1
ATOM 3054 C C . ILE B 1 121 ? -12.273 -14.602 -1.354 1 85.88 121 ILE B C 1
ATOM 3056 O O . ILE B 1 121 ? -13.148 -14.812 -2.197 1 85.88 121 ILE B O 1
ATOM 3060 N N . PRO B 1 122 ? -12.516 -13.945 -0.23 1 85.12 122 PRO B N 1
ATOM 3061 C CA . PRO B 1 122 ? -13.891 -13.484 -0.044 1 85.12 122 PRO B CA 1
ATOM 3062 C C . PRO B 1 122 ? -14.359 -12.555 -1.168 1 85.12 122 PRO B C 1
ATOM 3064 O O . PRO B 1 122 ? -15.508 -12.648 -1.609 1 85.12 122 PRO B O 1
ATOM 3067 N N . ASN B 1 123 ? -13.555 -11.727 -1.639 1 87.62 123 ASN B N 1
ATOM 3068 C CA . ASN B 1 123 ? -13.93 -10.82 -2.717 1 87.62 123 ASN B CA 1
ATOM 3069 C C . ASN B 1 123 ? -14.086 -11.555 -4.043 1 87.62 123 ASN B C 1
ATOM 3071 O O . ASN B 1 123 ? -14.922 -11.188 -4.871 1 87.62 123 ASN B O 1
ATOM 3075 N N . PHE B 1 124 ? -13.25 -12.531 -4.23 1 87.56 124 PHE B N 1
ATOM 3076 C CA . PHE B 1 124 ? -13.352 -13.367 -5.422 1 87.56 124 PHE B CA 1
ATOM 3077 C C . PHE B 1 124 ? -14.719 -14.031 -5.492 1 87.56 124 PHE B C 1
ATOM 3079 O O . PHE B 1 124 ? -15.359 -14.047 -6.547 1 87.56 124 PHE B O 1
ATOM 3086 N N . LEU B 1 125 ? -15.094 -14.57 -4.332 1 81.31 125 LEU B N 1
ATOM 3087 C CA . LEU B 1 125 ? -16.375 -15.266 -4.273 1 81.31 125 LEU B CA 1
ATOM 3088 C C . LEU B 1 125 ? -17.531 -14.312 -4.562 1 81.31 125 LEU B C 1
ATOM 3090 O O . LEU B 1 125 ? -18.484 -14.68 -5.258 1 81.31 125 LEU B O 1
ATOM 3094 N N . VAL B 1 126 ? -17.406 -13.109 -4.074 1 83.25 126 VAL B N 1
ATOM 3095 C CA . VAL B 1 126 ? -18.438 -12.102 -4.348 1 83.25 126 VAL B CA 1
ATOM 3096 C C . VAL B 1 126 ? -18.422 -11.75 -5.836 1 83.25 126 VAL B C 1
ATOM 3098 O O . VAL B 1 126 ? -19.469 -11.727 -6.48 1 83.25 126 VAL B O 1
ATOM 3101 N N . ALA B 1 127 ? -17.281 -11.523 -6.43 1 88.12 127 ALA B N 1
ATOM 3102 C CA . ALA B 1 127 ? -17.156 -11.18 -7.844 1 88.12 127 ALA B CA 1
ATOM 3103 C C . ALA B 1 127 ? -17.672 -12.312 -8.734 1 88.12 127 ALA B C 1
ATOM 3105 O O . ALA B 1 127 ? -18.266 -12.062 -9.781 1 88.12 127 ALA B O 1
ATOM 3106 N N . ASP B 1 128 ? -17.344 -13.484 -8.281 1 86.69 128 ASP B N 1
ATOM 3107 C CA . ASP B 1 128 ? -17.812 -14.664 -9.008 1 86.69 128 ASP B CA 1
ATOM 3108 C C . ASP B 1 128 ? -19.328 -14.734 -9.016 1 86.69 128 ASP B C 1
ATOM 3110 O O . ASP B 1 128 ? -19.938 -14.945 -10.062 1 86.69 128 ASP B O 1
ATOM 3114 N N . THR B 1 129 ? -19.922 -14.508 -7.875 1 82.44 129 THR B N 1
ATOM 3115 C CA . THR B 1 129 ? -21.375 -14.617 -7.711 1 82.44 129 THR B CA 1
ATOM 3116 C C . THR B 1 129 ? -22.094 -13.586 -8.578 1 82.44 129 THR B C 1
ATOM 3118 O O . THR B 1 129 ? -23.156 -13.875 -9.141 1 82.44 129 THR B O 1
ATOM 3121 N N . ILE B 1 130 ? -21.5 -12.398 -8.773 1 87.56 130 ILE B N 1
ATOM 3122 C CA . ILE B 1 130 ? -22.203 -11.359 -9.508 1 87.56 130 ILE B CA 1
ATOM 3123 C C . ILE B 1 130 ? -21.734 -11.336 -10.961 1 87.56 130 ILE B C 1
ATOM 3125 O O . ILE B 1 130 ? -22.141 -10.469 -11.734 1 87.56 130 ILE B O 1
ATOM 3129 N N . GLY B 1 131 ? -20.812 -12.195 -11.383 1 91.88 131 GLY B N 1
ATOM 3130 C CA . GLY B 1 131 ? -20.391 -12.391 -12.766 1 91.88 131 GLY B CA 1
ATOM 3131 C C . GLY B 1 131 ? -19.422 -11.344 -13.25 1 91.88 131 GLY B C 1
ATOM 3132 O O . GLY B 1 131 ? -19.453 -10.938 -14.414 1 91.88 131 GLY B O 1
ATOM 3133 N N . TRP B 1 132 ? -18.578 -10.82 -12.398 1 94.38 132 TRP B N 1
ATOM 3134 C CA . TRP B 1 132 ? -17.656 -9.75 -12.766 1 94.38 132 TRP B CA 1
ATOM 3135 C C . TRP B 1 132 ? -16.281 -10.312 -13.102 1 94.38 132 TRP B C 1
ATOM 3137 O O . TRP B 1 132 ? -15.391 -9.586 -13.555 1 94.38 132 TRP B O 1
ATOM 3147 N N . LEU B 1 133 ? -16.062 -11.609 -12.984 1 94.5 133 LEU B N 1
ATOM 3148 C CA . LEU B 1 133 ? -14.75 -12.188 -13.227 1 94.5 133 LEU B CA 1
ATOM 3149 C C . LEU B 1 133 ? -14.336 -12 -14.68 1 94.5 133 LEU B C 1
ATOM 3151 O O . LEU B 1 133 ? -15.172 -12.047 -15.586 1 94.5 133 LEU B O 1
ATOM 3155 N N . ASP B 1 134 ? -13.055 -11.719 -14.844 1 96.94 134 ASP B N 1
ATOM 3156 C CA . ASP B 1 134 ? -12.375 -11.57 -16.125 1 96.94 134 ASP B CA 1
ATOM 3157 C C . ASP B 1 134 ? -12.844 -10.32 -16.859 1 96.94 134 ASP B C 1
ATOM 3159 O O . ASP B 1 134 ? -12.984 -10.32 -18.078 1 96.94 134 ASP B O 1
ATOM 3163 N N . THR B 1 135 ? -13.328 -9.367 -16.078 1 96.5 135 THR B N 1
ATOM 3164 C CA . THR B 1 135 ? -13.648 -8.055 -16.625 1 96.5 135 THR B CA 1
ATOM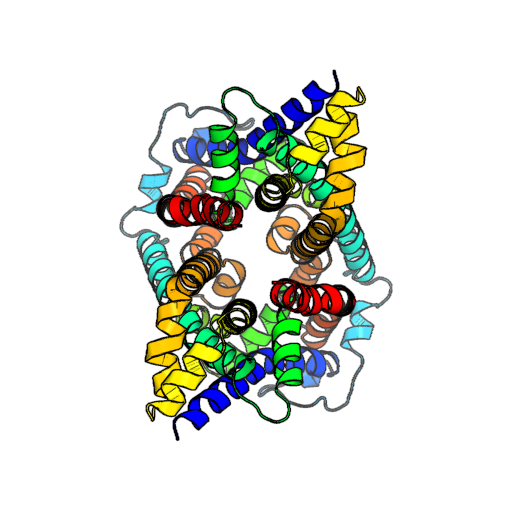 3165 C C . THR B 1 135 ? -12.906 -6.957 -15.859 1 96.5 135 THR B C 1
ATOM 3167 O O . THR B 1 135 ? -12.594 -7.125 -14.68 1 96.5 135 THR B O 1
ATOM 3170 N N . LEU B 1 136 ? -12.695 -5.84 -16.562 1 96.38 136 LEU B N 1
ATOM 3171 C CA . LEU B 1 136 ? -12.039 -4.711 -15.906 1 96.38 136 LEU B CA 1
ATOM 3172 C C . LEU B 1 136 ? -12.906 -4.141 -14.797 1 96.38 136 LEU B C 1
ATOM 3174 O O . LEU B 1 136 ? -12.414 -3.465 -13.891 1 96.38 136 LEU B O 1
ATOM 3178 N N . THR B 1 137 ? -14.172 -4.43 -14.828 1 96.06 137 THR B N 1
ATOM 3179 C CA . THR B 1 137 ? -15.086 -3.971 -13.797 1 96.06 137 THR B CA 1
ATOM 3180 C C . THR B 1 137 ? -14.664 -4.496 -12.422 1 96.06 137 THR B C 1
ATOM 3182 O O . THR B 1 137 ? -14.781 -3.793 -11.422 1 96.06 137 THR B O 1
ATOM 3185 N N . ALA B 1 138 ? -14.125 -5.707 -12.422 1 95.56 138 ALA B N 1
ATOM 3186 C CA . ALA B 1 138 ? -13.703 -6.336 -11.172 1 95.56 138 ALA B CA 1
ATOM 3187 C C . ALA B 1 138 ? -12.508 -5.602 -10.57 1 95.56 138 ALA B C 1
ATOM 3189 O O . ALA B 1 138 ? -12.281 -5.668 -9.359 1 95.56 138 ALA B O 1
ATOM 3190 N N . VAL B 1 139 ? -11.781 -4.895 -11.414 1 96.06 139 VAL B N 1
ATOM 3191 C CA . VAL B 1 139 ? -10.578 -4.203 -10.969 1 96.06 139 VAL B CA 1
ATOM 3192 C C . VAL B 1 139 ? -10.906 -2.738 -10.672 1 96.06 139 VAL B C 1
ATOM 3194 O O . VAL B 1 139 ? -10.289 -2.121 -9.805 1 96.06 139 VAL B O 1
ATOM 3197 N N . VAL B 1 140 ? -11.945 -2.195 -11.219 1 96.25 140 VAL B N 1
ATOM 3198 C CA . VAL B 1 140 ? -12.273 -0.775 -11.148 1 96.25 140 VAL B CA 1
ATOM 3199 C C . VAL B 1 140 ? -13.195 -0.513 -9.961 1 96.25 140 VAL B C 1
ATOM 3201 O O . VAL B 1 140 ? -12.961 0.411 -9.172 1 96.25 140 VAL B O 1
ATOM 3204 N N . VAL B 1 141 ? -14.109 -1.372 -9.719 1 91.19 141 VAL B N 1
ATOM 3205 C CA . VAL B 1 141 ? -15.273 -0.978 -8.93 1 91.19 141 VAL B CA 1
ATOM 3206 C C . VAL B 1 141 ? -15.055 -1.366 -7.469 1 91.19 141 VAL B C 1
ATOM 3208 O O . VAL B 1 141 ? -15.273 -0.553 -6.566 1 91.19 141 VAL B O 1
ATOM 3211 N N . PRO B 1 142 ? -14.617 -2.592 -7.211 1 83.38 142 PRO B N 1
ATOM 3212 C CA . PRO B 1 142 ? -14.586 -2.98 -5.797 1 83.38 142 PRO B CA 1
ATOM 3213 C C . PRO B 1 142 ? -13.672 -2.088 -4.961 1 83.38 142 PRO B C 1
ATOM 3215 O O . PRO B 1 142 ? -14.039 -1.689 -3.852 1 83.38 142 PRO B O 1
ATOM 3218 N N . GLY B 1 143 ? -12.617 -1.67 -5.504 1 78.38 143 GLY B N 1
ATOM 3219 C CA . GLY B 1 143 ? -11.68 -0.825 -4.781 1 78.38 143 GLY B CA 1
ATOM 3220 C C . GLY B 1 143 ? -12.133 0.619 -4.68 1 78.38 143 GLY B C 1
ATOM 3221 O O . GLY B 1 143 ? -11.523 1.417 -3.965 1 78.38 143 GLY B O 1
ATOM 3222 N N . ALA B 1 144 ? -13.281 0.899 -5.293 1 80.25 144 ALA B N 1
ATOM 3223 C CA . ALA B 1 144 ? -13.75 2.281 -5.297 1 80.25 144 ALA B CA 1
ATOM 3224 C C . ALA B 1 144 ? -14.398 2.646 -3.967 1 80.25 144 ALA B C 1
ATOM 3226 O O . ALA B 1 144 ? -14.547 3.826 -3.645 1 80.25 144 ALA B O 1
ATOM 3227 N N . ALA B 1 145 ? -14.812 1.638 -3.344 1 76.69 145 ALA B N 1
ATOM 3228 C CA . ALA B 1 145 ? -15.148 1.853 -1.938 1 76.69 145 ALA B CA 1
ATOM 3229 C C . ALA B 1 145 ? -13.883 1.985 -1.091 1 76.69 145 ALA B C 1
ATOM 3231 O O . ALA B 1 145 ? -13.516 1.059 -0.365 1 76.69 145 ALA B O 1
ATOM 3232 N N . SER B 1 146 ? -13.203 3.107 -1.2 1 85.5 146 SER B N 1
ATOM 3233 C CA . SER B 1 146 ? -11.898 3.33 -0.581 1 85.5 146 SER B CA 1
ATOM 3234 C C . SER B 1 146 ? -12.047 3.824 0.854 1 85.5 146 SER B C 1
ATOM 3236 O O . SER B 1 146 ? -12.391 4.988 1.084 1 85.5 146 SER B O 1
ATOM 3238 N N . ALA B 1 147 ? -11.773 2.898 1.732 1 90.75 147 ALA B N 1
ATOM 3239 C CA . ALA B 1 147 ? -11.812 3.295 3.139 1 90.75 147 ALA B CA 1
ATOM 3240 C C . ALA B 1 147 ? -10.844 4.438 3.414 1 90.75 147 ALA B C 1
ATOM 3242 O O . ALA B 1 147 ? -11.172 5.383 4.137 1 90.75 147 ALA B O 1
ATOM 3243 N N . PHE B 1 148 ? -9.727 4.391 2.807 1 92.06 148 PHE B N 1
ATOM 3244 C CA . PHE B 1 148 ? -8.758 5.469 2.971 1 92.06 148 PHE B CA 1
ATOM 3245 C C . PHE B 1 148 ? -9.289 6.77 2.389 1 92.06 148 PHE B C 1
ATOM 3247 O O . PHE B 1 148 ? -9.141 7.836 2.992 1 92.06 148 PHE B O 1
ATOM 3254 N N . GLY B 1 149 ? -9.867 6.676 1.2 1 95.12 149 GLY B N 1
ATOM 3255 C CA . GLY B 1 149 ? -10.422 7.871 0.588 1 95.12 149 GLY B CA 1
ATOM 3256 C C . GLY B 1 149 ? -11.453 8.562 1.457 1 95.12 149 GLY B C 1
ATOM 3257 O O . GLY B 1 149 ? -11.445 9.789 1.587 1 95.12 149 GLY B O 1
ATOM 3258 N N . VAL B 1 150 ? -12.312 7.766 2.031 1 95.69 150 VAL B N 1
ATOM 3259 C CA . VAL B 1 150 ? -13.344 8.312 2.906 1 95.69 150 VAL B CA 1
ATOM 3260 C C . VAL B 1 150 ? -12.695 8.953 4.129 1 95.69 150 VAL B C 1
ATOM 3262 O O . VAL B 1 150 ? -13.031 10.086 4.488 1 95.69 150 VAL B O 1
ATOM 3265 N N . PHE B 1 151 ? -11.836 8.242 4.711 1 93.5 151 PHE B N 1
ATOM 3266 C CA . PHE B 1 151 ? -11.133 8.758 5.879 1 93.5 151 PHE B CA 1
ATOM 3267 C C . PHE B 1 151 ? -10.391 10.047 5.547 1 93.5 151 PHE B C 1
ATOM 3269 O O . PHE B 1 151 ? -10.523 11.047 6.258 1 93.5 151 PHE B O 1
ATOM 3276 N N . PHE B 1 152 ? -9.648 10.023 4.516 1 93.44 152 PHE B N 1
ATOM 3277 C CA . PHE B 1 152 ? -8.805 11.141 4.09 1 93.44 152 PHE B CA 1
ATOM 3278 C C . PHE B 1 152 ? -9.641 12.383 3.82 1 93.44 152 PHE B C 1
ATOM 3280 O O . PHE B 1 152 ? -9.352 13.461 4.344 1 93.44 152 PHE B O 1
ATOM 3287 N N . LEU B 1 153 ? -10.742 12.258 3.068 1 96.62 153 LEU B N 1
ATOM 3288 C CA . LEU B 1 153 ? -11.562 13.414 2.717 1 96.62 153 LEU B CA 1
ATOM 3289 C C . LEU B 1 153 ? -12.391 13.875 3.91 1 96.62 153 LEU B C 1
ATOM 3291 O O . LEU B 1 153 ? -12.648 15.07 4.07 1 96.62 153 LEU B O 1
ATOM 3295 N N . ARG B 1 154 ? -12.852 12.922 4.691 1 96.38 154 ARG B N 1
ATOM 3296 C CA . ARG B 1 154 ? -13.586 13.328 5.887 1 96.38 154 ARG B CA 1
ATOM 3297 C C . ARG B 1 154 ? -12.734 14.227 6.773 1 96.38 154 ARG B C 1
ATOM 3299 O O . ARG B 1 154 ? -13.211 15.25 7.27 1 96.38 154 ARG B O 1
ATOM 3306 N N . GLN B 1 155 ? -11.516 13.789 6.973 1 92.19 155 GLN B N 1
ATOM 3307 C CA . GLN B 1 155 ? -10.602 14.586 7.781 1 92.19 155 GLN B CA 1
ATOM 3308 C C . GLN B 1 155 ? -10.391 15.969 7.172 1 92.19 155 GLN B C 1
ATOM 3310 O O . GLN B 1 155 ? -10.367 16.969 7.891 1 92.19 155 GLN B O 1
ATOM 3315 N N . PHE B 1 156 ? -10.266 16.047 5.914 1 93.81 156 PHE B N 1
ATOM 3316 C CA . PHE B 1 156 ? -10.102 17.328 5.238 1 93.81 156 PHE B CA 1
ATOM 3317 C C . PHE B 1 156 ? -11.352 18.188 5.383 1 93.81 156 PHE B C 1
ATOM 3319 O O . PHE B 1 156 ? -11.266 19.375 5.688 1 93.81 156 PHE B O 1
ATOM 3326 N N . PHE B 1 157 ? -12.523 17.625 5.199 1 97.12 157 PHE B N 1
ATOM 3327 C CA . PHE B 1 157 ? -13.781 18.344 5.281 1 97.12 157 PHE B CA 1
ATOM 3328 C C . PHE B 1 157 ? -13.984 18.922 6.68 1 97.12 157 PHE B C 1
ATOM 3330 O O . PHE B 1 157 ? -14.539 20.016 6.84 1 97.12 157 PHE B O 1
ATOM 3337 N N . LEU B 1 158 ? -13.555 18.156 7.648 1 94.81 158 LEU B N 1
ATOM 3338 C CA . LEU B 1 158 ? -13.68 18.609 9.031 1 94.81 158 LEU B CA 1
ATOM 3339 C C . LEU B 1 158 ? -12.789 19.828 9.281 1 94.81 158 LEU B C 1
ATOM 3341 O O . LEU B 1 158 ? -13.062 20.625 10.195 1 94.81 158 LEU B O 1
ATOM 3345 N N . SER B 1 159 ? -11.758 19.938 8.508 1 93.38 159 SER B N 1
ATOM 3346 C CA . SER B 1 159 ? -10.828 21.047 8.703 1 93.38 159 SER B CA 1
ATOM 3347 C C . SER B 1 159 ? -11.352 22.328 8.055 1 93.38 159 SER B C 1
ATOM 3349 O O . SER B 1 159 ? -10.852 23.422 8.336 1 93.38 159 SER B O 1
ATOM 3351 N N . LEU B 1 160 ? -12.328 22.234 7.23 1 94 160 LEU B N 1
ATOM 3352 C CA . LEU B 1 160 ? -12.914 23.406 6.594 1 94 160 LEU B CA 1
ATOM 3353 C C . LEU B 1 160 ? -13.797 24.172 7.574 1 94 160 LEU B C 1
ATOM 3355 O O . LEU B 1 160 ? -14.539 23.562 8.352 1 94 160 LEU B O 1
ATOM 3359 N N . PRO B 1 161 ? -13.703 25.484 7.531 1 95.38 161 PRO B N 1
ATOM 3360 C CA . PRO B 1 161 ? -14.562 26.281 8.414 1 95.38 161 PRO B CA 1
ATOM 3361 C C . PRO B 1 161 ? -16.047 26.031 8.148 1 95.38 161 PRO B C 1
ATOM 3363 O O . PRO B 1 161 ? -16.5 26.125 7.004 1 95.38 161 PRO B O 1
ATOM 3366 N N . ARG B 1 162 ? -16.781 25.859 9.164 1 93.25 162 ARG B N 1
ATOM 3367 C CA . ARG B 1 162 ? -18.203 25.594 9.062 1 93.25 162 ARG B CA 1
ATOM 3368 C C . ARG B 1 162 ? -18.969 26.844 8.625 1 93.25 162 ARG B C 1
ATOM 3370 O O . ARG B 1 162 ? -20.078 26.75 8.094 1 93.25 162 ARG B O 1
ATOM 3377 N N . GLU B 1 163 ? -18.328 27.906 8.898 1 94.75 163 GLU B N 1
ATOM 3378 C CA . GLU B 1 163 ? -18.969 29.188 8.617 1 94.75 163 GLU B CA 1
ATOM 3379 C C . GLU B 1 163 ? -19.297 29.312 7.129 1 94.75 163 GLU B C 1
ATOM 3381 O O . GLU B 1 163 ? -20.281 29.969 6.766 1 94.75 163 GLU B O 1
ATOM 3386 N N . LEU B 1 164 ? -18.531 28.734 6.352 1 93.62 164 LEU B N 1
ATOM 3387 C CA . LEU B 1 164 ? -18.75 28.797 4.91 1 93.62 164 LEU B CA 1
ATOM 3388 C C . LEU B 1 164 ? -20.031 28.078 4.523 1 93.62 164 LEU B C 1
ATOM 3390 O O . LEU B 1 164 ? -20.781 28.547 3.668 1 93.62 164 LEU B O 1
ATOM 3394 N N . GLU B 1 165 ? -20.281 27.016 5.113 1 93.12 165 GLU B N 1
ATOM 3395 C CA . GLU B 1 165 ? -21.5 26.266 4.84 1 93.12 165 GLU B CA 1
ATOM 3396 C C . GLU B 1 165 ? -22.719 26.953 5.434 1 93.12 165 GLU B C 1
ATOM 3398 O O . GLU B 1 165 ? -23.781 26.984 4.82 1 93.12 165 GLU B O 1
ATOM 3403 N N . GLU B 1 166 ? -22.562 27.5 6.574 1 93.94 166 GLU B N 1
ATOM 3404 C CA . GLU B 1 166 ? -23.641 28.219 7.227 1 93.94 166 GLU B CA 1
ATOM 3405 C C . GLU B 1 166 ? -24.094 29.422 6.395 1 93.94 166 GLU B C 1
ATOM 3407 O O . GLU B 1 166 ? -25.281 29.703 6.281 1 93.94 166 GLU B O 1
ATOM 3412 N N . ALA B 1 167 ? -23.125 30.078 5.883 1 95.81 167 ALA B N 1
ATOM 3413 C CA . ALA B 1 167 ? -23.438 31.219 5.02 1 95.81 167 ALA B CA 1
ATOM 3414 C C . ALA B 1 167 ? -24.234 30.766 3.797 1 95.81 167 ALA B C 1
ATOM 3416 O O . ALA B 1 167 ? -25.172 31.453 3.383 1 95.81 167 ALA B O 1
ATOM 3417 N N . ALA B 1 168 ? -23.891 29.688 3.248 1 94.69 168 ALA B N 1
ATOM 3418 C CA . ALA B 1 168 ? -24.594 29.172 2.078 1 94.69 168 ALA B CA 1
ATOM 3419 C C . ALA B 1 168 ? -26.016 28.781 2.426 1 94.69 168 ALA B C 1
ATOM 3421 O O . ALA B 1 168 ? -26.938 28.969 1.621 1 94.69 168 ALA B O 1
ATOM 3422 N N . VAL B 1 169 ? -26.188 28.203 3.59 1 93.19 169 VAL B N 1
ATOM 3423 C CA . VAL B 1 169 ? -27.516 27.844 4.059 1 93.19 169 VAL B CA 1
ATOM 3424 C C . VAL B 1 169 ? -28.391 29.094 4.184 1 93.19 169 VAL B C 1
ATOM 3426 O O . VAL B 1 169 ? -29.562 29.078 3.801 1 93.19 169 VAL B O 1
ATOM 3429 N N . LEU B 1 170 ? -27.75 30.047 4.703 1 95.25 170 LEU B N 1
ATOM 3430 C CA . LEU B 1 170 ? -28.469 31.312 4.848 1 95.25 170 LEU B CA 1
ATOM 3431 C C . LEU B 1 170 ? -28.875 31.875 3.484 1 95.25 170 LEU B C 1
ATOM 3433 O O . LEU B 1 170 ? -29.922 32.5 3.359 1 95.25 170 LEU B O 1
ATOM 3437 N N . ASP B 1 171 ? -28.141 31.625 2.482 1 95.69 171 ASP B N 1
ATOM 3438 C CA . ASP B 1 171 ? -28.422 32.031 1.117 1 95.69 171 ASP B CA 1
ATOM 3439 C C . ASP B 1 171 ? -29.438 31.109 0.454 1 95.69 171 ASP B C 1
ATOM 3441 O O . ASP B 1 171 ? -29.797 31.312 -0.707 1 95.69 171 ASP B O 1
ATOM 3445 N N . GLY B 1 172 ? -29.859 30.062 1.168 1 94.44 172 GLY B N 1
ATOM 3446 C CA . GLY B 1 172 ? -30.922 29.203 0.687 1 94.44 172 GLY B CA 1
ATOM 3447 C C . GLY B 1 172 ? -30.422 27.953 0.005 1 94.44 172 GLY B C 1
ATOM 3448 O O . GLY B 1 172 ? -31.188 27.219 -0.615 1 94.44 172 GLY B O 1
ATOM 3449 N N . ALA B 1 173 ? -29.156 27.703 0.06 1 93.88 173 ALA B N 1
ATOM 3450 C CA . ALA B 1 173 ? -28.578 26.531 -0.594 1 93.88 173 ALA B CA 1
ATOM 3451 C C . ALA B 1 173 ? -28.953 25.25 0.156 1 93.88 173 ALA B C 1
ATOM 3453 O O . ALA B 1 173 ? -29.016 25.25 1.387 1 93.88 173 ALA B O 1
ATOM 3454 N N . ASN B 1 174 ? -29.203 24.203 -0.629 1 92.19 174 ASN B N 1
ATOM 3455 C CA . ASN B 1 174 ? -29.422 22.906 0.001 1 92.19 174 ASN B CA 1
ATOM 3456 C C . ASN B 1 174 ? -28.109 22.125 0.154 1 92.19 174 ASN B C 1
ATOM 3458 O O . ASN B 1 174 ? -27.047 22.609 -0.265 1 92.19 174 ASN B O 1
ATOM 3462 N N . GLN B 1 175 ? -28.188 20.984 0.728 1 91.5 175 GLN B N 1
ATOM 3463 C CA . GLN B 1 175 ? -27 20.219 1.094 1 91.5 175 GLN B CA 1
ATOM 3464 C C . GLN B 1 175 ? -26.188 19.828 -0.143 1 91.5 175 GLN B C 1
ATOM 3466 O O . GLN B 1 175 ? -24.969 19.875 -0.131 1 91.5 175 GLN B O 1
ATOM 3471 N N . TRP B 1 176 ? -26.859 19.422 -1.141 1 93.06 176 TRP B N 1
ATOM 3472 C CA . TRP B 1 176 ? -26.203 19 -2.377 1 93.06 176 TRP B CA 1
ATOM 3473 C C . TRP B 1 176 ? -25.5 20.188 -3.041 1 93.06 176 TRP B C 1
ATOM 3475 O O . TRP B 1 176 ? -24.375 20.047 -3.547 1 93.06 176 TRP B O 1
ATOM 3485 N N . GLN B 1 177 ? -26.141 21.344 -3.023 1 94 177 GLN B N 1
ATOM 3486 C CA . GLN B 1 177 ? -25.562 22.562 -3.572 1 94 177 GLN B CA 1
ATOM 3487 C C . GLN B 1 177 ? -24.328 22.969 -2.785 1 94 177 GLN B C 1
ATOM 3489 O O . GLN B 1 177 ? -23.312 23.391 -3.371 1 94 177 GLN B O 1
ATOM 3494 N N . ILE B 1 178 ? -24.469 22.859 -1.502 1 95.5 178 ILE B N 1
ATOM 3495 C CA . ILE B 1 178 ? -23.344 23.203 -0.648 1 95.5 178 ILE B CA 1
ATOM 3496 C C . ILE B 1 178 ? -22.172 22.25 -0.93 1 95.5 178 ILE B C 1
ATOM 3498 O O . ILE B 1 178 ? -21.031 22.703 -1.079 1 95.5 178 ILE B O 1
ATOM 3502 N N . PHE B 1 179 ? -22.484 21 -1.062 1 96.69 179 PHE B N 1
ATOM 3503 C CA . PHE B 1 179 ? -21.484 19.984 -1.359 1 96.69 179 PHE B CA 1
ATOM 3504 C C . PHE B 1 179 ? -20.781 20.281 -2.684 1 96.69 179 PHE B C 1
ATOM 3506 O O . PHE B 1 179 ? -19.562 20.359 -2.742 1 96.69 179 PHE B O 1
ATOM 3513 N N . LEU B 1 180 ? -21.484 20.531 -3.705 1 96.12 180 LEU B N 1
ATOM 3514 C CA . LEU B 1 180 ? -20.953 20.641 -5.062 1 96.12 180 LEU B CA 1
ATOM 3515 C C . LEU B 1 180 ? -20.328 22.016 -5.293 1 96.12 180 LEU B C 1
ATOM 3517 O O . LEU B 1 180 ? -19.344 22.125 -6.02 1 96.12 180 LEU B O 1
ATOM 3521 N N . ARG B 1 181 ? -20.812 23.078 -4.613 1 96.56 181 ARG B N 1
ATOM 3522 C CA . ARG B 1 181 ? -20.438 24.438 -4.996 1 96.56 181 ARG B CA 1
ATOM 3523 C C . ARG B 1 181 ? -19.562 25.078 -3.932 1 96.56 181 ARG B C 1
ATOM 3525 O O . ARG B 1 181 ? -18.922 26.094 -4.188 1 96.56 181 ARG B O 1
ATOM 3532 N N . VAL B 1 182 ? -19.547 24.562 -2.736 1 96.69 182 VAL B N 1
ATOM 3533 C CA . VAL B 1 182 ? -18.75 25.172 -1.668 1 96.69 182 VAL B CA 1
ATOM 3534 C C . VAL B 1 182 ? -17.656 24.203 -1.22 1 96.69 182 VAL B C 1
ATOM 3536 O O . VAL B 1 182 ? -16.469 24.484 -1.399 1 96.69 182 VAL B O 1
ATOM 3539 N N . VAL B 1 183 ? -18.047 23.047 -0.836 1 97.06 183 VAL B N 1
ATOM 3540 C CA . VAL B 1 183 ? -17.109 22.125 -0.188 1 97.06 183 VAL B CA 1
ATOM 3541 C C . VAL B 1 183 ? -16.141 21.547 -1.221 1 97.06 183 VAL B C 1
ATOM 3543 O O . VAL B 1 183 ? -14.922 21.594 -1.024 1 97.06 183 VAL B O 1
ATOM 3546 N N . LEU B 1 184 ? -16.625 21.031 -2.32 1 97.44 184 LEU B N 1
ATOM 3547 C CA . LEU B 1 184 ? -15.789 20.375 -3.312 1 97.44 184 LEU B CA 1
ATOM 3548 C C . LEU B 1 184 ? -14.781 21.359 -3.904 1 97.44 184 LEU B C 1
ATOM 3550 O O . LEU B 1 184 ? -13.594 21.062 -4 1 97.44 184 LEU B O 1
ATOM 3554 N N . PRO B 1 185 ? -15.234 22.547 -4.285 1 96.94 185 PRO B N 1
ATOM 3555 C CA . PRO B 1 185 ? -14.266 23.5 -4.832 1 96.94 185 PRO B CA 1
ATOM 3556 C C . PRO B 1 185 ? -13.172 23.875 -3.83 1 96.94 185 PRO B C 1
ATOM 3558 O O . PRO B 1 185 ? -12.023 24.094 -4.219 1 96.94 185 PRO B O 1
ATOM 3561 N N . LEU B 1 186 ? -13.516 23.953 -2.568 1 96 186 LEU B N 1
ATOM 3562 C CA . LEU B 1 186 ? -12.547 24.281 -1.529 1 96 186 LEU B CA 1
ATOM 3563 C C . LEU B 1 186 ? -11.617 23.109 -1.255 1 96 186 LEU B C 1
ATOM 3565 O O . LEU B 1 186 ? -10.578 23.266 -0.615 1 96 186 LEU B O 1
ATOM 3569 N N . SER B 1 187 ? -11.93 21.969 -1.8 1 96.56 187 SER B N 1
ATOM 3570 C CA . SER B 1 187 ? -11.195 20.75 -1.475 1 96.56 187 SER B CA 1
ATOM 3571 C C . SER B 1 187 ? -10.344 20.281 -2.652 1 96.56 187 SER B C 1
ATOM 3573 O O . SER B 1 187 ? -9.938 19.125 -2.707 1 96.56 187 SER B O 1
ATOM 3575 N N . LYS B 1 188 ? -10.109 21.094 -3.602 1 95.38 188 LYS B N 1
ATOM 3576 C CA . LYS B 1 188 ? -9.398 20.734 -4.824 1 95.38 188 LYS B CA 1
ATOM 3577 C C . LYS B 1 188 ? -8.031 20.141 -4.504 1 95.38 188 LYS B C 1
ATOM 3579 O O . LYS B 1 188 ? -7.645 19.125 -5.086 1 95.38 188 LYS B O 1
ATOM 3584 N N . PRO B 1 189 ? -7.293 20.656 -3.553 1 91.31 189 PRO B N 1
ATOM 3585 C CA . PRO B 1 189 ? -5.996 20.047 -3.248 1 91.31 189 PRO B CA 1
ATOM 3586 C C . PRO B 1 189 ? -6.121 18.625 -2.705 1 91.31 189 PRO B C 1
ATOM 3588 O O . PRO B 1 189 ? -5.363 17.734 -3.107 1 91.31 189 PRO B O 1
ATOM 3591 N N . ALA B 1 190 ? -7.047 18.5 -1.812 1 93.5 190 ALA B N 1
ATOM 3592 C CA . ALA B 1 190 ? -7.266 17.172 -1.246 1 93.5 190 ALA B CA 1
ATOM 3593 C C . ALA B 1 190 ? -7.77 16.188 -2.309 1 93.5 190 ALA B C 1
ATOM 3595 O O . ALA B 1 190 ? -7.363 15.031 -2.334 1 93.5 190 ALA B O 1
ATOM 3596 N N . LEU B 1 191 ? -8.609 16.719 -3.188 1 96.06 191 LEU B N 1
ATOM 3597 C CA . LEU B 1 191 ? -9.133 15.875 -4.262 1 96.06 191 LEU B CA 1
ATOM 3598 C C . LEU B 1 191 ? -8.023 15.484 -5.23 1 96.06 191 LEU B C 1
ATOM 3600 O O . LEU B 1 191 ? -7.984 14.344 -5.711 1 96.06 191 LEU B O 1
ATOM 3604 N N . ALA B 1 192 ? -7.152 16.391 -5.527 1 92.19 192 ALA B N 1
ATOM 3605 C CA . ALA B 1 192 ? -6.016 16.094 -6.398 1 92.19 192 ALA B CA 1
ATOM 3606 C C . ALA B 1 192 ? -5.121 15.016 -5.789 1 92.19 192 ALA B C 1
ATOM 3608 O O . ALA B 1 192 ? -4.699 14.086 -6.48 1 92.19 192 ALA B O 1
ATOM 3609 N N . THR B 1 193 ? -4.887 15.164 -4.504 1 90.19 193 THR B N 1
ATOM 3610 C CA . THR B 1 193 ? -4.066 14.188 -3.797 1 90.19 193 THR B CA 1
ATOM 3611 C C . THR B 1 193 ? -4.707 12.805 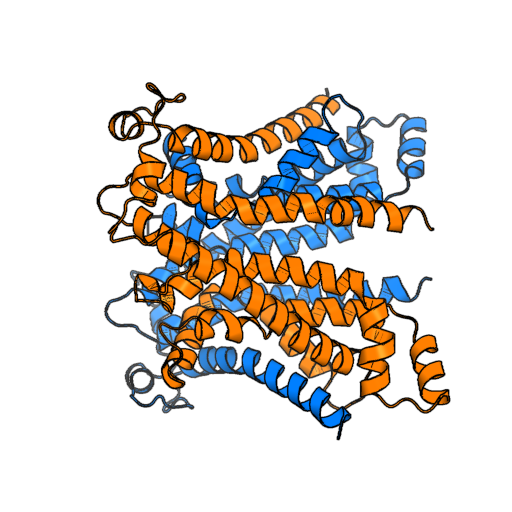-3.846 1 90.19 193 THR B C 1
ATOM 3613 O O . THR B 1 193 ? -4.047 11.812 -4.172 1 90.19 193 THR B O 1
ATOM 3616 N N . LEU B 1 194 ? -5.977 12.766 -3.592 1 93.94 194 LEU B N 1
ATOM 3617 C CA . LEU B 1 194 ? -6.68 11.492 -3.596 1 93.94 194 LEU B CA 1
ATOM 3618 C C . LEU B 1 194 ? -6.703 10.891 -4.996 1 93.94 194 LEU B C 1
ATOM 3620 O O . LEU B 1 194 ? -6.629 9.664 -5.152 1 93.94 194 LEU B O 1
ATOM 3624 N N . THR B 1 195 ? -6.84 11.781 -5.953 1 94.25 195 THR B N 1
ATOM 3625 C CA . THR B 1 195 ? -6.828 11.305 -7.328 1 94.25 195 THR B CA 1
ATOM 3626 C C . THR B 1 195 ? -5.523 10.578 -7.641 1 94.25 195 THR B C 1
ATOM 3628 O O . THR B 1 195 ? -5.539 9.469 -8.18 1 94.25 195 THR B O 1
ATOM 3631 N N . VAL B 1 196 ? -4.434 11.117 -7.273 1 91 196 VAL B N 1
ATOM 3632 C CA . VAL B 1 196 ? -3.119 10.547 -7.551 1 91 196 VAL B CA 1
ATOM 3633 C C . VAL B 1 196 ? -2.949 9.242 -6.777 1 91 196 VAL B C 1
ATOM 3635 O O . VAL B 1 196 ? -2.527 8.227 -7.34 1 91 196 VAL B O 1
ATOM 3638 N N . LEU B 1 197 ? -3.305 9.305 -5.523 1 91.19 197 LEU B N 1
ATOM 3639 C CA . LEU B 1 197 ? -3.141 8.133 -4.676 1 91.19 197 LEU B CA 1
ATOM 3640 C C . LEU B 1 197 ? -4.016 6.98 -5.164 1 91.19 197 LEU B C 1
ATOM 3642 O O . LEU B 1 197 ? -3.586 5.824 -5.172 1 91.19 197 LEU B O 1
ATOM 3646 N N . SER B 1 198 ? -5.219 7.316 -5.566 1 95.06 198 SER B N 1
ATOM 3647 C CA . SER B 1 198 ? -6.141 6.293 -6.047 1 95.06 198 SER B CA 1
ATOM 3648 C C . SER B 1 198 ? -5.688 5.723 -7.387 1 95.06 198 SER B C 1
ATOM 3650 O O . SER B 1 198 ? -5.789 4.516 -7.621 1 95.06 198 SER B O 1
ATOM 3652 N N . PHE B 1 199 ? -5.246 6.602 -8.242 1 94.56 199 PHE B N 1
ATOM 3653 C CA . PHE B 1 199 ? -4.703 6.148 -9.516 1 94.56 199 PHE B CA 1
ATOM 3654 C C . PHE B 1 199 ? -3.535 5.195 -9.305 1 94.56 199 PHE B C 1
ATOM 3656 O O . PHE B 1 199 ? -3.512 4.098 -9.859 1 94.56 199 PHE B O 1
ATOM 3663 N N . LEU B 1 200 ? -2.633 5.574 -8.5 1 93.25 200 LEU B N 1
ATOM 3664 C CA . LEU B 1 200 ? -1.427 4.785 -8.273 1 93.25 200 LEU B CA 1
ATOM 3665 C C . LEU B 1 200 ? -1.766 3.451 -7.617 1 93.25 200 LEU B C 1
ATOM 3667 O O . LEU B 1 200 ? -1.151 2.428 -7.93 1 93.25 200 LEU B O 1
ATOM 3671 N N . SER B 1 201 ? -2.658 3.516 -6.684 1 93.5 201 SER B N 1
ATOM 3672 C CA . SER B 1 201 ? -3.045 2.289 -5.996 1 93.5 201 SER B CA 1
ATOM 3673 C C . SER B 1 201 ? -3.582 1.25 -6.973 1 93.5 201 SER B C 1
ATOM 3675 O O . SER B 1 201 ? -3.207 0.078 -6.914 1 93.5 201 SER B O 1
ATOM 3677 N N . ASN B 1 202 ? -4.387 1.669 -7.887 1 95.94 202 ASN B N 1
ATOM 3678 C CA . ASN B 1 202 ? -4.926 0.762 -8.891 1 95.94 202 ASN B CA 1
ATOM 3679 C C . ASN B 1 202 ? -3.867 0.363 -9.914 1 95.94 202 ASN B C 1
ATOM 3681 O O . ASN B 1 202 ? -3.768 -0.808 -10.289 1 95.94 202 ASN B O 1
ATOM 3685 N N . TRP B 1 203 ? -3.109 1.294 -10.305 1 95.31 203 TRP B N 1
ATOM 3686 C CA . TRP B 1 203 ? -2.045 1.058 -11.281 1 95.31 203 TRP B CA 1
ATOM 3687 C C . TRP B 1 203 ? -1.069 0.002 -10.766 1 95.31 203 TRP B C 1
ATOM 3689 O O . TRP B 1 203 ? -0.605 -0.844 -11.539 1 95.31 203 TRP B O 1
ATOM 3699 N N . ASN B 1 204 ? -0.855 -0.004 -9.5 1 93.5 204 ASN B N 1
ATOM 3700 C CA . ASN B 1 204 ? 0.175 -0.839 -8.891 1 93.5 204 ASN B CA 1
ATOM 3701 C C . ASN B 1 204 ? -0.382 -2.193 -8.461 1 93.5 204 ASN B C 1
ATOM 3703 O O . ASN B 1 204 ? 0.375 -3.09 -8.086 1 93.5 204 ASN B O 1
ATOM 3707 N N . ASP B 1 205 ? -1.631 -2.287 -8.5 1 93.69 205 ASP B N 1
ATOM 3708 C CA . ASP B 1 205 ? -2.242 -3.512 -7.996 1 93.69 205 ASP B CA 1
ATOM 3709 C C . ASP B 1 205 ? -1.841 -4.719 -8.844 1 93.69 205 ASP B C 1
ATOM 3711 O O . ASP B 1 205 ? -2.027 -4.715 -10.062 1 93.69 205 ASP B O 1
ATOM 3715 N N . PHE B 1 206 ? -1.326 -5.676 -8.219 1 92.88 206 PHE B N 1
ATOM 3716 C CA . PHE B 1 206 ? -0.846 -6.875 -8.898 1 92.88 206 PHE B CA 1
ATOM 3717 C C . PHE B 1 206 ? -1.683 -8.086 -8.508 1 92.88 206 PHE B C 1
ATOM 3719 O O . PHE B 1 206 ? -2.162 -8.82 -9.367 1 92.88 206 PHE B O 1
ATOM 3726 N N . LEU B 1 207 ? -1.97 -8.234 -7.289 1 90.25 207 LEU B N 1
ATOM 3727 C CA . LEU B 1 207 ? -2.516 -9.477 -6.75 1 90.25 207 LEU B CA 1
ATOM 3728 C C . LEU B 1 207 ? -3.973 -9.648 -7.164 1 90.25 207 LEU B C 1
ATOM 3730 O O . LEU B 1 207 ? -4.34 -10.688 -7.719 1 90.25 207 LEU B O 1
ATOM 3734 N N . TRP B 1 208 ? -4.715 -8.672 -6.992 1 92.75 208 TRP B N 1
ATOM 3735 C CA . TRP B 1 208 ? -6.141 -8.797 -7.27 1 92.75 208 TRP B CA 1
ATOM 3736 C C . TRP B 1 208 ? -6.387 -9.062 -8.75 1 92.75 208 TRP B C 1
ATOM 3738 O O . TRP B 1 208 ? -7.102 -10.008 -9.109 1 92.75 208 TRP B O 1
ATOM 3748 N N . PRO B 1 209 ? -5.762 -8.328 -9.633 1 95.12 209 PRO B N 1
ATOM 3749 C CA . PRO B 1 209 ? -5.984 -8.594 -11.055 1 95.12 209 PRO B CA 1
ATOM 3750 C C . PRO B 1 209 ? -5.574 -10.008 -11.461 1 95.12 209 PRO B C 1
ATOM 3752 O O . PRO B 1 209 ? -6.234 -10.633 -12.297 1 95.12 209 PRO B O 1
ATOM 3755 N N . VAL B 1 210 ? -4.586 -10.523 -10.898 1 91.31 210 VAL B N 1
ATOM 3756 C CA . VAL B 1 210 ? -4.129 -11.867 -11.234 1 91.31 210 VAL B CA 1
ATOM 3757 C C . VAL B 1 210 ? -5.203 -12.891 -10.859 1 91.31 210 VAL B C 1
ATOM 3759 O O . VAL B 1 210 ? -5.367 -13.898 -11.547 1 91.31 210 VAL B O 1
ATOM 3762 N N . TYR B 1 211 ? -5.945 -12.625 -9.859 1 90.44 211 TYR B N 1
ATOM 3763 C CA . TYR B 1 211 ? -6.934 -13.578 -9.367 1 90.44 211 TYR B CA 1
ATOM 3764 C C . TYR B 1 211 ? -8.258 -13.43 -10.109 1 90.44 211 TYR B C 1
ATOM 3766 O O . TYR B 1 211 ? -9.062 -14.359 -10.141 1 90.44 211 TYR B O 1
ATOM 3774 N N . VAL B 1 212 ? -8.445 -12.281 -10.773 1 95.06 212 VAL B N 1
ATOM 3775 C CA . VAL B 1 212 ? -9.805 -12.07 -11.25 1 95.06 212 VAL B CA 1
ATOM 3776 C C . VAL B 1 212 ? -9.797 -11.883 -12.766 1 95.06 212 VAL B C 1
ATOM 3778 O O . VAL B 1 212 ? -10.852 -11.922 -13.406 1 95.06 212 VAL B O 1
ATOM 3781 N N . LEU B 1 213 ? -8.625 -11.664 -13.352 1 95.69 213 LEU B N 1
ATOM 3782 C CA . LEU B 1 213 ? -8.5 -11.555 -14.797 1 95.69 213 LEU B CA 1
ATOM 3783 C C . LEU B 1 213 ? -7.793 -12.781 -15.375 1 95.69 213 LEU B C 1
ATOM 3785 O O . LEU B 1 213 ? -6.668 -13.102 -14.969 1 95.69 213 LEU B O 1
ATOM 3789 N N . PHE B 1 214 ? -8.375 -13.43 -16.406 1 92 214 PHE B N 1
ATOM 3790 C CA . PHE B 1 214 ? -7.855 -14.719 -16.859 1 92 214 PHE B CA 1
ATOM 3791 C C . PHE B 1 214 ? -7.457 -14.641 -18.328 1 92 214 PHE B C 1
ATOM 3793 O O . PHE B 1 214 ? -6.531 -15.336 -18.766 1 92 214 PHE B O 1
ATOM 3800 N N . SER B 1 215 ? -8.164 -13.828 -19.078 1 93.5 215 SER B N 1
ATOM 3801 C CA . SER B 1 215 ? -7.867 -13.703 -20.5 1 93.5 215 SER B CA 1
ATOM 3802 C C . SER B 1 215 ? -6.652 -12.812 -20.734 1 93.5 215 SER B C 1
ATOM 3804 O O . SER B 1 215 ? -6.547 -11.734 -20.156 1 93.5 215 SER B O 1
ATOM 3806 N N . ALA B 1 216 ? -5.863 -13.219 -21.594 1 88.94 216 ALA B N 1
ATOM 3807 C CA . ALA B 1 216 ? -4.594 -12.539 -21.844 1 88.94 216 ALA B CA 1
ATOM 3808 C C . ALA B 1 216 ? -4.816 -11.086 -22.25 1 88.94 216 ALA B C 1
ATOM 3810 O O . ALA B 1 216 ? -4.059 -10.195 -21.859 1 88.94 216 ALA B O 1
ATOM 3811 N N . ASP B 1 217 ? -5.828 -10.891 -22.969 1 92.12 217 ASP B N 1
ATOM 3812 C CA . ASP B 1 217 ? -6.039 -9.547 -23.516 1 92.12 217 ASP B CA 1
ATOM 3813 C C . ASP B 1 217 ? -6.75 -8.656 -22.5 1 92.12 217 ASP B C 1
ATOM 3815 O O . ASP B 1 217 ? -6.895 -7.449 -22.719 1 92.12 217 ASP B O 1
ATOM 3819 N N . ARG B 1 218 ? -7.141 -9.195 -21.344 1 95.5 218 ARG B N 1
ATOM 3820 C CA . ARG B 1 218 ? -7.891 -8.414 -20.375 1 95.5 218 ARG B CA 1
ATOM 3821 C C . ARG B 1 218 ? -7.031 -8.094 -19.156 1 95.5 218 ARG B C 1
ATOM 3823 O O . ARG B 1 218 ? -7.461 -7.352 -18.266 1 95.5 218 ARG B O 1
ATOM 3830 N N . LEU B 1 219 ? -5.836 -8.516 -19.234 1 95.44 219 LEU B N 1
ATOM 3831 C CA . LEU B 1 219 ? -4.953 -8.305 -18.094 1 95.44 219 LEU B CA 1
ATOM 3832 C C . LEU B 1 219 ? -4.527 -6.848 -18 1 95.44 219 LEU B C 1
ATOM 3834 O O . LEU B 1 219 ? -4.516 -6.133 -19 1 95.44 219 LEU B O 1
ATOM 3838 N N . THR B 1 220 ? -4.277 -6.434 -16.75 1 96.31 220 THR B N 1
ATOM 3839 C CA . THR B 1 220 ? -3.57 -5.18 -16.531 1 96.31 220 THR B CA 1
ATOM 3840 C C . THR B 1 220 ? -2.066 -5.367 -16.719 1 96.31 220 THR B C 1
ATOM 3842 O O . THR B 1 220 ? -1.585 -6.496 -16.812 1 96.31 220 THR B O 1
ATOM 3845 N N . LEU B 1 221 ? -1.397 -4.309 -16.797 1 93 221 LEU B N 1
ATOM 3846 C CA . LEU B 1 221 ? 0.026 -4.352 -17.109 1 93 221 LEU B CA 1
ATOM 3847 C C . LEU B 1 221 ? 0.795 -5.117 -16.031 1 93 221 LEU B C 1
ATOM 3849 O O . LEU B 1 221 ? 1.521 -6.066 -16.344 1 93 221 LEU B O 1
ATOM 3853 N N . PRO B 1 222 ? 0.611 -4.809 -14.727 1 91.31 222 PRO B N 1
ATOM 3854 C CA . PRO B 1 222 ? 1.36 -5.566 -13.719 1 91.31 222 PRO B CA 1
ATOM 3855 C C . PRO B 1 222 ? 1.021 -7.055 -13.734 1 91.31 222 PRO B C 1
ATOM 3857 O O . PRO B 1 222 ? 1.918 -7.898 -13.641 1 91.31 222 PRO B O 1
ATOM 3860 N N . ALA B 1 223 ? -0.216 -7.359 -13.914 1 92.12 223 ALA B N 1
ATOM 3861 C CA . ALA B 1 223 ? -0.627 -8.758 -13.961 1 92.12 223 ALA B CA 1
ATOM 3862 C C . ALA B 1 223 ? -0.05 -9.461 -15.188 1 92.12 223 ALA B C 1
ATOM 3864 O O . ALA B 1 223 ? 0.386 -10.609 -15.109 1 92.12 223 ALA B O 1
ATOM 3865 N N . GLY B 1 224 ? -0.092 -8.812 -16.25 1 90.38 224 GLY B N 1
ATOM 3866 C CA . GLY B 1 224 ? 0.484 -9.375 -17.453 1 90.38 224 GLY B CA 1
ATOM 3867 C C . GLY B 1 224 ? 1.977 -9.625 -17.344 1 90.38 224 GLY B C 1
ATOM 3868 O O . GLY B 1 224 ? 2.471 -10.664 -17.797 1 90.38 224 GLY B O 1
ATOM 3869 N N . LEU B 1 225 ? 2.633 -8.68 -16.766 1 87.06 225 LEU B N 1
ATOM 3870 C CA . LEU B 1 225 ? 4.07 -8.836 -16.578 1 87.06 225 LEU B CA 1
ATOM 3871 C C . LEU B 1 225 ? 4.375 -10.008 -15.648 1 87.06 225 LEU B C 1
ATOM 3873 O O . LEU B 1 225 ? 5.438 -10.625 -15.742 1 87.06 225 LEU B O 1
ATOM 3877 N N . GLY B 1 226 ? 3.48 -10.266 -14.734 1 85.12 226 GLY B N 1
ATOM 3878 C CA . GLY B 1 226 ? 3.613 -11.43 -13.867 1 85.12 226 GLY B CA 1
ATOM 3879 C C . GLY B 1 226 ? 3.668 -12.742 -14.633 1 85.12 226 GLY B C 1
ATOM 3880 O O . GLY B 1 226 ? 4.379 -13.664 -14.234 1 85.12 226 GLY B O 1
ATOM 3881 N N . LEU B 1 227 ? 2.988 -12.805 -15.688 1 80.62 227 LEU B N 1
ATOM 3882 C CA . LEU B 1 227 ? 3.01 -13.992 -16.531 1 80.62 227 LEU B CA 1
ATOM 3883 C C . LEU B 1 227 ? 4.391 -14.203 -17.141 1 80.62 227 LEU B C 1
ATOM 3885 O O . LEU B 1 227 ? 4.844 -15.336 -17.297 1 80.62 227 LEU B O 1
ATOM 3889 N N . LEU B 1 228 ? 5 -13.117 -17.422 1 78.88 228 LEU B N 1
ATOM 3890 C CA . LEU B 1 228 ? 6.332 -13.195 -18.016 1 78.88 228 LEU B CA 1
ATOM 3891 C C . LEU B 1 228 ? 7.344 -13.727 -17 1 78.88 228 LEU B C 1
ATOM 3893 O O . LEU B 1 228 ? 8.266 -14.461 -17.359 1 78.88 228 LEU B O 1
ATOM 3897 N N . GLN B 1 229 ? 7.156 -13.453 -15.734 1 71.88 229 GLN B N 1
ATOM 3898 C CA . GLN B 1 229 ? 8.062 -13.836 -14.656 1 71.88 229 GLN B CA 1
ATOM 3899 C C . GLN B 1 229 ? 7.902 -15.312 -14.305 1 71.88 229 GLN B C 1
ATOM 3901 O O . GLN B 1 229 ? 8.852 -15.945 -13.844 1 71.88 229 GLN B O 1
ATOM 3906 N N . GLY B 1 230 ? 6.715 -15.844 -14.422 1 63.16 230 GLY B N 1
ATOM 3907 C CA . GLY B 1 230 ? 6.406 -17.219 -14.047 1 63.16 230 GLY B CA 1
ATOM 3908 C C . GLY B 1 230 ? 6.77 -18.219 -15.117 1 63.16 230 GLY B C 1
ATOM 3909 O O . GLY B 1 230 ? 6.668 -19.438 -14.898 1 63.16 230 GLY B O 1
ATOM 3910 N N . ALA B 1 231 ? 7.258 -17.734 -16.156 1 61.81 231 ALA B N 1
ATOM 3911 C CA . ALA B 1 231 ? 7.633 -18.641 -17.25 1 61.81 231 ALA B CA 1
ATOM 3912 C C . ALA B 1 231 ? 8.789 -19.547 -16.844 1 61.81 231 ALA B C 1
ATOM 3914 O O . ALA B 1 231 ? 9.57 -19.203 -15.945 1 61.81 231 ALA B O 1
ATOM 3915 N N . TYR B 1 232 ? 8.734 -20.703 -17.375 1 60.38 232 TYR B N 1
ATOM 3916 C CA . TYR B 1 232 ? 9.742 -21.719 -17.094 1 60.38 232 TYR B CA 1
ATOM 3917 C C . TYR B 1 232 ? 11.148 -21.172 -17.25 1 60.38 232 TYR B C 1
ATOM 3919 O O . TYR B 1 232 ? 12.016 -21.406 -16.406 1 60.38 232 TYR B O 1
ATOM 3927 N N . ILE B 1 233 ? 11.289 -20.438 -18.328 1 70.56 233 ILE B N 1
ATOM 3928 C CA . ILE B 1 233 ? 12.562 -19.766 -18.531 1 70.56 233 ILE B CA 1
ATOM 3929 C C . ILE B 1 233 ? 12.352 -18.25 -18.469 1 70.56 233 ILE B C 1
ATOM 3931 O O . ILE B 1 233 ? 11.641 -17.688 -19.297 1 70.56 233 ILE B O 1
ATOM 3935 N N . ALA B 1 234 ? 13.008 -17.766 -17.484 1 78.62 234 ALA B N 1
ATOM 3936 C CA . ALA B 1 234 ? 12.836 -16.328 -17.312 1 78.62 234 ALA B CA 1
ATOM 3937 C C . ALA B 1 234 ? 13.641 -15.547 -18.344 1 78.62 234 ALA B C 1
ATOM 3939 O O . ALA B 1 234 ? 14.844 -15.766 -18.516 1 78.62 234 ALA B O 1
ATOM 3940 N N . ASP B 1 235 ? 12.938 -14.797 -19.141 1 87.69 235 ASP B N 1
ATOM 3941 C CA . ASP B 1 235 ? 13.562 -13.852 -20.062 1 87.69 235 ASP B CA 1
ATOM 3942 C C . ASP B 1 235 ? 13.773 -12.492 -19.406 1 87.69 235 ASP B C 1
ATOM 3944 O O . ASP B 1 235 ? 12.93 -11.602 -19.531 1 87.69 235 ASP B O 1
ATOM 3948 N N . TYR B 1 236 ? 14.938 -12.312 -18.828 1 88.88 236 TYR B N 1
ATOM 3949 C CA . TYR B 1 236 ? 15.188 -11.18 -17.938 1 88.88 236 TYR B CA 1
ATOM 3950 C C . TYR B 1 236 ? 15.117 -9.867 -18.719 1 88.88 236 TYR B C 1
ATOM 3952 O O . TYR B 1 236 ? 14.508 -8.898 -18.25 1 88.88 236 TYR B O 1
ATOM 3960 N N . PRO B 1 237 ? 15.648 -9.805 -19.875 1 92.25 237 PRO B N 1
ATOM 3961 C CA . PRO B 1 237 ? 15.555 -8.539 -20.594 1 92.25 237 PRO B CA 1
ATOM 3962 C C . PRO B 1 237 ? 14.109 -8.125 -20.875 1 92.25 237 PRO B C 1
ATOM 3964 O O . PRO B 1 237 ? 13.773 -6.945 -20.797 1 92.25 237 PRO B O 1
ATOM 3967 N N . VAL B 1 238 ? 13.312 -9.125 -21.188 1 89.88 238 VAL B N 1
ATOM 3968 C CA . VAL B 1 238 ? 11.914 -8.844 -21.5 1 89.88 238 VAL B CA 1
ATOM 3969 C C . VAL B 1 238 ? 11.18 -8.406 -20.219 1 89.88 238 VAL B C 1
ATOM 3971 O O . VAL B 1 238 ? 10.445 -7.418 -20.234 1 89.88 238 VAL B O 1
ATOM 3974 N N . ILE B 1 239 ? 11.438 -9.055 -19.188 1 88.94 239 ILE B N 1
ATOM 3975 C CA . ILE B 1 239 ? 10.797 -8.758 -17.906 1 88.94 239 ILE B CA 1
ATOM 3976 C C . ILE B 1 239 ? 11.203 -7.359 -17.453 1 88.94 239 ILE B C 1
ATOM 3978 O O . ILE B 1 239 ? 10.352 -6.562 -17.047 1 88.94 239 ILE B O 1
ATOM 3982 N N . MET B 1 240 ? 12.5 -7.043 -17.578 1 91.5 240 MET B N 1
ATOM 3983 C CA . MET B 1 240 ? 13 -5.754 -17.125 1 91.5 240 MET B CA 1
ATOM 3984 C C . MET B 1 240 ? 12.531 -4.629 -18.031 1 91.5 240 MET B C 1
ATOM 3986 O O . MET B 1 240 ? 12.266 -3.516 -17.578 1 91.5 240 MET B O 1
ATOM 3990 N N . ALA B 1 241 ? 12.438 -4.93 -19.266 1 92.69 241 ALA B N 1
ATOM 3991 C CA . ALA B 1 241 ? 11.875 -3.951 -20.188 1 92.69 241 ALA B CA 1
ATOM 3992 C C . ALA B 1 241 ? 10.43 -3.625 -19.844 1 92.69 241 ALA B C 1
ATOM 3994 O O . ALA B 1 241 ? 10.031 -2.459 -19.844 1 92.69 241 ALA B O 1
ATOM 3995 N N . GLY B 1 242 ? 9.695 -4.676 -19.578 1 90.69 242 GLY B N 1
ATOM 3996 C CA . GLY B 1 242 ? 8.328 -4.477 -19.125 1 90.69 242 GLY B CA 1
ATOM 3997 C C . GLY B 1 242 ? 8.242 -3.66 -17.844 1 90.69 242 GLY B C 1
ATOM 3998 O O . GLY B 1 242 ? 7.363 -2.805 -17.703 1 90.69 242 GLY B O 1
ATOM 3999 N N . ALA B 1 243 ? 9.102 -3.914 -16.953 1 91.19 243 ALA B N 1
ATOM 4000 C CA . ALA B 1 243 ? 9.141 -3.191 -15.68 1 91.19 243 ALA B CA 1
ATOM 4001 C C . ALA B 1 243 ? 9.445 -1.713 -15.898 1 91.19 243 ALA B C 1
ATOM 4003 O O . ALA B 1 243 ? 8.859 -0.849 -15.25 1 91.19 243 ALA B O 1
ATOM 4004 N N . VAL B 1 244 ? 10.336 -1.43 -16.781 1 92.69 244 VAL B N 1
ATOM 4005 C CA . VAL B 1 244 ? 10.664 -0.046 -17.109 1 92.69 244 VAL B CA 1
ATOM 4006 C C . VAL B 1 244 ? 9.43 0.654 -17.672 1 92.69 244 VAL B C 1
ATOM 4008 O O . VAL B 1 244 ? 9.078 1.756 -17.234 1 92.69 244 VAL B O 1
ATOM 4011 N N . LEU B 1 245 ? 8.781 -0.026 -18.531 1 91.38 245 LEU B N 1
ATOM 4012 C CA . LEU B 1 245 ? 7.578 0.534 -19.141 1 91.38 245 LEU B CA 1
ATOM 4013 C C . LEU B 1 245 ? 6.516 0.808 -18.078 1 91.38 245 LEU B C 1
ATOM 4015 O O . LEU B 1 245 ? 5.867 1.855 -18.109 1 91.38 245 LEU B O 1
ATOM 4019 N N . ALA B 1 246 ? 6.359 -0.113 -17.203 1 91.94 246 ALA B N 1
ATOM 4020 C CA . ALA B 1 246 ? 5.352 0.002 -16.156 1 91.94 246 ALA B CA 1
ATOM 4021 C C . ALA B 1 246 ? 5.664 1.167 -15.219 1 91.94 246 ALA B C 1
ATOM 4023 O O . ALA B 1 246 ? 4.766 1.709 -14.57 1 91.94 246 ALA B O 1
ATOM 4024 N N . SER B 1 247 ? 6.871 1.552 -15.125 1 92.25 247 SER B N 1
ATOM 4025 C CA . SER B 1 247 ? 7.289 2.598 -14.195 1 92.25 247 SER B CA 1
ATOM 4026 C C . SER B 1 247 ? 7.078 3.984 -14.797 1 92.25 247 SER B C 1
ATOM 4028 O O . SER B 1 247 ? 7.035 4.98 -14.07 1 92.25 247 SER B O 1
ATOM 4030 N N . VAL B 1 248 ? 6.887 4.125 -16.031 1 89.94 248 VAL B N 1
ATOM 4031 C CA . VAL B 1 248 ? 6.871 5.398 -16.75 1 89.94 248 VAL B CA 1
ATOM 4032 C C . VAL B 1 248 ? 5.672 6.23 -16.297 1 89.94 248 VAL B C 1
ATOM 4034 O O . VAL B 1 248 ? 5.828 7.375 -15.875 1 89.94 248 VAL B O 1
ATOM 4037 N N . PRO B 1 249 ? 4.441 5.676 -16.281 1 89.62 249 PRO B N 1
ATOM 4038 C CA . PRO B 1 249 ? 3.305 6.508 -15.883 1 89.62 249 PRO B CA 1
ATOM 4039 C C . PRO B 1 249 ? 3.414 7.004 -14.445 1 89.62 249 PRO B C 1
ATOM 4041 O O . PRO B 1 249 ? 3.086 8.164 -14.164 1 89.62 249 PRO B O 1
ATOM 4044 N N . ALA B 1 250 ? 3.889 6.125 -13.648 1 88 250 ALA B N 1
ATOM 4045 C CA . ALA B 1 250 ? 4.012 6.492 -12.242 1 88 250 ALA B CA 1
ATOM 4046 C C . ALA B 1 250 ? 5.078 7.562 -12.039 1 88 250 ALA B C 1
ATOM 4048 O O . ALA B 1 250 ? 4.891 8.492 -11.258 1 88 250 ALA B O 1
ATOM 4049 N N . LEU B 1 251 ? 6.156 7.48 -12.758 1 87.5 251 LEU B N 1
ATOM 4050 C CA . LEU B 1 251 ? 7.219 8.477 -12.648 1 87.5 251 LEU B CA 1
ATOM 4051 C C . LEU B 1 251 ? 6.785 9.805 -13.258 1 87.5 251 LEU B C 1
ATOM 4053 O O . LEU B 1 251 ? 7.16 10.867 -12.766 1 87.5 251 LEU B O 1
ATOM 4057 N N . LEU B 1 252 ? 6.004 9.711 -14.297 1 88.5 252 LEU B N 1
ATOM 4058 C CA . LEU B 1 252 ? 5.449 10.93 -14.883 1 88.5 252 LEU B CA 1
ATOM 4059 C C . LEU B 1 252 ? 4.523 11.633 -13.898 1 88.5 252 LEU B C 1
ATOM 4061 O O . LEU B 1 252 ? 4.562 12.859 -13.766 1 88.5 252 LEU B O 1
ATOM 4065 N N . LEU B 1 253 ? 3.762 10.852 -13.25 1 86.75 253 LEU B N 1
ATOM 4066 C CA . LEU B 1 253 ? 2.883 11.422 -12.234 1 86.75 253 LEU B CA 1
ATOM 4067 C C . LEU B 1 253 ? 3.693 12.062 -11.109 1 86.75 253 LEU B C 1
ATOM 4069 O O . LEU B 1 253 ? 3.311 13.109 -10.578 1 86.75 253 LEU B O 1
ATOM 4073 N N . PHE B 1 254 ? 4.754 11.438 -10.797 1 83.69 254 PHE B N 1
ATOM 4074 C CA . PHE B 1 254 ? 5.641 12 -9.789 1 83.69 254 PHE B CA 1
ATOM 4075 C C . PHE B 1 254 ? 6.148 13.375 -10.211 1 83.69 254 PHE B C 1
ATOM 4077 O O . PHE B 1 254 ? 6.117 14.32 -9.43 1 83.69 254 PHE B O 1
ATOM 4084 N N . VAL B 1 255 ? 6.582 13.469 -11.383 1 83.94 255 VAL B N 1
ATOM 4085 C CA . VAL B 1 255 ? 7.129 14.727 -11.898 1 83.94 255 VAL B CA 1
ATOM 4086 C C . VAL B 1 255 ? 6.043 15.797 -11.898 1 83.94 255 VAL B C 1
ATOM 4088 O O . VAL B 1 255 ? 6.305 16.953 -11.562 1 83.94 255 VAL B O 1
ATOM 4091 N N . LEU B 1 256 ? 4.863 15.406 -12.141 1 81.69 256 LEU B N 1
ATOM 4092 C CA . LEU B 1 256 ? 3.752 16.344 -12.203 1 81.69 256 LEU B CA 1
ATOM 4093 C C . LEU B 1 256 ? 3.297 16.75 -10.797 1 81.69 256 LEU B C 1
ATOM 4095 O O . LEU B 1 256 ? 2.912 17.891 -10.57 1 81.69 256 LEU B O 1
ATOM 4099 N N . ALA B 1 257 ? 3.377 15.836 -9.914 1 76.06 257 ALA B N 1
ATOM 4100 C CA . ALA B 1 257 ? 2.803 16.047 -8.586 1 76.06 257 ALA B CA 1
ATOM 4101 C C . ALA B 1 257 ? 3.826 16.656 -7.633 1 76.06 257 ALA B C 1
ATOM 4103 O O . ALA B 1 257 ? 3.461 17.234 -6.609 1 76.06 257 ALA B O 1
ATOM 4104 N N . GLN B 1 258 ? 5.109 16.328 -7.887 1 73.81 258 GLN B N 1
ATOM 4105 C CA . GLN B 1 258 ? 6.148 16.703 -6.934 1 73.81 258 GLN B CA 1
ATOM 4106 C C . GLN B 1 258 ? 6.098 18.203 -6.625 1 73.81 258 GLN B C 1
ATOM 4108 O O . GLN B 1 258 ? 6.496 18.625 -5.539 1 73.81 258 GLN B O 1
ATOM 4113 N N . ARG B 1 259 ? 5.633 19.016 -7.555 1 67.06 259 ARG B N 1
ATOM 4114 C CA . ARG B 1 259 ? 5.523 20.422 -7.238 1 67.06 259 ARG B CA 1
ATOM 4115 C C . ARG B 1 259 ? 4.492 20.672 -6.145 1 67.06 259 ARG B C 1
ATOM 4117 O O . ARG B 1 259 ? 4.637 21.578 -5.332 1 67.06 259 ARG B O 1
ATOM 4124 N N . TYR B 1 260 ? 3.51 19.812 -6.242 1 59.31 260 TYR B N 1
ATOM 4125 C CA . TYR B 1 260 ? 2.459 19.953 -5.238 1 59.31 260 TYR B CA 1
ATOM 4126 C C . TYR B 1 260 ? 2.844 19.234 -3.949 1 59.31 260 TYR B C 1
ATOM 4128 O O . TYR B 1 260 ? 2.49 19.672 -2.855 1 59.31 260 TYR B O 1
ATOM 4136 N N . VAL B 1 261 ? 3.455 18.109 -4.129 1 54.81 261 VAL B N 1
ATOM 4137 C CA . VAL B 1 261 ? 3.852 17.312 -2.98 1 54.81 261 VAL B CA 1
ATOM 4138 C C . VAL B 1 261 ? 4.977 18 -2.221 1 54.81 261 VAL B C 1
ATOM 4140 O O . VAL B 1 261 ? 4.961 18.062 -0.99 1 54.81 261 VAL B O 1
ATOM 4143 N N . ILE B 1 262 ? 5.953 18.484 -2.998 1 52.91 262 ILE B N 1
ATOM 4144 C CA . ILE B 1 262 ? 7.102 19.141 -2.385 1 52.91 262 ILE B CA 1
ATOM 4145 C C . ILE B 1 262 ? 6.727 20.562 -1.979 1 52.91 262 ILE B C 1
ATOM 4147 O O . ILE B 1 262 ? 7.133 21.047 -0.916 1 52.91 262 ILE B O 1
ATOM 4151 N N . GLU B 1 263 ? 5.906 21.234 -2.674 1 49.25 263 GLU B N 1
ATOM 4152 C CA . GLU B 1 263 ? 5.559 22.594 -2.322 1 49.25 263 GLU B CA 1
ATOM 4153 C C . GLU B 1 263 ? 4.465 22.641 -1.258 1 49.25 263 GLU B C 1
ATOM 4155 O O . GLU B 1 263 ? 4.395 23.578 -0.467 1 49.25 263 GLU B O 1
ATOM 4160 N N . GLY B 1 264 ? 3.58 21.703 -1.262 1 44.09 264 GLY B N 1
ATOM 4161 C CA . GLY B 1 264 ? 2.504 21.766 -0.286 1 44.09 264 GLY B CA 1
ATOM 4162 C C . GLY B 1 264 ? 2.992 21.672 1.147 1 44.09 264 GLY B C 1
ATOM 4163 O O . GLY B 1 264 ? 2.432 22.312 2.041 1 44.09 264 GLY B O 1
ATOM 4164 N N . VAL B 1 265 ? 4.012 20.875 1.353 1 42.66 265 VAL B N 1
ATOM 4165 C CA . VAL B 1 265 ? 4.59 20.844 2.691 1 42.66 265 VAL B CA 1
ATOM 4166 C C . VAL B 1 265 ? 5.266 22.172 2.996 1 42.66 265 VAL B C 1
ATOM 4168 O O . VAL B 1 265 ? 5.211 22.672 4.129 1 42.66 265 VAL B O 1
ATOM 4171 N N . SER B 1 266 ? 5.902 22.734 2.043 1 41.59 266 SER B N 1
ATOM 4172 C CA . SER B 1 266 ? 6.605 23.984 2.299 1 41.59 266 SER B CA 1
ATOM 4173 C C . SER B 1 266 ? 5.633 25.109 2.631 1 41.59 266 SER B C 1
ATOM 4175 O O . SER B 1 266 ? 5.934 25.984 3.449 1 41.59 266 SER B O 1
ATOM 4177 N N . ARG B 1 267 ? 4.508 25.203 2.062 1 41.31 267 ARG B N 1
ATOM 4178 C CA . ARG B 1 267 ? 3.604 26.328 2.262 1 41.31 267 ARG B CA 1
ATOM 4179 C C . ARG B 1 267 ? 2.852 26.203 3.582 1 41.31 267 ARG B C 1
ATOM 4181 O O . ARG B 1 267 ? 2.434 27.203 4.164 1 41.31 267 ARG B O 1
ATOM 4188 N N . SER B 1 268 ? 2.521 25.047 4.004 1 38.16 268 SER B N 1
ATOM 4189 C CA . SER B 1 268 ? 1.815 24.969 5.277 1 38.16 268 SER B CA 1
ATOM 4190 C C . SER B 1 268 ? 2.719 25.391 6.434 1 38.16 268 SER B C 1
ATOM 4192 O O . SER B 1 268 ? 2.236 25.844 7.473 1 38.16 268 SER B O 1
ATOM 4194 N N . GLY B 1 269 ? 3.969 25.281 6.395 1 36.03 269 GLY B N 1
ATOM 4195 C CA . GLY B 1 269 ? 4.875 25.781 7.41 1 36.03 269 GLY B CA 1
ATOM 4196 C C . GLY B 1 269 ? 4.977 27.297 7.418 1 36.03 269 GLY B C 1
ATOM 4197 O O . GLY B 1 269 ? 5.465 27.891 8.383 1 36.03 269 GLY B O 1
ATOM 4198 N N . LEU B 1 270 ? 5.066 27.906 6.266 1 33 270 LEU B N 1
ATOM 4199 C CA . LEU B 1 270 ? 5.375 29.328 6.32 1 33 270 LEU B CA 1
ATOM 4200 C C . LEU B 1 270 ? 4.152 30.141 6.75 1 33 270 LEU B C 1
ATOM 4202 O O . LEU B 1 270 ? 4.273 31.297 7.148 1 33 270 LEU B O 1
ATOM 4206 N N . LYS B 1 271 ? 2.896 29.781 6.535 1 36.5 271 LYS B N 1
ATOM 4207 C CA . LYS B 1 271 ? 1.892 30.797 6.871 1 36.5 271 LYS B CA 1
ATOM 4208 C C . LYS B 1 271 ? 1.537 30.734 8.359 1 36.5 271 LYS B C 1
ATOM 4210 O O . LYS B 1 271 ? 0.564 31.359 8.789 1 36.5 271 LYS B O 1
ATOM 4215 N N . GLY B 1 272 ? 2.229 29.953 9.211 1 29.48 272 GLY B N 1
ATOM 4216 C CA . GLY B 1 272 ? 2.039 30.359 10.594 1 29.48 272 GLY B CA 1
ATOM 4217 C C . GLY B 1 272 ? 2.99 31.453 11.031 1 29.48 272 GLY B C 1
ATOM 4218 O O . GLY B 1 272 ? 4.02 31.688 10.391 1 29.48 272 GLY B O 1
#

Solvent-accessible surface area (backbone atoms only — not comparable to full-atom values): 28152 Å² total; per-residue (Å²): 114,67,64,54,54,32,52,50,46,39,52,49,42,42,45,67,61,45,48,42,53,49,48,32,56,39,40,17,26,12,32,70,72,49,61,65,38,86,72,73,64,85,63,49,73,57,76,29,61,50,11,52,50,60,47,66,35,8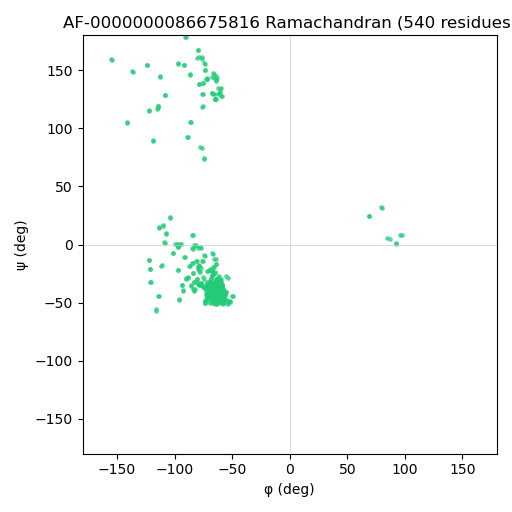4,86,45,88,54,50,49,68,50,10,43,52,42,29,52,50,35,12,52,53,19,17,54,44,24,52,52,48,12,48,43,27,11,44,39,67,50,71,52,89,61,91,60,49,68,56,51,49,50,54,38,52,52,55,72,35,44,42,65,74,55,45,48,60,43,46,46,53,52,34,52,75,74,65,33,59,54,40,64,60,56,67,21,49,68,65,17,62,32,41,62,48,22,53,56,42,18,55,51,56,59,66,47,69,63,63,62,57,51,53,39,44,73,73,66,48,51,73,55,51,40,44,66,68,49,50,48,65,75,34,49,68,62,50,51,51,48,37,51,53,39,24,50,52,51,50,48,46,37,67,63,48,53,76,40,33,74,50,72,79,60,19,33,38,52,31,48,51,48,56,50,64,68,36,94,67,65,49,57,15,40,50,24,29,50,33,54,58,64,24,45,64,36,44,51,48,43,67,66,39,42,60,52,62,58,42,50,59,55,52,66,64,61,77,106,114,68,62,52,55,32,52,50,44,40,52,48,42,42,44,66,61,45,48,41,52,50,48,30,57,38,40,18,26,10,32,71,70,50,62,66,38,87,74,76,62,84,66,49,72,56,77,29,60,49,11,53,49,59,48,66,35,84,86,45,88,54,52,48,67,50,11,43,50,42,28,52,50,35,11,51,52,20,17,54,43,24,52,53,49,11,48,43,27,11,45,38,69,51,71,53,88,62,92,59,46,69,56,51,51,50,54,36,51,51,54,71,36,42,41,63,74,55,45,49,61,43,48,46,54,52,34,53,74,73,64,33,59,55,40,64,61,55,67,20,51,66,64,17,63,31,41,62,47,22,53,55,43,19,56,52,56,62,68,47,68,62,63,62,56,51,53,40,44,74,74,65,47,50,71,56,52,39,43,64,69,47,51,48,66,74,34,47,68,60,49,52,51,48,39,51,54,38,23,48,55,51,50,48,47,37,67,65,48,53,76,40,33,76,50,71,81,61,21,33,38,52,31,48,52,48,56,50,64,68,36,94,67,66,50,56,16,39,49,24,30,51,32,52,59,63,25,45,65,37,44,51,48,42,67,67,38,41,61,52,61,59,41,52,60,55,53,67,62,62,77,106

Foldseek 3Di:
DVVVVVVVVVVVVVCVVVVVVLQLVQLLQADQVQCPDPPHDNHHDVGHNVLVCQQVPPPHLFVLVLLAVLLQVQLQLQLVLLLVQQLVLLCCLQPNDDPCSVVVLVVLLVVVPPDPVVCLVVLLVVCVVVVNFQASCSLRPPCSSPSVSNVQNNVVLNVDDCVQVVVVVVVVDDPVCCSVPPRVVVCVLSSVVSSLVSSVVSLPDAPNQLSRHDRSSNHHLNPSLVVQCPDPDRRSSNSSNSVVVSCVVNVVVCVVCVCVVVVVVVVVVPVD/DVVVVVVVVVVVVVCVVVVVVLQLVQLLQADQVQCPDPPHDNHHDVGHNVLVCQQVPPPHLFVLVLLAVLLQVQLQLQLVLLLVQQLVLLCCLQPNDDPCSVVVLVVLLVVVPPDPVVCLVVLLVVCVVVVNFQASCSLRPPCSSPSVSNVQNNVVLNVDDCVQVVVVVVVVDDPVCCSVPPRVVVCVLSSVVSSLVSSVVSLPDAPNQLSRHDRSSNHHLNPSLVVQCPDPDRRSSNSSNSVVVSCVVNVVVCVVCVCVVVVVVVVVVPVD